Protein AF-A0AAV7P3B6-F1 (afdb_monomer_lite)

Organism: Pleurodeles waltl (NCBI:txid8319)

Foldseek 3Di:
DDDDDPPPPPPPPDDDDAAWPQCQDPVNQVQLEQFDADPVRDTLCVVVQFWDKDFDDQPDPDPPDQPDFLFCPHSPPNSRHRIFTDTPDQFDDRSSCHGHPQFDDRVRPDGDDADAAAQVPDDLVLQVVVLVLVLQQQPAKDNTHWAWWAPFSNDPVRIHTDIGGNLLSLLQVQLSQQQFGQTPNDGHNQDGRQAFFLNVQVVLVVSLVSSQVSSCVSVVPVNDDQYAHPCQAVWQHDPQCPQSHQAPADPQQQGDPSHSQRPFFFQLPPDDDSGIGRPCSVPPVPTHGFGWDALPPPQLRTAHHPVQVVLLVPQDACFAPPRGCQTFSHSRNVCCFCARSNGSHRDGGHHNQSRLVRGDTQSNPSSGNSSRPNSSNSSNVSND

Structure (mmCIF, N/CA/C/O backbone):
data_AF-A0AAV7P3B6-F1
#
_entry.id   AF-A0AAV7P3B6-F1
#
loop_
_atom_site.group_PDB
_atom_site.id
_atom_site.type_symbol
_atom_site.label_atom_id
_atom_site.label_alt_id
_atom_site.label_comp_id
_atom_site.label_asym_id
_atom_site.label_entity_id
_atom_site.label_seq_id
_atom_site.pdbx_PDB_ins_code
_atom_site.Cartn_x
_atom_site.Cartn_y
_atom_site.Cartn_z
_atom_site.occupancy
_atom_site.B_iso_or_equiv
_atom_site.auth_seq_id
_atom_site.auth_comp_id
_atom_site.auth_asym_id
_atom_site.auth_atom_id
_atom_site.pdbx_PDB_model_num
ATOM 1 N N . MET A 1 1 ? -19.833 -48.299 6.536 1.00 34.69 1 MET A N 1
ATOM 2 C CA . MET A 1 1 ? -18.999 -47.282 7.206 1.00 34.69 1 MET A CA 1
ATOM 3 C C . MET A 1 1 ? -18.806 -46.125 6.238 1.00 34.69 1 MET A C 1
ATOM 5 O O . MET A 1 1 ? -17.974 -46.231 5.352 1.00 34.69 1 MET A O 1
ATOM 9 N N . LEU A 1 2 ? -19.636 -45.083 6.333 1.00 27.28 2 LEU A N 1
ATOM 10 C CA . LEU A 1 2 ? -19.418 -43.816 5.632 1.00 27.28 2 LEU A CA 1
ATOM 11 C C . LEU A 1 2 ? -18.906 -42.819 6.669 1.00 27.28 2 LEU A C 1
ATOM 13 O O . LEU A 1 2 ? -19.648 -42.431 7.567 1.00 27.28 2 LEU A O 1
ATOM 17 N N . THR A 1 3 ? -17.636 -42.449 6.580 1.00 28.78 3 THR A N 1
ATOM 18 C CA . THR A 1 3 ? -17.055 -41.365 7.371 1.00 28.78 3 THR A CA 1
ATOM 19 C C . THR A 1 3 ? -17.204 -40.062 6.595 1.00 28.78 3 THR A C 1
ATOM 21 O O . THR A 1 3 ? -16.529 -39.827 5.596 1.00 28.78 3 THR A O 1
ATOM 24 N N . SER A 1 4 ? -18.126 -39.219 7.058 1.00 26.66 4 SER A N 1
ATOM 25 C CA . SER A 1 4 ? -18.246 -37.824 6.644 1.00 26.66 4 SER A CA 1
ATOM 26 C C . SER A 1 4 ? -16.985 -37.053 7.030 1.00 26.66 4 SER A C 1
ATOM 28 O O . SER A 1 4 ? -16.696 -36.890 8.214 1.00 26.66 4 SER A O 1
ATOM 30 N N . PHE A 1 5 ? -16.265 -36.523 6.044 1.00 28.55 5 PHE A N 1
ATOM 31 C CA . PHE A 1 5 ? -15.302 -35.454 6.280 1.00 28.55 5 PHE A CA 1
ATOM 32 C C . PHE A 1 5 ? -16.066 -34.133 6.382 1.00 28.55 5 PHE A C 1
ATOM 34 O O . PHE A 1 5 ? -16.469 -33.544 5.382 1.00 28.55 5 PHE A O 1
ATOM 41 N N . VAL A 1 6 ? -16.291 -33.679 7.613 1.00 28.75 6 VAL A N 1
ATOM 42 C CA . VAL A 1 6 ? -16.687 -32.295 7.879 1.00 28.75 6 VAL A CA 1
ATOM 43 C C . VAL A 1 6 ? -15.441 -31.441 7.660 1.00 28.75 6 VAL A C 1
ATOM 45 O O . VAL A 1 6 ? -14.555 -31.400 8.511 1.00 28.75 6 VAL A O 1
ATOM 48 N N . LEU A 1 7 ? -15.354 -30.783 6.502 1.00 27.75 7 LEU A N 1
ATOM 49 C CA . LEU A 1 7 ? -14.418 -29.681 6.304 1.00 27.75 7 LEU A CA 1
ATOM 50 C C . LEU A 1 7 ? -14.842 -28.552 7.249 1.00 27.75 7 LEU A C 1
ATOM 52 O O . LEU A 1 7 ? -15.791 -27.814 6.982 1.00 27.75 7 LEU A O 1
ATOM 56 N N . LEU A 1 8 ? -14.153 -28.436 8.382 1.00 25.89 8 LEU A N 1
ATOM 57 C CA . LEU A 1 8 ? -14.258 -27.268 9.240 1.00 25.89 8 LEU A CA 1
ATOM 58 C C . LEU A 1 8 ? -13.538 -26.122 8.519 1.00 25.89 8 LEU A C 1
ATOM 60 O O . LEU A 1 8 ? -12.328 -25.945 8.642 1.00 25.89 8 LEU A O 1
ATOM 64 N N . SER A 1 9 ? -14.273 -25.362 7.710 1.00 26.25 9 SER A N 1
ATOM 65 C CA . SER A 1 9 ? -13.797 -24.092 7.170 1.00 26.25 9 SER A CA 1
ATOM 66 C C . SER A 1 9 ? -13.626 -23.117 8.335 1.00 26.25 9 SER A C 1
ATOM 68 O O . SER A 1 9 ? -14.572 -22.432 8.736 1.00 26.25 9 SER A O 1
ATOM 70 N N . VAL A 1 10 ? -12.429 -23.083 8.920 1.00 26.66 10 VAL A N 1
ATOM 71 C CA . VAL A 1 10 ? -12.031 -22.031 9.853 1.00 26.66 10 VAL A CA 1
ATOM 72 C C . VAL A 1 10 ? -11.898 -20.758 9.025 1.00 26.66 10 VAL A C 1
ATOM 74 O O . VAL A 1 10 ? -10.857 -20.471 8.443 1.00 26.66 10 VAL A O 1
ATOM 77 N N . PHE A 1 11 ? -12.987 -19.996 8.933 1.00 27.47 11 PHE A N 1
ATOM 78 C CA . PHE A 1 11 ? -12.923 -18.605 8.513 1.00 27.47 11 PHE A CA 1
ATOM 79 C C . PHE A 1 11 ? -12.144 -17.848 9.590 1.00 27.47 11 PHE A C 1
ATOM 81 O O . PHE A 1 11 ? -12.733 -17.353 10.554 1.00 27.47 11 PHE A O 1
ATOM 88 N N . LEU A 1 12 ? -10.820 -17.782 9.450 1.00 32.31 12 LEU A N 1
ATOM 89 C CA . LEU A 1 12 ? -10.002 -16.828 10.184 1.00 32.31 12 LEU A CA 1
ATOM 90 C C . LEU A 1 12 ? -10.492 -15.437 9.777 1.00 32.31 12 LEU A C 1
ATOM 92 O O . LEU A 1 12 ? -10.188 -14.929 8.700 1.00 32.31 12 LEU A O 1
ATOM 96 N N . ARG A 1 13 ? -11.337 -14.842 10.622 1.00 37.34 13 ARG A N 1
ATOM 97 C CA . ARG A 1 13 ? -11.708 -13.432 10.527 1.00 37.34 13 ARG A CA 1
ATOM 98 C C . ARG A 1 13 ? -10.488 -12.636 10.973 1.00 37.34 13 ARG A C 1
ATOM 100 O O . ARG A 1 13 ? -10.414 -12.227 12.126 1.00 37.34 13 ARG A O 1
ATOM 107 N N . GLY A 1 14 ? -9.515 -12.494 10.077 1.00 35.09 14 GLY A N 1
ATOM 108 C CA . GLY A 1 14 ? -8.373 -11.623 10.301 1.00 35.09 14 GLY A CA 1
ATOM 109 C C . GLY A 1 14 ? -8.881 -10.210 10.559 1.00 35.09 14 GLY A C 1
ATOM 110 O O . GLY A 1 14 ? -9.651 -9.663 9.765 1.00 35.09 14 GLY A O 1
ATOM 111 N N . VAL A 1 15 ? -8.495 -9.639 11.695 1.00 42.25 15 VAL A N 1
ATOM 112 C CA . VAL A 1 15 ? -8.639 -8.204 11.917 1.00 42.25 15 VAL A CA 1
ATOM 113 C C . VAL A 1 15 ? -7.536 -7.553 11.110 1.00 42.25 15 VAL A C 1
ATOM 115 O O . VAL A 1 15 ? -6.363 -7.641 11.458 1.00 42.25 15 VAL A O 1
ATOM 118 N N . VAL A 1 16 ? -7.920 -6.929 10.004 1.00 52.88 16 VAL A N 1
ATOM 119 C CA . VAL A 1 16 ? -7.009 -6.107 9.218 1.00 52.88 16 VAL A CA 1
ATOM 120 C C . VAL A 1 16 ? -7.281 -4.670 9.623 1.00 52.88 16 VAL A C 1
ATOM 122 O O . VAL A 1 16 ? -8.355 -4.134 9.352 1.00 52.88 16 VAL A O 1
ATOM 125 N N . GLY A 1 17 ? -6.363 -4.080 10.375 1.00 58.38 17 GLY A N 1
ATOM 126 C CA . GLY A 1 17 ? -6.558 -2.755 10.944 1.00 58.38 17 GLY A CA 1
ATOM 127 C C . GLY A 1 17 ? -5.235 -2.031 11.069 1.00 58.38 17 GLY A C 1
ATOM 128 O O . GLY A 1 17 ? -4.284 -2.591 11.596 1.00 58.38 17 GLY A O 1
ATOM 129 N N . GLN A 1 18 ? -5.205 -0.801 10.571 1.00 83.38 18 GLN A N 1
ATOM 130 C CA . GLN A 1 18 ? -4.227 0.224 10.923 1.00 83.38 18 GLN A CA 1
ATOM 131 C C . GLN A 1 18 ? -4.753 1.001 12.141 1.00 83.38 18 GLN A C 1
ATOM 133 O O . GLN A 1 18 ? -5.941 0.906 12.433 1.00 83.38 18 GLN A O 1
ATOM 138 N N . PHE A 1 19 ? -3.921 1.777 12.835 1.00 93.25 19 PHE A N 1
ATOM 139 C CA . PHE A 1 19 ? -4.286 2.565 14.018 1.00 93.25 19 PHE A CA 1
ATOM 140 C C . PHE A 1 19 ? -5.258 3.716 13.699 1.00 93.25 19 PHE A C 1
ATOM 142 O O . PHE A 1 19 ? -4.823 4.761 13.199 1.00 93.25 19 PHE A O 1
ATOM 149 N N . PRO A 1 20 ? -6.568 3.595 13.996 1.00 96.00 20 PRO A N 1
ATOM 150 C CA . PRO A 1 20 ? -7.505 4.675 13.735 1.00 96.00 20 PRO A CA 1
ATOM 151 C C . PRO A 1 20 ? -7.270 5.813 14.725 1.00 96.00 20 PRO A C 1
ATOM 153 O O . PRO A 1 20 ? -7.058 5.560 15.912 1.00 96.00 20 PRO A O 1
ATOM 156 N N . THR A 1 21 ? -7.403 7.062 14.287 1.00 95.56 21 THR A N 1
ATOM 157 C CA . THR A 1 21 ? -7.217 8.254 15.138 1.00 95.56 21 THR A CA 1
ATOM 158 C C . THR A 1 21 ? -8.050 8.190 16.424 1.00 95.56 21 THR A C 1
ATOM 160 O O . THR A 1 21 ? -7.590 8.580 17.496 1.00 95.56 21 THR A O 1
ATOM 163 N N . ALA A 1 22 ? -9.262 7.629 16.346 1.00 94.56 22 ALA A N 1
ATOM 164 C CA . ALA A 1 22 ? -10.150 7.448 17.495 1.00 94.56 22 ALA A CA 1
ATOM 165 C C . ALA A 1 22 ? -9.618 6.451 18.549 1.00 94.56 22 ALA A C 1
ATOM 167 O O . ALA A 1 22 ? -10.011 6.520 19.713 1.00 94.56 22 ALA A O 1
ATOM 168 N N . CYS A 1 23 ? -8.720 5.541 18.166 1.00 95.94 23 CYS A N 1
ATOM 169 C CA . CYS A 1 23 ? -8.169 4.501 19.036 1.00 95.94 23 CYS A CA 1
ATOM 170 C C . CYS A 1 23 ? -6.747 4.795 19.527 1.00 95.94 23 CYS A C 1
ATOM 172 O O . CYS A 1 23 ? -6.245 4.085 20.397 1.00 95.94 23 CYS A O 1
ATOM 174 N N . THR A 1 24 ? -6.092 5.844 19.031 1.00 95.44 24 THR A N 1
ATOM 175 C CA . THR A 1 24 ? -4.746 6.248 19.476 1.00 95.44 24 THR A CA 1
ATOM 176 C C . THR A 1 24 ? -4.770 7.185 20.688 1.00 95.44 24 THR A C 1
ATOM 178 O O . THR A 1 24 ? -3.824 7.933 20.924 1.00 95.44 24 THR A O 1
ATOM 181 N N . THR A 1 25 ? -5.875 7.214 21.437 1.00 93.94 25 THR A N 1
ATOM 182 C CA . THR A 1 25 ? -6.005 8.019 22.658 1.00 93.94 25 THR A CA 1
ATOM 183 C C . THR A 1 25 ? -5.450 7.262 23.862 1.00 93.94 25 THR A C 1
ATOM 185 O O . THR A 1 25 ? -5.488 6.032 23.904 1.00 93.94 25 THR A O 1
ATOM 188 N N . ALA A 1 26 ? -4.991 7.988 24.886 1.00 92.75 26 ALA A N 1
ATOM 189 C CA . ALA A 1 26 ? -4.511 7.370 26.125 1.00 92.75 26 ALA A CA 1
ATOM 190 C C . ALA A 1 26 ? -5.571 6.456 26.768 1.00 92.75 26 ALA A C 1
ATOM 192 O O . ALA A 1 26 ? -5.238 5.396 27.288 1.00 92.75 26 ALA A O 1
ATOM 193 N N . GLN A 1 27 ? -6.851 6.837 26.684 1.00 94.00 27 GLN A N 1
ATOM 194 C CA . GLN A 1 27 ? -7.955 6.041 27.214 1.00 94.00 27 GLN A CA 1
ATOM 195 C C . GLN A 1 27 ? -8.170 4.747 26.417 1.00 94.00 27 GLN A C 1
ATOM 197 O O . GLN A 1 27 ? -8.273 3.687 27.024 1.00 94.00 27 GLN A O 1
ATOM 202 N N . ALA A 1 28 ? -8.193 4.802 25.081 1.00 94.12 28 ALA A N 1
ATOM 203 C CA . ALA A 1 28 ? -8.375 3.609 24.245 1.00 94.12 28 ALA A CA 1
ATOM 204 C C . ALA A 1 28 ? -7.231 2.593 24.412 1.00 94.12 28 ALA A C 1
ATOM 206 O O . ALA A 1 28 ? -7.482 1.388 24.450 1.00 94.12 28 ALA A O 1
ATOM 207 N N . LEU A 1 29 ? -5.994 3.078 24.563 1.00 93.19 29 LEU A N 1
ATOM 208 C CA . LEU A 1 29 ? -4.818 2.244 24.829 1.00 93.19 29 LEU A CA 1
ATOM 209 C C . LEU A 1 29 ? -4.847 1.653 26.245 1.00 93.19 29 LEU A C 1
ATOM 211 O O . LEU A 1 29 ? -4.579 0.468 26.416 1.00 93.19 29 LEU A O 1
ATOM 215 N N . LYS A 1 30 ? -5.230 2.445 27.258 1.00 94.00 30 LYS A N 1
ATOM 216 C CA . LYS A 1 30 ? -5.393 1.968 28.642 1.00 94.00 30 LYS A CA 1
ATOM 217 C C . LYS A 1 30 ? -6.483 0.902 28.753 1.00 94.00 30 LYS A C 1
ATOM 219 O O . LYS A 1 30 ? -6.284 -0.104 29.426 1.00 94.00 30 LYS A O 1
ATOM 224 N N . ASP A 1 31 ? -7.609 1.115 28.079 1.00 95.44 31 ASP A N 1
ATOM 225 C CA . ASP A 1 31 ? -8.721 0.162 28.020 1.00 95.44 31 ASP A CA 1
ATOM 226 C C . ASP A 1 31 ? -8.425 -1.030 27.104 1.00 95.44 31 ASP A C 1
ATOM 228 O O . ASP A 1 31 ? -9.217 -1.973 27.063 1.00 95.44 31 ASP A O 1
ATOM 232 N N . ARG A 1 32 ? -7.329 -0.968 26.331 1.00 95.00 32 ARG A N 1
ATOM 233 C CA . ARG A 1 32 ? -6.948 -1.953 25.311 1.00 95.00 32 ARG A CA 1
ATOM 234 C C . ARG A 1 32 ? -8.122 -2.272 24.384 1.00 95.00 32 ARG A C 1
ATOM 236 O O . ARG A 1 32 ? -8.398 -3.423 24.046 1.00 95.00 32 ARG A O 1
ATOM 243 N N . ARG A 1 33 ? -8.853 -1.233 23.976 1.00 96.19 33 ARG A N 1
ATOM 244 C CA . ARG A 1 33 ? -10.092 -1.357 23.202 1.00 96.19 33 ARG A CA 1
ATOM 245 C C . ARG A 1 33 ? -10.166 -0.308 22.102 1.00 96.19 33 ARG A C 1
ATOM 247 O O . ARG A 1 33 ? -10.270 0.885 22.376 1.00 96.19 33 ARG A O 1
ATOM 254 N N . CYS A 1 34 ? -10.229 -0.773 20.858 1.00 96.38 34 CYS A N 1
ATOM 255 C CA . CYS A 1 34 ? -10.484 0.043 19.676 1.00 96.38 34 CYS A CA 1
ATOM 256 C C . CYS A 1 34 ? -11.900 -0.226 19.147 1.00 96.38 34 CYS A C 1
ATOM 258 O O . CYS A 1 34 ? -12.104 -0.989 18.203 1.00 96.38 34 CYS A O 1
ATOM 260 N N . CYS A 1 35 ? -12.897 0.383 19.794 1.00 96.75 35 CYS A N 1
ATOM 261 C CA . CYS A 1 35 ? -14.310 0.258 19.420 1.00 96.75 35 CYS A CA 1
ATOM 262 C C . CYS A 1 35 ? -14.984 1.633 19.295 1.00 96.75 35 CYS A C 1
ATOM 264 O O . CYS A 1 35 ? -15.802 1.993 20.146 1.00 96.75 35 CYS A O 1
ATOM 266 N N . PRO A 1 36 ? -14.608 2.435 18.286 1.00 96.31 36 PRO A N 1
ATOM 267 C CA . PRO A 1 36 ? -15.141 3.779 18.114 1.00 96.31 36 PRO A CA 1
ATOM 268 C C . PRO A 1 36 ? -16.654 3.785 17.863 1.00 96.31 36 PRO A C 1
ATOM 270 O O . PRO A 1 36 ? -17.246 2.807 17.393 1.00 96.31 36 PRO A O 1
ATOM 273 N N . GLN A 1 37 ? -17.281 4.908 18.211 1.00 96.38 37 GLN A N 1
ATOM 274 C CA . GLN A 1 37 ? -18.696 5.146 17.947 1.00 96.38 37 GLN A CA 1
ATOM 275 C C . GLN A 1 37 ? -18.926 5.397 16.459 1.00 96.38 37 GLN A C 1
ATOM 277 O O . GLN A 1 37 ? -18.156 6.113 15.818 1.00 96.38 37 GLN A O 1
ATOM 282 N N . TRP A 1 38 ? -20.011 4.834 15.933 1.00 94.81 38 TRP A N 1
ATOM 283 C CA . TRP A 1 38 ? -20.508 5.174 14.606 1.00 94.81 38 TRP A CA 1
ATOM 284 C C . TRP A 1 38 ? -21.498 6.355 14.683 1.00 94.81 38 TRP A C 1
ATOM 286 O O . TRP A 1 38 ? -21.795 6.870 15.760 1.00 94.81 38 TRP A O 1
ATOM 296 N N . LYS A 1 39 ? -22.026 6.801 13.536 1.00 93.56 39 LYS A N 1
ATOM 297 C CA . LYS A 1 39 ? -22.942 7.953 13.402 1.00 93.56 39 LYS A CA 1
ATOM 298 C C . LYS A 1 39 ? -24.226 7.849 14.232 1.00 93.56 39 LYS A C 1
ATOM 300 O O . LYS A 1 39 ? -24.853 8.873 14.474 1.00 93.56 39 LYS A O 1
ATOM 305 N N . ASP A 1 40 ? -24.620 6.645 14.644 1.00 94.44 40 ASP A N 1
ATOM 306 C CA . ASP A 1 40 ? -25.758 6.427 15.545 1.00 94.44 40 ASP A CA 1
ATOM 307 C C . ASP A 1 40 ? -25.411 6.629 17.033 1.00 94.44 40 ASP A C 1
ATOM 309 O O . ASP A 1 40 ? -26.272 6.465 17.889 1.00 94.44 40 ASP A O 1
ATOM 313 N N . GLY A 1 41 ? -24.165 6.997 17.352 1.00 95.38 41 GLY A N 1
ATOM 314 C CA . GLY A 1 41 ? -23.671 7.195 18.716 1.00 95.38 41 GLY A CA 1
ATOM 315 C C . GLY A 1 41 ? -23.282 5.899 19.433 1.00 95.38 41 GLY A C 1
ATOM 316 O O . GLY A 1 41 ? -22.693 5.947 20.515 1.00 95.38 41 GLY A O 1
ATOM 317 N N . SER A 1 42 ? -23.550 4.737 18.836 1.00 97.00 42 SER A N 1
ATOM 318 C CA . SER A 1 42 ? -23.280 3.434 19.435 1.00 97.00 42 SER A CA 1
ATOM 319 C C . SER A 1 42 ? -21.906 2.893 19.022 1.00 97.00 42 SER A C 1
ATOM 321 O O . SER A 1 42 ? -21.414 3.132 17.913 1.00 97.00 42 SER A O 1
ATOM 323 N N . MET A 1 43 ? -21.250 2.146 19.916 1.00 97.06 43 MET A N 1
ATOM 324 C CA . MET A 1 43 ? -19.963 1.507 19.609 1.00 97.06 43 MET A CA 1
ATOM 325 C C . MET A 1 43 ? -20.130 0.500 18.470 1.00 97.06 43 MET A C 1
ATOM 327 O O . MET A 1 43 ? -20.963 -0.406 18.552 1.00 97.06 43 MET A O 1
ATOM 331 N N . CYS A 1 44 ? -19.302 0.626 17.431 1.00 97.19 44 CYS A N 1
ATOM 332 C CA . CYS A 1 44 ? -19.327 -0.246 16.254 1.00 97.19 44 CYS A CA 1
ATOM 333 C C . CYS A 1 44 ? -20.679 -0.279 15.508 1.00 97.19 44 CYS A C 1
ATOM 335 O O . CYS A 1 44 ? -20.974 -1.265 14.824 1.00 97.19 44 CYS A O 1
ATOM 337 N N . GLY A 1 45 ? -21.525 0.746 15.679 1.00 97.06 45 GLY A N 1
ATOM 338 C CA . GLY A 1 45 ? -22.844 0.836 15.045 1.00 97.06 45 GLY A CA 1
ATOM 339 C C . GLY A 1 45 ? -23.800 -0.292 15.440 1.00 97.06 45 GLY A C 1
ATOM 340 O O . GLY A 1 45 ? -24.506 -0.828 14.580 1.00 97.06 45 GLY A O 1
ATOM 341 N N . VAL A 1 46 ? -23.770 -0.721 16.706 1.00 97.62 46 VAL A N 1
ATOM 342 C CA . VAL A 1 46 ? -24.608 -1.816 17.217 1.00 97.62 46 VAL A CA 1
ATOM 343 C C . VAL A 1 46 ? -26.100 -1.491 17.165 1.00 97.62 46 VAL A C 1
ATOM 345 O O . VAL A 1 46 ? -26.876 -2.374 16.795 1.00 97.62 46 VAL A O 1
ATOM 348 N N . ASP A 1 47 ? -26.495 -0.243 17.422 1.00 97.19 47 ASP A N 1
ATOM 349 C CA . ASP A 1 47 ? -27.908 0.170 17.409 1.00 97.19 47 ASP A CA 1
ATOM 350 C C . ASP A 1 47 ? -28.504 0.087 16.000 1.00 97.19 47 ASP A C 1
ATOM 352 O O . ASP A 1 47 ? -29.681 -0.225 15.818 1.00 97.19 47 ASP A O 1
ATOM 356 N N . SER A 1 48 ? -27.660 0.249 14.983 1.00 96.12 48 SER A N 1
ATOM 357 C CA . SER A 1 48 ? -28.031 0.073 13.577 1.00 96.12 48 SER A CA 1
ATOM 358 C C . SER A 1 48 ? -27.656 -1.293 13.005 1.00 96.12 48 SER A C 1
ATOM 360 O O . SER A 1 48 ? -27.680 -1.495 11.787 1.00 96.12 48 SER A O 1
ATOM 362 N N . GLY A 1 49 ? -27.290 -2.246 13.866 1.00 96.12 49 GLY A N 1
ATOM 363 C CA . GLY A 1 49 ? -26.983 -3.625 13.493 1.00 96.12 49 GLY A CA 1
ATOM 364 C C . GLY A 1 49 ? -25.725 -3.795 12.635 1.00 96.12 49 GLY A C 1
ATOM 365 O O . GLY A 1 49 ? -25.531 -4.869 12.057 1.00 96.12 49 GLY A O 1
ATOM 366 N N . ARG A 1 50 ? -24.855 -2.783 12.544 1.00 96.94 50 ARG A N 1
ATOM 367 C CA . ARG A 1 50 ? -23.667 -2.787 11.671 1.00 96.94 50 ARG A CA 1
ATOM 368 C C . ARG A 1 50 ? -22.518 -3.613 12.221 1.00 96.94 50 ARG A C 1
ATOM 370 O O . ARG A 1 50 ? -21.751 -4.190 11.453 1.00 96.94 50 ARG A O 1
ATOM 377 N N . GLY A 1 51 ? -22.414 -3.719 13.535 1.00 97.00 51 GLY A N 1
ATOM 378 C CA . GLY A 1 51 ? -21.337 -4.444 14.185 1.00 97.00 51 GLY A CA 1
ATOM 379 C C . GLY A 1 51 ? -21.511 -4.490 15.688 1.00 97.00 51 GLY A C 1
ATOM 380 O O . GLY A 1 51 ? -22.565 -4.160 16.224 1.00 97.00 51 GLY A O 1
ATOM 381 N N . ARG A 1 52 ? -20.482 -4.978 16.373 1.00 97.44 52 ARG A N 1
ATOM 382 C CA . ARG A 1 52 ? -20.377 -4.896 17.831 1.00 97.44 52 ARG A CA 1
ATOM 383 C C . ARG A 1 52 ? -18.915 -4.952 18.249 1.00 97.44 52 ARG A C 1
ATOM 385 O O . ARG A 1 52 ? -18.109 -5.591 17.573 1.00 97.44 52 ARG A O 1
ATOM 392 N N . CYS A 1 53 ? -18.599 -4.341 19.382 1.00 96.88 53 CYS A N 1
ATOM 393 C CA . CYS A 1 53 ? -17.287 -4.480 20.000 1.00 96.88 53 CYS A CA 1
ATOM 394 C C . CYS A 1 53 ? -17.111 -5.918 20.504 1.00 96.88 53 CYS A C 1
ATOM 396 O O . CYS A 1 53 ? -17.999 -6.438 21.188 1.00 96.88 53 CYS A O 1
ATOM 398 N N . ARG A 1 54 ? -16.010 -6.584 20.146 1.00 95.12 54 ARG A N 1
ATOM 399 C CA . ARG A 1 54 ? -15.718 -7.953 20.588 1.00 95.12 54 ARG A CA 1
ATOM 400 C C . ARG A 1 54 ? -14.285 -8.088 21.059 1.00 95.12 54 ARG A C 1
ATOM 402 O O . ARG A 1 54 ? -13.383 -7.533 20.443 1.00 95.12 54 ARG A O 1
ATOM 409 N N . PHE A 1 55 ? -14.116 -8.898 22.098 1.00 93.44 55 PHE A N 1
ATOM 410 C CA . PHE A 1 55 ? -12.819 -9.421 22.493 1.00 93.44 55 PHE A CA 1
ATOM 411 C C . PHE A 1 55 ? -12.285 -10.354 21.398 1.00 93.44 55 PHE A C 1
ATOM 413 O O . PHE A 1 55 ? -13.025 -11.205 20.892 1.00 93.44 55 PHE A O 1
ATOM 420 N N . MET A 1 56 ? -11.023 -10.174 21.029 1.00 86.06 56 MET A N 1
ATOM 421 C CA . MET A 1 56 ? -10.306 -11.030 20.094 1.00 86.06 56 MET A CA 1
ATOM 422 C C . MET A 1 56 ? -9.676 -12.179 20.874 1.00 86.06 56 MET A C 1
ATOM 424 O O . MET A 1 56 ? -9.005 -11.966 21.875 1.00 86.06 56 MET A O 1
ATOM 428 N N . HIS A 1 57 ? -9.932 -13.417 20.462 1.00 79.81 57 HIS A N 1
ATOM 429 C CA . HIS A 1 57 ? -9.200 -14.543 21.030 1.00 79.81 57 HIS A CA 1
ATOM 430 C C . HIS A 1 57 ? -7.830 -14.618 20.368 1.00 79.81 57 HIS A C 1
ATOM 432 O O . HIS A 1 57 ? -7.756 -14.586 19.140 1.00 79.81 57 HIS A O 1
ATOM 438 N N . GLN A 1 58 ? -6.788 -14.772 21.186 1.00 70.81 58 GLN A N 1
ATOM 439 C CA . GLN A 1 58 ? -5.436 -15.012 20.701 1.00 70.81 58 GLN A CA 1
ATOM 440 C C . GLN A 1 58 ? -5.439 -16.235 19.787 1.00 70.81 58 GLN A C 1
ATOM 442 O O . GLN A 1 58 ? -5.962 -17.297 20.145 1.00 70.81 58 GLN A O 1
ATOM 447 N N . THR A 1 59 ? -4.895 -16.078 18.586 1.00 64.00 59 THR A N 1
ATOM 448 C CA . THR A 1 59 ? -4.900 -17.153 17.582 1.00 64.00 59 THR A CA 1
ATOM 449 C C . THR A 1 59 ? -3.723 -18.113 17.755 1.00 64.00 59 THR A C 1
ATOM 451 O O . THR A 1 59 ? -3.743 -19.233 17.238 1.00 64.00 59 THR A O 1
ATOM 454 N N . TYR A 1 60 ? -2.727 -17.719 18.550 1.00 58.25 60 TYR A N 1
ATOM 455 C CA . TYR A 1 60 ? -1.550 -18.520 18.861 1.00 58.25 60 TYR A CA 1
ATOM 456 C C . TYR A 1 60 ? -1.853 -19.565 19.951 1.00 58.25 60 TYR A C 1
ATOM 458 O O . TYR A 1 60 ? -1.777 -19.290 21.145 1.00 58.25 60 TYR A O 1
ATOM 466 N N . SER A 1 61 ? -2.196 -20.792 19.544 1.00 44.91 61 SER A N 1
ATOM 467 C CA . SER A 1 61 ? -2.336 -21.942 20.461 1.00 44.91 61 SER A CA 1
ATOM 468 C C . SER A 1 61 ? -1.111 -22.867 20.495 1.00 44.91 61 SER A C 1
ATOM 470 O O . SER A 1 61 ? -1.029 -23.733 21.366 1.00 44.91 61 SER A O 1
ATOM 472 N N . ASP A 1 62 ? -0.139 -22.687 19.590 1.00 44.12 62 ASP A N 1
ATOM 473 C CA . ASP A 1 62 ? 0.969 -23.631 19.428 1.00 44.12 62 ASP A CA 1
ATOM 474 C C . ASP A 1 62 ? 2.230 -23.154 20.168 1.00 44.12 62 ASP A C 1
ATOM 476 O O . ASP A 1 62 ? 2.839 -22.134 19.841 1.00 44.12 62 ASP A O 1
ATOM 480 N N . LYS A 1 63 ? 2.635 -23.931 21.179 1.00 42.88 63 LYS A N 1
ATOM 481 C CA . LYS A 1 63 ? 3.844 -23.774 22.007 1.00 42.88 63 LYS A CA 1
ATOM 482 C C . LYS A 1 63 ? 5.137 -24.044 21.216 1.00 42.88 63 LYS A C 1
ATOM 484 O O . LYS A 1 63 ? 6.038 -24.725 21.709 1.00 42.88 63 LYS A O 1
ATOM 489 N N . ARG A 1 64 ? 5.273 -23.539 19.989 1.00 45.88 64 ARG A N 1
ATOM 490 C CA . ARG A 1 64 ? 6.549 -23.587 19.262 1.00 45.88 64 ARG A CA 1
ATOM 491 C C . ARG A 1 64 ? 7.455 -22.462 19.753 1.00 45.88 64 ARG A C 1
ATOM 493 O O . ARG A 1 64 ? 7.493 -21.380 19.196 1.00 45.88 64 ARG A O 1
ATOM 500 N N . SER A 1 65 ? 8.157 -22.762 20.844 1.00 46.56 65 SER A N 1
ATOM 501 C CA . SER A 1 65 ? 9.549 -22.381 21.128 1.00 46.56 65 SER A CA 1
ATOM 502 C C . SER A 1 65 ? 10.011 -20.925 20.925 1.00 46.56 65 SER A C 1
ATOM 504 O O . SER A 1 65 ? 11.206 -20.697 20.739 1.00 46.56 65 SER A O 1
ATOM 506 N N . TYR A 1 66 ? 9.136 -19.930 21.039 1.00 49.25 66 TYR A N 1
ATOM 507 C CA . TYR A 1 66 ? 9.557 -18.548 21.268 1.00 49.25 66 TYR A CA 1
ATOM 508 C C . TYR A 1 66 ? 9.364 -18.244 22.741 1.00 49.25 66 TYR A C 1
ATOM 510 O O . TYR A 1 66 ? 8.255 -17.983 23.198 1.00 49.25 66 TYR A O 1
ATOM 518 N N . THR A 1 67 ? 10.429 -18.388 23.522 1.00 45.94 67 THR A N 1
ATOM 519 C CA . THR A 1 67 ? 10.333 -18.303 24.977 1.00 45.94 67 THR A CA 1
ATOM 520 C C . THR A 1 67 ? 10.040 -16.894 25.477 1.00 45.94 67 THR A C 1
ATOM 522 O O . THR A 1 67 ? 9.541 -16.826 26.593 1.00 45.94 67 THR A O 1
ATOM 525 N N . GLN A 1 68 ? 10.233 -15.824 24.680 1.00 53.59 68 GLN A N 1
ATOM 526 C CA . GLN A 1 68 ? 9.646 -14.480 24.882 1.00 53.59 68 GLN A CA 1
ATOM 527 C C . GLN A 1 68 ? 9.570 -13.672 23.561 1.00 53.59 68 GLN A C 1
ATOM 529 O O . GLN A 1 68 ? 10.530 -12.980 23.199 1.00 53.59 68 GLN A O 1
ATOM 534 N N . PRO A 1 69 ? 8.471 -13.749 22.792 1.00 62.06 69 PRO A N 1
ATOM 535 C CA . PRO A 1 69 ? 8.312 -12.923 21.603 1.00 62.06 69 PRO A CA 1
ATOM 536 C C . PRO A 1 69 ? 7.848 -11.514 22.022 1.00 62.06 69 PRO A C 1
ATOM 538 O O . PRO A 1 69 ? 6.762 -11.351 22.567 1.00 62.06 69 PRO A O 1
ATOM 541 N N . ASN A 1 70 ? 8.699 -10.506 21.801 1.00 76.62 70 ASN A N 1
ATOM 542 C CA . ASN A 1 70 ? 8.490 -9.127 22.272 1.00 76.62 70 ASN A CA 1
ATOM 543 C C . ASN A 1 70 ? 8.080 -8.155 21.148 1.00 76.62 70 ASN A C 1
ATOM 545 O O . ASN A 1 70 ? 7.949 -6.957 21.406 1.00 76.62 70 ASN A O 1
ATOM 549 N N . ASP A 1 71 ? 7.894 -8.643 19.918 1.00 88.94 71 ASP A N 1
ATOM 550 C CA . ASP A 1 71 ? 7.488 -7.820 18.778 1.00 88.94 71 ASP A CA 1
ATOM 551 C C . ASP A 1 71 ? 6.025 -7.380 18.892 1.00 88.94 71 ASP A C 1
ATOM 553 O O . ASP A 1 71 ? 5.132 -8.185 19.157 1.00 88.94 71 ASP A O 1
ATOM 557 N N . ASP A 1 72 ? 5.780 -6.099 18.637 1.00 90.19 72 ASP A N 1
ATOM 558 C CA . ASP A 1 72 ? 4.468 -5.459 18.700 1.00 90.19 72 ASP A CA 1
ATOM 559 C C . ASP A 1 72 ? 3.491 -5.923 17.606 1.00 90.19 72 ASP A C 1
ATOM 561 O O . ASP A 1 72 ? 2.294 -5.635 17.669 1.00 90.19 72 ASP A O 1
ATOM 565 N N . ARG A 1 73 ? 3.983 -6.675 16.618 1.00 89.38 73 ARG A N 1
ATOM 566 C CA . ARG A 1 73 ? 3.191 -7.235 15.515 1.00 89.38 73 ARG A CA 1
ATOM 567 C C . ARG A 1 73 ? 2.791 -8.691 15.734 1.00 89.38 73 ARG A C 1
ATOM 569 O O . ARG A 1 73 ? 2.022 -9.233 14.938 1.00 89.38 73 ARG A O 1
ATOM 576 N N . LEU A 1 74 ? 3.296 -9.344 16.781 1.00 85.88 74 LEU A N 1
ATOM 577 C CA . LEU A 1 74 ? 2.918 -10.721 17.091 1.00 85.88 74 LEU A CA 1
ATOM 578 C C . LEU A 1 74 ? 1.443 -10.796 17.518 1.00 85.88 74 LEU A C 1
ATOM 580 O O . LEU A 1 74 ? 1.002 -10.009 18.350 1.00 85.88 74 LEU A O 1
ATOM 584 N N . ASP A 1 75 ? 0.698 -11.763 16.965 1.00 83.94 75 ASP A N 1
ATOM 585 C CA . ASP A 1 75 ? -0.743 -11.956 17.225 1.00 83.94 75 ASP A CA 1
ATOM 586 C C . ASP A 1 75 ? -1.533 -10.643 17.062 1.00 83.94 75 ASP A C 1
ATOM 588 O O . ASP A 1 75 ? -2.364 -10.257 17.883 1.00 83.94 75 ASP A O 1
ATOM 592 N N . TRP A 1 76 ? -1.205 -9.907 15.995 1.00 86.56 76 TRP A N 1
ATOM 593 C CA . TRP A 1 76 ? -1.783 -8.602 15.699 1.00 86.56 76 TRP A CA 1
ATOM 594 C C . TRP A 1 76 ? -3.322 -8.608 15.800 1.00 86.56 76 TRP A C 1
ATOM 596 O O . TRP A 1 76 ? -3.961 -9.462 15.177 1.00 86.56 76 TRP A O 1
ATOM 606 N N . PRO A 1 77 ? -3.953 -7.644 16.505 1.00 89.88 77 PRO A N 1
ATOM 607 C CA . PRO A 1 77 ? -3.386 -6.422 17.091 1.00 89.88 77 PRO A CA 1
ATOM 608 C C . PRO A 1 77 ? -3.210 -6.480 18.625 1.00 89.88 77 PRO A C 1
ATOM 610 O O . PRO A 1 77 ? -3.280 -5.435 19.282 1.00 89.88 77 PRO A O 1
ATOM 613 N N . HIS A 1 78 ? -3.023 -7.670 19.211 1.00 87.69 78 HIS A N 1
ATOM 614 C CA . HIS A 1 78 ? -3.084 -7.884 20.665 1.00 87.69 78 HIS A CA 1
ATOM 615 C C . HIS A 1 78 ? -2.077 -7.089 21.481 1.00 87.69 78 HIS A C 1
ATOM 617 O O . HIS A 1 78 ? -2.283 -6.907 22.673 1.00 87.69 78 HIS A O 1
ATOM 623 N N . GLU A 1 79 ? -1.017 -6.564 20.886 1.00 87.69 79 GLU A N 1
ATOM 624 C CA . GLU A 1 79 ? -0.145 -5.642 21.599 1.00 87.69 79 GLU A CA 1
ATOM 625 C C . GLU A 1 79 ? -0.901 -4.399 22.100 1.00 87.69 79 GLU A C 1
ATOM 627 O O . GLU A 1 79 ? -0.743 -3.965 23.244 1.00 87.69 79 GLU A O 1
ATOM 632 N N . PHE A 1 80 ? -1.793 -3.872 21.268 1.00 91.44 80 PHE A N 1
ATOM 633 C CA . PHE A 1 80 ? -2.451 -2.589 21.485 1.00 91.44 80 PHE A CA 1
ATOM 634 C C . PHE A 1 80 ? -3.880 -2.749 21.991 1.00 91.44 80 PHE A C 1
ATOM 636 O O . PHE A 1 80 ? -4.316 -2.005 22.873 1.00 91.44 80 PHE A O 1
ATOM 643 N N . TYR A 1 81 ? -4.619 -3.710 21.433 1.00 93.12 81 TYR A N 1
ATOM 644 C CA . TYR A 1 81 ? -6.045 -3.850 21.688 1.00 93.12 81 TYR A CA 1
ATOM 645 C C . TYR A 1 81 ? -6.442 -5.315 21.841 1.00 93.12 81 TYR A C 1
ATOM 647 O O . TYR A 1 81 ? -6.183 -6.140 20.971 1.00 93.12 81 TYR A O 1
ATOM 655 N N . ASP A 1 82 ? -7.166 -5.609 22.915 1.00 93.25 82 ASP A N 1
ATOM 656 C CA . ASP A 1 82 ? -7.811 -6.899 23.143 1.00 93.25 82 ASP A CA 1
ATOM 657 C C . ASP A 1 82 ? -9.224 -6.936 22.559 1.00 93.25 82 ASP A C 1
ATOM 659 O O . ASP A 1 82 ? -9.773 -8.005 22.306 1.00 93.25 82 ASP A O 1
ATOM 663 N N . SER A 1 83 ? -9.848 -5.770 22.366 1.00 94.81 83 SER A N 1
ATOM 664 C CA . SER A 1 83 ? -11.193 -5.658 21.801 1.00 94.81 83 SER A CA 1
ATOM 665 C C . SER A 1 83 ? -11.245 -4.701 20.620 1.00 94.81 83 SER A C 1
ATOM 667 O O . SER A 1 83 ? -10.781 -3.563 20.715 1.00 94.81 83 SER A O 1
ATOM 669 N N . VAL A 1 84 ? -11.873 -5.142 19.530 1.00 95.19 84 VAL A N 1
ATOM 670 C CA . VAL A 1 84 ? -12.068 -4.350 18.307 1.00 95.19 84 VAL A CA 1
ATOM 671 C C . VAL A 1 84 ? -13.495 -4.484 17.774 1.00 95.19 84 VAL A C 1
ATOM 673 O O . VAL A 1 84 ? -14.249 -5.383 18.165 1.00 95.19 84 VAL A O 1
ATOM 676 N N . CYS A 1 85 ? -13.892 -3.592 16.868 1.00 95.62 85 CYS A N 1
ATOM 677 C CA . CYS A 1 85 ? -15.161 -3.734 16.164 1.00 95.62 85 CYS A CA 1
ATOM 678 C C . CYS A 1 85 ? -15.162 -4.953 15.230 1.00 95.62 85 CYS A C 1
ATOM 680 O O . CYS A 1 85 ? -14.301 -5.102 14.366 1.00 95.62 85 CYS A O 1
ATOM 682 N N . VAL A 1 86 ? -16.181 -5.807 15.365 1.00 94.94 86 VAL A N 1
ATOM 683 C CA . VAL A 1 86 ? -16.461 -6.910 14.437 1.00 94.94 86 VAL A CA 1
ATOM 684 C C . VAL A 1 86 ? -17.780 -6.629 13.730 1.00 94.94 86 VAL A C 1
ATOM 686 O O . VAL A 1 86 ? -18.847 -6.614 14.352 1.00 94.94 86 VAL A O 1
ATOM 689 N N . CYS A 1 87 ? -17.696 -6.415 12.420 1.00 96.19 87 CYS A N 1
ATOM 690 C CA . CYS A 1 87 ? -18.820 -5.965 11.608 1.00 96.19 87 CYS A CA 1
ATOM 691 C C . CYS A 1 87 ? -19.712 -7.119 11.131 1.00 96.19 87 CYS A C 1
ATOM 693 O O . CYS A 1 87 ? -19.256 -8.241 10.891 1.00 96.19 87 CYS A O 1
ATOM 695 N N . ASN A 1 88 ? -21.007 -6.836 10.997 1.00 96.50 88 ASN A N 1
ATOM 696 C CA . ASN A 1 88 ? -22.027 -7.773 10.542 1.00 96.50 88 ASN A CA 1
ATOM 697 C C . ASN A 1 88 ? -22.213 -7.681 9.019 1.00 96.50 88 ASN A C 1
ATOM 699 O O . ASN A 1 88 ? -22.169 -6.601 8.427 1.00 96.50 88 ASN A O 1
ATOM 703 N N . GLY A 1 89 ? -22.491 -8.823 8.382 1.00 96.06 89 GLY A N 1
ATOM 704 C CA . GLY A 1 89 ? -22.819 -8.889 6.956 1.00 96.06 89 GLY A CA 1
ATOM 705 C C . GLY A 1 89 ? -21.740 -8.263 6.069 1.00 96.06 89 GLY A C 1
ATOM 706 O O . GLY A 1 89 ? -20.580 -8.683 6.100 1.00 96.06 89 GLY A O 1
ATOM 707 N N . ASN A 1 90 ? -22.136 -7.258 5.286 1.00 97.25 90 ASN A N 1
ATOM 708 C CA . ASN A 1 90 ? -21.262 -6.519 4.371 1.00 97.25 90 ASN A CA 1
ATOM 709 C C . ASN A 1 90 ? -20.778 -5.175 4.928 1.00 97.25 90 ASN A C 1
ATOM 711 O O . ASN A 1 90 ? -20.206 -4.388 4.177 1.00 97.25 90 ASN A O 1
ATOM 715 N N . CYS A 1 91 ? -20.988 -4.899 6.217 1.00 96.94 91 CYS A N 1
ATOM 716 C CA . CYS A 1 91 ? -20.381 -3.738 6.864 1.00 96.94 91 CYS A CA 1
ATOM 717 C C . CYS A 1 91 ? -18.866 -3.958 7.044 1.00 96.94 91 CYS A C 1
ATOM 719 O O . CYS A 1 91 ? -18.405 -5.099 7.167 1.00 96.94 91 CYS A O 1
ATOM 721 N N . ALA A 1 92 ? -18.102 -2.870 7.041 1.00 94.81 92 ALA A N 1
ATOM 722 C CA . ALA A 1 92 ? -16.646 -2.833 7.173 1.00 94.81 92 ALA A CA 1
ATOM 723 C C . ALA A 1 92 ? -16.191 -1.507 7.812 1.00 94.81 92 ALA A C 1
ATOM 725 O O . ALA A 1 92 ? -17.024 -0.673 8.164 1.00 94.81 92 ALA A O 1
ATOM 726 N N . GLY A 1 93 ? -14.878 -1.306 7.926 1.00 93.62 93 GLY A N 1
ATOM 727 C CA . GLY A 1 93 ? -14.283 -0.133 8.568 1.00 93.62 93 GLY A CA 1
ATOM 728 C C . GLY A 1 93 ? -14.063 -0.342 10.067 1.00 93.62 93 GLY A C 1
ATOM 729 O O . GLY A 1 93 ? -14.660 -1.229 10.681 1.00 93.62 93 GLY A O 1
ATOM 730 N N . PHE A 1 94 ? -13.195 0.477 10.661 1.00 94.12 94 PHE A N 1
ATOM 731 C CA . PHE A 1 94 ? -12.801 0.351 12.070 1.00 94.12 94 PHE A CA 1
ATOM 732 C C . PHE A 1 94 ? -13.943 0.628 13.067 1.00 94.12 94 PHE A C 1
ATOM 734 O O . PHE A 1 94 ? -13.858 0.222 14.221 1.00 94.12 94 PHE A O 1
ATOM 741 N N . ASP A 1 95 ? -15.006 1.308 12.634 1.00 95.50 95 ASP A N 1
ATOM 742 C CA . ASP A 1 95 ? -16.234 1.613 13.384 1.00 95.50 95 ASP A CA 1
ATOM 743 C C . ASP A 1 95 ? -17.459 0.862 12.822 1.00 95.50 95 ASP A C 1
ATOM 745 O O . ASP A 1 95 ? -18.596 1.113 13.221 1.00 95.50 95 ASP A O 1
ATOM 749 N N . CYS A 1 96 ? -17.239 -0.050 11.869 1.00 96.75 96 CYS A N 1
ATOM 750 C CA . CYS A 1 96 ? -18.265 -0.697 11.050 1.00 96.75 96 CYS A CA 1
ATOM 751 C C . CYS A 1 96 ? -19.119 0.248 10.191 1.00 96.75 96 CYS A C 1
ATOM 753 O O . CYS A 1 96 ? -20.137 -0.184 9.644 1.00 96.75 96 CYS A O 1
ATOM 755 N N . GLY A 1 97 ? -18.725 1.511 10.032 1.00 94.81 97 GLY A N 1
ATOM 756 C CA . GLY A 1 97 ? -19.473 2.544 9.320 1.00 94.81 97 GLY A CA 1
ATOM 757 C C . GLY A 1 97 ? -19.396 2.477 7.797 1.00 94.81 97 GLY A C 1
ATOM 758 O O . GLY A 1 97 ? -20.175 3.146 7.118 1.00 94.81 97 GLY A O 1
ATOM 759 N N . GLU A 1 98 ? -18.511 1.647 7.254 1.00 94.38 98 GLU A N 1
ATOM 760 C CA . GLU A 1 98 ? -18.304 1.465 5.820 1.00 94.38 98 GLU A CA 1
ATOM 761 C C . GLU A 1 98 ? -18.945 0.171 5.313 1.00 94.38 98 GLU A C 1
ATOM 763 O O . GLU A 1 98 ? -19.504 -0.626 6.071 1.00 94.38 98 GLU A O 1
ATOM 768 N N . CYS A 1 99 ? -18.853 -0.043 4.003 1.00 95.75 99 CYS A N 1
ATOM 769 C CA . CYS A 1 99 ? -19.201 -1.298 3.355 1.00 95.75 99 CYS A CA 1
ATOM 770 C C . CYS A 1 99 ? -17.937 -1.988 2.851 1.00 95.75 99 CYS A C 1
ATOM 772 O O . CYS A 1 99 ? -17.002 -1.321 2.403 1.00 95.75 99 CYS A O 1
ATOM 774 N N . LYS A 1 100 ? -17.923 -3.323 2.880 1.00 95.00 100 LYS A N 1
ATOM 775 C CA . LYS A 1 100 ? -16.871 -4.131 2.249 1.00 95.00 100 LYS A CA 1
ATOM 776 C C . LYS A 1 100 ? -16.685 -3.714 0.789 1.00 95.00 100 LYS A C 1
ATOM 778 O O . LYS A 1 100 ? -17.653 -3.327 0.129 1.00 95.00 100 LYS A O 1
ATOM 783 N N . SER A 1 101 ? -15.460 -3.823 0.276 1.00 92.88 101 SER A N 1
ATOM 784 C CA . SER A 1 101 ? -15.180 -3.635 -1.152 1.00 92.88 101 SER A CA 1
ATOM 785 C C . SER A 1 101 ? -16.138 -4.489 -1.988 1.00 92.88 101 SER A C 1
ATOM 787 O O . SER A 1 101 ? -16.402 -5.643 -1.650 1.00 92.88 101 SER A O 1
ATOM 789 N N . GLY A 1 102 ? -16.723 -3.896 -3.028 1.00 94.56 102 GLY A N 1
ATOM 790 C CA . GLY A 1 102 ? -17.792 -4.519 -3.812 1.00 94.56 102 GLY A CA 1
ATOM 791 C C . GLY A 1 102 ? -19.221 -4.161 -3.376 1.00 94.56 102 GLY A C 1
ATOM 792 O O . GLY A 1 102 ? -20.171 -4.521 -4.072 1.00 94.56 102 GLY A O 1
ATOM 793 N N . PHE A 1 103 ? -19.401 -3.446 -2.258 1.00 96.75 103 PHE A N 1
ATOM 794 C CA . PHE A 1 103 ? -20.716 -3.063 -1.732 1.00 96.75 103 PHE A CA 1
ATOM 795 C C . PHE A 1 103 ? -20.817 -1.570 -1.399 1.00 96.75 103 PHE A C 1
ATOM 797 O O . PHE A 1 103 ? -19.835 -0.922 -1.032 1.00 96.75 103 PHE A O 1
ATOM 804 N N . ARG A 1 104 ? -22.034 -1.026 -1.490 1.00 95.62 104 ARG A N 1
ATOM 805 C CA . ARG A 1 104 ? -22.377 0.357 -1.134 1.00 95.62 104 ARG A CA 1
ATOM 806 C C . ARG A 1 104 ? -23.802 0.478 -0.574 1.00 95.62 104 ARG A C 1
ATOM 808 O O . ARG A 1 104 ? -24.510 -0.515 -0.388 1.00 95.62 104 ARG A O 1
ATOM 815 N N . GLY A 1 105 ? -24.209 1.721 -0.330 1.00 94.38 105 GLY A N 1
ATOM 816 C CA . GLY A 1 105 ? -25.526 2.074 0.191 1.00 94.38 105 GLY A CA 1
ATOM 817 C C . GLY A 1 105 ? -25.575 2.009 1.716 1.00 94.38 105 GLY A C 1
ATOM 818 O O . GLY A 1 105 ? -24.723 1.396 2.360 1.00 94.38 105 GLY A O 1
ATOM 819 N N . ALA A 1 106 ? -26.595 2.627 2.313 1.00 92.62 106 ALA A N 1
ATOM 820 C CA . ALA A 1 106 ? -26.703 2.752 3.769 1.00 92.62 106 ALA A CA 1
ATOM 821 C C . ALA A 1 106 ? -26.680 1.395 4.502 1.00 92.62 106 ALA A C 1
ATOM 823 O O . ALA A 1 106 ? -26.180 1.310 5.619 1.00 92.62 106 ALA A O 1
ATOM 824 N N . LYS A 1 107 ? -27.171 0.324 3.861 1.00 93.94 107 LYS A N 1
ATOM 825 C CA . LYS A 1 107 ? -27.217 -1.043 4.413 1.00 93.94 107 LYS A CA 1
ATOM 826 C C . LYS A 1 107 ? -26.157 -1.997 3.839 1.00 93.94 107 LYS A C 1
ATOM 828 O O . LYS A 1 107 ? -26.172 -3.175 4.177 1.00 93.94 107 LYS A O 1
ATOM 833 N N . CYS A 1 108 ? -25.253 -1.523 2.976 1.00 96.88 108 CYS A N 1
ATOM 834 C CA . CYS A 1 108 ? -24.229 -2.351 2.320 1.00 96.88 108 CYS A CA 1
ATOM 835 C C . CYS A 1 108 ? -24.781 -3.534 1.500 1.00 96.88 108 CYS A C 1
ATOM 837 O O . CYS A 1 108 ? -24.181 -4.609 1.438 1.00 96.88 108 CYS A O 1
ATOM 839 N N . THR A 1 109 ? -25.945 -3.349 0.879 1.00 97.06 109 THR A N 1
ATOM 840 C CA . THR A 1 109 ? -26.627 -4.379 0.079 1.00 97.06 109 THR A CA 1
ATOM 841 C C . THR A 1 109 ? -26.496 -4.153 -1.422 1.00 97.06 109 THR A C 1
ATOM 843 O O . THR A 1 109 ? -26.678 -5.088 -2.197 1.00 97.06 109 THR A O 1
ATOM 846 N N . GLU A 1 110 ? -26.187 -2.929 -1.847 1.00 97.56 110 GLU A N 1
ATOM 847 C CA . GLU A 1 110 ? -26.013 -2.605 -3.260 1.00 97.56 110 GLU A CA 1
ATOM 848 C C . GLU A 1 110 ? -24.629 -3.052 -3.718 1.00 97.56 110 GLU A C 1
ATOM 850 O O . GLU A 1 110 ? -23.628 -2.667 -3.114 1.00 97.56 110 GLU A O 1
ATOM 855 N N . LYS A 1 111 ? -24.559 -3.842 -4.791 1.00 97.12 111 LYS A N 1
ATOM 856 C CA . LYS A 1 111 ? -23.278 -4.206 -5.400 1.00 97.12 111 LYS A CA 1
ATOM 857 C C . LYS A 1 111 ? -22.685 -3.007 -6.135 1.00 97.12 111 LYS A C 1
ATOM 859 O O . LYS A 1 111 ? -23.406 -2.253 -6.788 1.00 97.12 111 LYS A O 1
ATOM 864 N N . LYS A 1 112 ? -21.368 -2.864 -6.052 1.00 95.19 112 LYS A N 1
ATOM 865 C CA . LYS A 1 112 ? -20.593 -1.874 -6.793 1.00 95.19 112 LYS A CA 1
ATOM 866 C C . LYS A 1 112 ? -19.369 -2.544 -7.394 1.00 95.19 112 LYS A C 1
ATOM 868 O O . LYS A 1 112 ? -18.615 -3.186 -6.673 1.00 95.19 112 LYS A O 1
ATOM 873 N N . THR A 1 113 ? -19.151 -2.330 -8.682 1.00 96.19 113 THR A N 1
ATOM 874 C CA . THR A 1 113 ? -17.932 -2.751 -9.369 1.00 96.19 113 THR A CA 1
ATOM 875 C C . THR A 1 113 ? -17.219 -1.510 -9.872 1.00 96.19 113 THR A C 1
ATOM 877 O O . THR A 1 113 ? -17.847 -0.646 -10.478 1.00 96.19 113 THR A O 1
ATOM 880 N N . ILE A 1 114 ? -15.924 -1.431 -9.592 1.00 95.38 114 ILE A N 1
ATOM 881 C CA . ILE A 1 114 ? -15.003 -0.442 -10.151 1.00 95.38 114 ILE A CA 1
ATOM 882 C C . ILE A 1 114 ? -13.968 -1.200 -10.980 1.00 95.38 114 ILE A C 1
ATOM 884 O O . ILE A 1 114 ? -13.657 -2.350 -10.662 1.00 95.38 114 ILE A O 1
ATOM 888 N N . ILE A 1 115 ? -13.485 -0.590 -12.058 1.00 96.94 115 ILE A N 1
ATOM 889 C CA . ILE A 1 115 ? -12.574 -1.240 -13.002 1.00 96.94 115 ILE A CA 1
ATOM 890 C C . ILE A 1 115 ? -11.225 -0.537 -12.934 1.00 96.94 115 ILE A C 1
ATOM 892 O O . ILE A 1 115 ? -11.121 0.638 -13.280 1.00 96.94 115 ILE A O 1
ATOM 896 N N . ARG A 1 116 ? -10.194 -1.272 -12.512 1.00 98.31 116 ARG A N 1
ATOM 897 C CA . ARG A 1 116 ? -8.800 -0.851 -12.670 1.00 98.31 116 ARG A CA 1
ATOM 898 C C . ARG A 1 116 ? -8.409 -1.048 -14.129 1.00 98.31 116 ARG A C 1
ATOM 900 O O . ARG A 1 116 ? -8.584 -2.141 -14.664 1.00 98.31 116 ARG A O 1
ATOM 907 N N . ARG A 1 117 ? -7.940 0.013 -14.778 1.00 98.50 117 ARG A N 1
ATOM 908 C CA . ARG A 1 117 ? -7.565 0.021 -16.200 1.00 98.50 117 ARG A CA 1
ATOM 909 C C . ARG A 1 117 ? -6.060 0.201 -16.343 1.00 98.50 117 ARG A C 1
ATOM 911 O O . ARG A 1 117 ? -5.419 0.756 -15.449 1.00 98.50 117 ARG A O 1
ATOM 918 N N . GLU A 1 118 ? -5.517 -0.255 -17.462 1.00 98.31 118 GLU A N 1
ATOM 919 C CA . GLU A 1 118 ? -4.114 -0.020 -17.797 1.00 98.31 118 GLU A CA 1
ATOM 920 C C . GLU A 1 118 ? -3.890 1.491 -18.013 1.00 98.31 118 GLU A C 1
ATOM 922 O O . GLU A 1 118 ? -4.731 2.181 -18.600 1.00 98.31 118 GLU A O 1
ATOM 927 N N . ILE A 1 119 ? -2.800 2.041 -17.476 1.00 98.50 119 ILE A N 1
ATOM 928 C CA . ILE A 1 119 ? -2.564 3.492 -17.430 1.00 98.50 119 ILE A CA 1
ATOM 929 C C . ILE A 1 119 ? -2.444 4.157 -18.815 1.00 98.50 119 ILE A C 1
ATOM 931 O O . ILE A 1 119 ? -2.836 5.318 -18.966 1.00 98.50 119 ILE A O 1
ATOM 935 N N . HIS A 1 120 ? -1.955 3.453 -19.833 1.00 97.75 120 HIS A N 1
ATOM 936 C CA . HIS A 1 120 ? -1.869 3.924 -21.216 1.00 97.75 120 HIS A CA 1
ATOM 937 C C . HIS A 1 120 ? -3.243 4.013 -21.891 1.00 97.75 120 HIS A C 1
ATOM 939 O O . HIS A 1 120 ? -3.425 4.826 -22.798 1.00 97.75 120 HIS A O 1
ATOM 945 N N . GLU A 1 121 ? -4.229 3.234 -21.438 1.00 97.81 121 GLU A N 1
ATOM 946 C CA . GLU A 1 121 ? -5.611 3.308 -21.932 1.00 97.81 121 GLU A CA 1
ATOM 947 C C . GLU A 1 121 ? -6.394 4.492 -21.348 1.00 97.81 121 GLU A C 1
ATOM 949 O O . GLU A 1 121 ? -7.489 4.824 -21.824 1.00 97.81 121 GLU A O 1
ATOM 954 N N . LEU A 1 122 ? -5.874 5.120 -20.291 1.00 98.25 122 LEU A N 1
ATOM 955 C CA . LEU A 1 122 ? -6.488 6.294 -19.692 1.00 98.25 122 LEU A CA 1
ATOM 956 C C . LEU A 1 122 ? -6.287 7.525 -20.582 1.00 98.25 122 LEU A C 1
ATOM 958 O O . LEU A 1 122 ? -5.183 7.852 -21.037 1.00 98.25 122 LEU A O 1
ATOM 962 N N . SER A 1 123 ? -7.361 8.291 -20.757 1.00 98.06 123 SER A N 1
ATOM 963 C CA . SER A 1 123 ? -7.285 9.616 -21.361 1.00 98.06 123 SER A CA 1
ATOM 964 C C . SER A 1 123 ? -6.343 10.522 -20.564 1.00 98.06 123 SER A C 1
ATOM 966 O O . SER A 1 123 ? -6.084 10.328 -19.373 1.00 98.06 123 SER A O 1
ATOM 968 N N . ARG A 1 124 ? -5.849 11.583 -21.210 1.00 96.94 124 ARG A N 1
ATOM 969 C CA . ARG A 1 124 ? -5.010 12.583 -20.533 1.00 96.94 124 ARG A CA 1
ATOM 970 C C . ARG A 1 124 ? -5.694 13.152 -19.284 1.00 96.94 124 ARG A C 1
ATOM 972 O O . ARG A 1 124 ? -5.028 13.370 -18.281 1.00 96.94 124 ARG A O 1
ATOM 979 N N . GLN A 1 125 ? -7.008 13.374 -19.335 1.00 97.88 125 GLN A N 1
ATOM 980 C CA . GLN A 1 125 ? -7.753 13.911 -18.199 1.00 97.88 125 GLN A CA 1
ATOM 981 C C . GLN A 1 125 ? -7.845 12.906 -17.045 1.00 97.88 125 GLN A C 1
ATOM 983 O O . GLN A 1 125 ? -7.635 13.295 -15.902 1.00 97.88 125 GLN A O 1
ATOM 988 N N . GLU A 1 126 ? -8.102 11.626 -17.329 1.00 98.25 126 GLU A N 1
ATOM 989 C CA . GLU A 1 126 ? -8.117 10.568 -16.307 1.00 98.25 126 GLU A CA 1
ATOM 990 C C . GLU A 1 126 ? -6.745 10.424 -15.629 1.00 98.25 126 GLU A C 1
ATOM 992 O O . GLU A 1 126 ? -6.673 10.368 -14.401 1.00 98.25 126 GLU A O 1
ATOM 997 N N . ARG A 1 127 ? -5.648 10.467 -16.403 1.00 98.25 127 ARG A N 1
ATOM 998 C CA . ARG A 1 127 ? -4.277 10.467 -15.858 1.00 98.25 127 ARG A CA 1
ATOM 999 C C . ARG A 1 127 ? -4.023 11.667 -14.943 1.00 98.25 127 ARG A C 1
ATOM 1001 O O . ARG A 1 127 ? -3.547 11.499 -13.824 1.00 98.25 127 ARG A O 1
ATOM 1008 N N . LEU A 1 128 ? -4.404 12.873 -15.372 1.00 97.88 128 LEU A N 1
ATOM 1009 C CA . LEU A 1 128 ? -4.273 14.083 -14.550 1.00 97.88 128 LEU A CA 1
ATOM 1010 C C . LEU A 1 128 ? -5.097 14.010 -13.260 1.00 97.88 128 LEU A C 1
ATOM 1012 O O . LEU A 1 128 ? -4.616 14.451 -12.213 1.00 97.88 128 LEU A O 1
ATOM 1016 N N . THR A 1 129 ? -6.307 13.446 -13.310 1.00 98.38 129 THR A N 1
ATOM 1017 C CA . THR A 1 129 ? -7.124 13.200 -12.114 1.00 98.38 129 THR A CA 1
ATOM 1018 C C . THR A 1 129 ? -6.393 12.265 -11.152 1.00 98.38 129 THR A C 1
ATOM 1020 O O . THR A 1 129 ? -6.228 12.612 -9.983 1.00 98.38 129 THR A O 1
ATOM 1023 N N . PHE A 1 130 ? -5.865 11.141 -11.645 1.00 98.5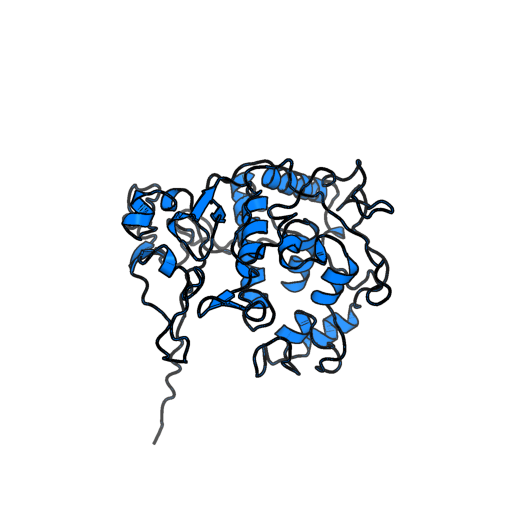6 130 PHE A N 1
ATOM 1024 C CA . PHE A 1 130 ? -5.077 10.205 -10.841 1.00 98.56 130 PHE A CA 1
ATOM 1025 C C . PHE A 1 130 ? -3.863 10.880 -10.178 1.00 98.56 130 PHE A C 1
ATOM 1027 O O . PHE A 1 130 ? -3.710 10.801 -8.957 1.00 98.56 130 PHE A O 1
ATOM 1034 N N . PHE A 1 131 ? -3.047 11.625 -10.930 1.00 98.12 131 PHE A N 1
ATOM 1035 C CA . PHE A 1 131 ? -1.874 12.318 -10.373 1.00 98.12 131 PHE A CA 1
ATOM 1036 C C . PHE A 1 131 ? -2.261 13.388 -9.345 1.00 98.12 131 PHE A C 1
ATOM 1038 O O . PHE A 1 131 ? -1.604 13.535 -8.309 1.00 98.12 131 PHE A O 1
ATOM 1045 N N . SER A 1 132 ? -3.360 14.105 -9.591 1.00 98.19 132 SER A N 1
ATOM 1046 C CA . SER A 1 132 ? -3.888 15.113 -8.666 1.00 98.19 132 SER A CA 1
ATOM 1047 C C . SER A 1 132 ? -4.378 14.479 -7.366 1.00 98.19 132 SER A C 1
ATOM 1049 O O . SER A 1 132 ? -4.128 15.021 -6.290 1.00 98.19 132 SER A O 1
ATOM 1051 N N . TYR A 1 133 ? -5.027 13.316 -7.437 1.00 98.75 133 TYR A N 1
ATOM 1052 C CA . TYR A 1 133 ? -5.501 12.583 -6.262 1.00 98.75 133 TYR A CA 1
ATOM 1053 C C . TYR A 1 133 ? -4.346 12.032 -5.430 1.00 98.75 133 TYR A C 1
ATOM 1055 O O . TYR A 1 133 ? -4.360 12.188 -4.209 1.00 98.75 133 TYR A O 1
ATOM 1063 N N . LEU A 1 134 ? -3.304 11.488 -6.066 1.00 98.56 134 LEU A N 1
ATOM 1064 C CA . LEU A 1 134 ? -2.083 11.086 -5.362 1.00 98.56 134 LEU A CA 1
ATOM 1065 C C . LEU A 1 134 ? -1.392 12.278 -4.693 1.00 98.56 134 LEU A C 1
ATOM 1067 O O . LEU A 1 134 ? -1.000 12.200 -3.529 1.00 98.56 134 LEU A O 1
ATOM 1071 N N . SER A 1 135 ? -1.293 13.405 -5.399 1.00 97.69 135 SER A N 1
ATOM 1072 C CA . SER A 1 135 ? -0.720 14.641 -4.856 1.00 97.69 135 SER A CA 1
ATOM 1073 C C . SER A 1 135 ? -1.517 15.145 -3.653 1.00 97.69 135 SER A C 1
ATOM 1075 O O . SER A 1 135 ? -0.939 15.508 -2.628 1.00 97.69 135 SER A O 1
ATOM 1077 N N . LEU A 1 136 ? -2.849 15.104 -3.727 1.00 98.25 136 LEU A N 1
ATOM 1078 C CA . LEU A 1 136 ? -3.715 15.454 -2.606 1.00 98.25 136 LEU A CA 1
ATOM 1079 C C . LEU A 1 136 ? -3.519 14.493 -1.425 1.00 98.25 136 LEU A C 1
ATOM 1081 O O . LEU A 1 136 ? -3.363 14.958 -0.296 1.00 98.25 136 LEU A O 1
ATOM 1085 N N . ALA A 1 137 ? -3.463 13.183 -1.673 1.00 98.62 137 ALA A N 1
ATOM 1086 C CA . ALA A 1 137 ? -3.240 12.169 -0.644 1.00 98.62 137 ALA A CA 1
ATOM 1087 C C . ALA A 1 137 ? -1.878 12.324 0.054 1.00 98.62 137 ALA A C 1
ATOM 1089 O O . ALA A 1 137 ? -1.787 12.124 1.264 1.00 98.62 137 ALA A O 1
ATOM 1090 N N . LYS A 1 138 ? -0.832 12.734 -0.672 1.00 97.81 138 LYS A N 1
ATOM 1091 C CA . LYS A 1 138 ? 0.497 13.022 -0.108 1.00 97.81 138 LYS A CA 1
ATOM 1092 C C . LYS A 1 138 ? 0.544 14.324 0.696 1.00 97.81 138 LYS A C 1
ATOM 1094 O O . LYS A 1 138 ? 1.337 14.462 1.625 1.00 97.81 138 LYS A O 1
ATOM 1099 N N . LEU A 1 139 ? -0.295 15.301 0.356 1.00 96.44 139 LEU A N 1
ATOM 1100 C CA . LEU A 1 139 ? -0.315 16.607 1.023 1.00 96.44 139 LEU A CA 1
ATOM 1101 C C . LEU A 1 139 ? -1.249 16.659 2.236 1.00 96.44 139 LEU A C 1
ATOM 1103 O O . LEU A 1 139 ? -0.989 17.426 3.167 1.00 96.44 139 LEU A O 1
ATOM 1107 N N . LYS A 1 140 ? -2.350 15.903 2.234 1.00 98.06 140 LYS A N 1
ATOM 1108 C CA . LYS A 1 140 ? -3.374 15.974 3.283 1.00 98.06 140 LYS A CA 1
ATOM 1109 C C . LYS A 1 140 ? -3.129 14.962 4.387 1.00 98.06 140 LYS A C 1
ATOM 1111 O O . LYS A 1 140 ? -3.078 13.765 4.132 1.00 98.06 140 LYS A O 1
ATOM 1116 N N . THR A 1 141 ? -3.029 15.466 5.618 1.00 97.75 141 THR A N 1
ATOM 1117 C CA . THR A 1 141 ? -3.022 14.660 6.842 1.00 97.75 141 THR A CA 1
ATOM 1118 C C . THR A 1 141 ? -4.252 13.760 6.892 1.00 97.75 141 THR A C 1
ATOM 1120 O O . THR A 1 141 ? -5.371 14.220 6.655 1.00 97.75 141 THR A O 1
ATOM 1123 N N . SER A 1 142 ? -4.045 12.483 7.204 1.00 97.50 142 SER A N 1
ATOM 1124 C CA . SER A 1 142 ? -5.127 11.527 7.391 1.00 97.50 142 SER A CA 1
ATOM 1125 C C . SER A 1 142 ? -5.941 11.891 8.629 1.00 97.50 142 SER A C 1
ATOM 1127 O O . SER A 1 142 ? -5.443 11.871 9.747 1.00 97.50 142 SER A O 1
ATOM 1129 N N . ALA A 1 143 ? -7.229 12.179 8.450 1.00 96.00 143 ALA A N 1
ATOM 1130 C CA . ALA A 1 143 ? -8.139 12.369 9.581 1.00 96.00 143 ALA A CA 1
ATOM 1131 C C . ALA A 1 143 ? -8.491 11.042 10.282 1.00 96.00 143 ALA A C 1
ATOM 1133 O O . ALA A 1 143 ? -9.052 11.03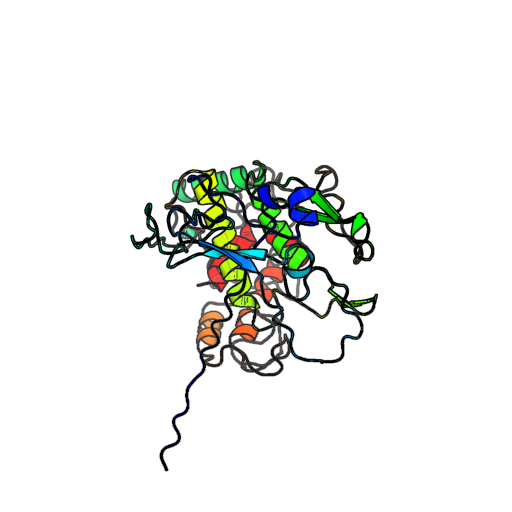9 11.378 1.00 96.00 143 ALA A O 1
ATOM 1134 N N . ARG A 1 144 ? -8.210 9.909 9.628 1.00 95.50 144 ARG A N 1
ATOM 1135 C CA . ARG A 1 144 ? -8.746 8.596 9.996 1.00 95.50 144 ARG A CA 1
ATOM 1136 C C . ARG A 1 144 ? -7.729 7.693 10.666 1.00 95.50 144 ARG A C 1
ATOM 1138 O O . ARG A 1 144 ? -8.130 6.883 11.496 1.00 95.50 144 ARG A O 1
ATOM 1145 N N . TYR A 1 145 ? -6.453 7.845 10.333 1.00 97.75 145 TYR A N 1
ATOM 1146 C CA . TYR A 1 145 ? -5.388 6.966 10.796 1.00 97.75 145 TYR A CA 1
ATOM 1147 C C . TYR A 1 145 ? -4.151 7.757 11.193 1.00 97.75 145 TYR A C 1
ATOM 1149 O O . TYR A 1 145 ? -3.814 8.753 10.555 1.00 97.75 145 TYR A O 1
ATOM 1157 N N . LYS A 1 146 ? -3.445 7.244 12.197 1.00 96.94 146 LYS A N 1
ATOM 1158 C CA . LYS A 1 146 ? -2.107 7.696 12.582 1.00 96.94 146 LYS A CA 1
ATOM 1159 C C . LYS A 1 146 ? -1.086 6.603 12.304 1.00 96.94 146 LYS A C 1
ATOM 1161 O O . LYS A 1 146 ? -1.448 5.447 12.086 1.00 96.94 146 LYS A O 1
ATOM 1166 N N . ILE A 1 147 ? 0.187 6.966 12.362 1.00 96.19 147 ILE A N 1
ATOM 1167 C CA . ILE A 1 147 ? 1.296 6.011 12.293 1.00 96.19 147 ILE A CA 1
ATOM 1168 C C . ILE A 1 147 ? 1.970 5.878 13.653 1.00 96.19 147 ILE A C 1
ATOM 1170 O O . ILE A 1 147 ? 1.949 6.812 14.458 1.00 96.19 147 ILE A O 1
ATOM 1174 N N . LEU A 1 148 ? 2.582 4.724 13.900 1.00 95.19 148 LEU A N 1
ATOM 1175 C CA . LEU A 1 148 ? 3.381 4.484 15.094 1.00 95.19 148 LEU A CA 1
ATOM 1176 C C . LEU A 1 148 ? 4.851 4.838 14.826 1.00 95.19 148 LEU A C 1
ATOM 1178 O O . LEU A 1 148 ? 5.475 4.341 13.889 1.00 95.19 148 LEU A O 1
ATOM 1182 N N . ILE A 1 149 ? 5.433 5.661 15.689 1.00 93.75 149 ILE A N 1
ATOM 1183 C CA . ILE A 1 149 ? 6.881 5.870 15.769 1.00 93.75 149 ILE A CA 1
ATOM 1184 C C . ILE A 1 149 ? 7.388 5.405 17.131 1.00 93.75 149 ILE A C 1
ATOM 1186 O O . ILE A 1 149 ? 6.645 5.384 18.115 1.00 93.75 149 ILE A O 1
ATOM 1190 N N . THR A 1 150 ? 8.665 5.046 17.206 1.00 92.19 150 THR A N 1
ATOM 1191 C CA . THR A 1 150 ? 9.292 4.661 18.478 1.00 92.19 150 THR A CA 1
ATOM 1192 C C . THR A 1 150 ? 10.760 5.048 18.519 1.00 92.19 150 THR A C 1
ATOM 1194 O O . THR A 1 150 ? 11.494 4.896 17.539 1.00 92.19 150 THR A O 1
ATOM 1197 N N . GLY A 1 151 ? 11.179 5.536 19.689 1.00 89.88 151 GLY A N 1
ATOM 1198 C CA . GLY A 1 151 ? 12.581 5.779 20.017 1.00 89.88 151 GLY A CA 1
ATOM 1199 C C . GLY A 1 151 ? 13.332 4.530 20.491 1.00 89.88 151 GLY A C 1
ATOM 1200 O O . GLY A 1 151 ? 14.564 4.532 20.454 1.00 89.88 151 GLY A O 1
ATOM 1201 N N . ASN A 1 152 ? 12.618 3.486 20.925 1.00 90.94 152 ASN A N 1
ATOM 1202 C CA . ASN A 1 152 ? 13.174 2.201 21.332 1.00 90.94 152 ASN A CA 1
ATOM 1203 C C . ASN A 1 152 ? 12.099 1.090 21.333 1.00 90.94 152 ASN A C 1
ATOM 1205 O O . ASN A 1 152 ? 11.260 1.031 22.225 1.00 90.94 152 ASN A O 1
ATOM 1209 N N . ARG A 1 153 ? 12.178 0.136 20.405 1.00 90.94 153 ARG A N 1
ATOM 1210 C CA . ARG A 1 153 ? 11.249 -1.004 20.291 1.00 90.94 153 ARG A CA 1
ATOM 1211 C C . ARG A 1 153 ? 11.292 -1.982 21.468 1.00 90.94 153 ARG A C 1
ATOM 1213 O O . ARG A 1 153 ? 10.349 -2.741 21.643 1.00 90.94 153 ARG A O 1
ATOM 1220 N N . TYR A 1 154 ? 12.345 -1.949 22.287 1.00 88.94 154 TYR A N 1
ATOM 1221 C CA . TYR A 1 154 ? 12.399 -2.706 23.542 1.00 88.94 154 TYR A CA 1
ATOM 1222 C C . TYR A 1 154 ? 11.587 -2.045 24.670 1.00 88.94 154 TYR A C 1
ATOM 1224 O O . TYR A 1 154 ? 11.266 -2.707 25.653 1.00 88.94 154 TYR A O 1
ATOM 1232 N N . ASP A 1 155 ? 11.266 -0.751 24.550 1.00 89.88 155 ASP A N 1
ATOM 1233 C CA . ASP A 1 155 ? 10.544 0.022 25.562 1.00 89.88 155 ASP A CA 1
ATOM 1234 C C . ASP A 1 155 ? 9.277 0.650 24.975 1.00 89.88 155 ASP A C 1
ATOM 1236 O O . ASP A 1 155 ? 9.297 1.673 24.284 1.00 89.88 155 ASP A O 1
ATOM 1240 N N . ARG A 1 156 ? 8.141 0.050 25.324 1.00 86.12 156 ARG A N 1
ATOM 1241 C CA . ARG A 1 156 ? 6.811 0.446 24.851 1.00 86.12 156 ARG A CA 1
ATOM 1242 C C . ARG A 1 156 ? 6.406 1.846 25.296 1.00 86.12 156 ARG A C 1
ATOM 1244 O O . ARG A 1 156 ? 5.587 2.472 24.633 1.00 86.12 156 ARG A O 1
ATOM 1251 N N . ASN A 1 157 ? 7.021 2.397 26.342 1.00 88.75 157 ASN A N 1
ATOM 1252 C CA . ASN A 1 157 ? 6.759 3.780 26.752 1.00 88.75 157 ASN A CA 1
ATOM 1253 C C . ASN A 1 157 ? 7.247 4.804 25.717 1.00 88.75 157 ASN A C 1
ATOM 1255 O O . ASN A 1 157 ? 6.853 5.967 25.758 1.00 88.75 157 ASN A O 1
ATOM 1259 N N . THR A 1 158 ? 8.097 4.384 24.777 1.00 91.81 158 THR A N 1
ATOM 1260 C CA . THR A 1 158 ? 8.600 5.244 23.699 1.00 91.81 158 THR A CA 1
ATOM 1261 C C . THR A 1 158 ? 7.697 5.253 22.466 1.00 91.81 158 THR A C 1
ATOM 1263 O O . THR A 1 158 ? 8.002 5.949 21.495 1.00 91.81 158 THR A O 1
ATOM 1266 N N . PHE A 1 159 ? 6.613 4.474 22.476 1.00 92.69 159 PHE A N 1
ATOM 1267 C CA . PHE A 1 159 ? 5.677 4.369 21.365 1.00 92.69 159 PHE A CA 1
ATOM 1268 C C . PHE A 1 159 ? 4.831 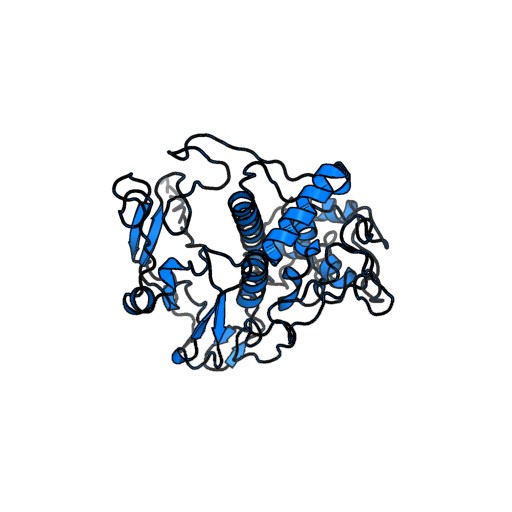5.638 21.302 1.00 92.69 159 PHE A C 1
ATOM 1270 O O . PHE A 1 159 ? 4.245 6.070 22.296 1.00 92.69 159 PHE A O 1
ATOM 1277 N N . ARG A 1 160 ? 4.764 6.249 20.122 1.00 94.00 160 ARG A N 1
ATOM 1278 C CA . ARG A 1 160 ? 3.996 7.471 19.880 1.00 94.00 160 ARG A CA 1
ATOM 1279 C C . ARG A 1 160 ? 3.200 7.337 18.597 1.00 94.00 160 ARG A C 1
ATOM 1281 O O . ARG A 1 160 ? 3.740 6.948 17.569 1.00 94.00 160 ARG A O 1
ATOM 1288 N N . PHE A 1 161 ? 1.935 7.733 18.656 1.00 95.56 161 PHE A N 1
ATOM 1289 C CA . PHE A 1 161 ? 1.089 7.841 17.475 1.00 95.56 161 PHE A CA 1
ATOM 1290 C C . PHE A 1 161 ? 1.129 9.269 16.944 1.00 95.56 161 PHE A C 1
ATOM 1292 O O . PHE A 1 161 ? 0.727 10.199 17.649 1.00 95.56 161 PHE A O 1
ATOM 1299 N N . VAL A 1 162 ? 1.605 9.442 15.715 1.00 95.69 162 VAL A N 1
ATOM 1300 C CA . VAL A 1 162 ? 1.811 10.759 15.098 1.00 95.69 162 VAL A CA 1
ATOM 1301 C C . VAL A 1 162 ? 1.004 10.903 13.815 1.00 95.69 162 VAL A C 1
ATOM 1303 O O . VAL A 1 162 ? 0.625 9.920 13.174 1.00 95.69 162 VAL A O 1
ATOM 1306 N N . GLU A 1 163 ? 0.707 12.152 13.472 1.00 95.75 163 GLU A N 1
ATOM 1307 C CA . GLU A 1 163 ? -0.007 12.498 12.248 1.00 95.75 163 GLU A CA 1
ATOM 1308 C C . GLU A 1 163 ? 0.858 12.206 11.015 1.00 95.75 163 GLU A C 1
ATOM 1310 O O . GLU A 1 163 ? 2.059 12.472 11.008 1.00 95.75 163 GLU A O 1
ATOM 1315 N N . ALA A 1 164 ? 0.232 11.715 9.949 1.00 96.06 164 ALA A N 1
ATOM 1316 C CA . ALA A 1 164 ? 0.869 11.485 8.657 1.00 96.06 164 ALA A CA 1
ATOM 1317 C C . ALA A 1 164 ? -0.118 11.798 7.525 1.00 96.06 164 ALA A C 1
ATOM 1319 O O . ALA A 1 164 ? -1.334 11.816 7.742 1.00 96.06 164 ALA A O 1
ATOM 1320 N N . SER A 1 165 ? 0.382 12.077 6.317 1.00 97.50 165 SER A N 1
ATOM 1321 C CA . SER A 1 165 ? -0.502 12.228 5.154 1.00 97.50 165 SER A CA 1
ATOM 1322 C C . SER A 1 165 ? -1.211 10.915 4.816 1.00 97.50 165 SER A C 1
ATOM 1324 O O . SER A 1 165 ? -0.761 9.847 5.224 1.00 97.50 165 SER A O 1
ATOM 1326 N N . VAL A 1 166 ? -2.314 10.968 4.065 1.00 98.50 166 VAL A N 1
ATOM 1327 C CA . VAL A 1 166 ? -3.029 9.758 3.616 1.00 98.50 166 VAL A CA 1
ATOM 1328 C C . VAL A 1 166 ? -2.081 8.796 2.890 1.00 98.50 166 VAL A C 1
ATOM 1330 O O . VAL A 1 166 ? -2.085 7.600 3.173 1.00 98.50 166 VAL A O 1
ATOM 1333 N N . TYR A 1 167 ? -1.218 9.318 2.015 1.00 98.56 167 TYR A N 1
ATOM 1334 C CA . TYR A 1 167 ? -0.227 8.502 1.313 1.00 98.56 167 TYR A CA 1
ATOM 1335 C C . TYR A 1 167 ? 0.904 8.024 2.240 1.00 98.56 167 TYR A C 1
ATOM 1337 O O . TYR A 1 167 ? 1.387 6.904 2.105 1.00 98.56 167 TYR A O 1
ATOM 1345 N N . ASP A 1 168 ? 1.328 8.838 3.208 1.00 97.69 168 ASP A N 1
ATOM 1346 C CA . ASP A 1 168 ? 2.380 8.440 4.151 1.00 97.69 168 ASP A CA 1
ATOM 1347 C C . ASP A 1 168 ? 1.915 7.358 5.131 1.00 97.69 168 ASP A C 1
ATOM 1349 O O . ASP A 1 168 ? 2.714 6.506 5.507 1.00 97.69 168 ASP A O 1
ATOM 1353 N N . VAL A 1 169 ? 0.632 7.341 5.517 1.00 98.00 169 VAL A N 1
ATOM 1354 C CA . VAL A 1 169 ? 0.048 6.220 6.274 1.00 98.00 169 VAL A CA 1
ATOM 1355 C C . VAL A 1 169 ? 0.171 4.929 5.471 1.00 98.00 169 VAL A C 1
ATOM 1357 O O . VAL A 1 169 ? 0.587 3.917 6.030 1.00 98.00 169 VAL A O 1
ATOM 1360 N N . PHE A 1 170 ? -0.154 4.976 4.174 1.00 98.00 170 PHE A N 1
ATOM 1361 C CA . PHE A 1 170 ? 0.036 3.855 3.255 1.00 98.00 170 PHE A CA 1
ATOM 1362 C C . PHE A 1 170 ? 1.510 3.423 3.247 1.00 98.00 170 PHE A C 1
ATOM 1364 O O . PHE A 1 170 ? 1.815 2.334 3.726 1.00 98.00 170 PHE A O 1
ATOM 1371 N N . ALA A 1 171 ? 2.442 4.297 2.861 1.00 97.38 171 ALA A N 1
ATOM 1372 C CA . ALA A 1 171 ? 3.866 3.954 2.790 1.00 97.38 171 ALA A CA 1
ATOM 1373 C C . ALA A 1 171 ? 4.433 3.411 4.122 1.00 97.38 171 ALA A C 1
ATOM 1375 O O . ALA A 1 171 ? 5.213 2.456 4.129 1.00 97.38 171 ALA A O 1
ATOM 1376 N N . TRP A 1 172 ? 3.997 3.960 5.260 1.00 96.62 172 TRP A N 1
ATOM 1377 C CA . TRP A 1 172 ? 4.403 3.495 6.585 1.00 96.62 172 TRP A CA 1
ATOM 1378 C C . TRP A 1 172 ? 3.924 2.070 6.898 1.00 96.62 172 TRP A C 1
ATOM 1380 O O . TRP A 1 172 ? 4.641 1.327 7.562 1.00 96.62 172 TRP A O 1
ATOM 1390 N N . MET A 1 173 ? 2.746 1.647 6.424 1.00 96.06 173 MET A N 1
ATOM 1391 C CA . MET A 1 173 ? 2.252 0.277 6.649 1.00 96.06 173 MET A CA 1
ATOM 1392 C C . MET A 1 173 ? 3.179 -0.764 6.027 1.00 96.06 173 MET A C 1
ATOM 1394 O O . MET A 1 173 ? 3.453 -1.792 6.648 1.00 96.06 173 MET A O 1
ATOM 1398 N N . HIS A 1 174 ? 3.690 -0.479 4.827 1.00 95.94 174 HIS A N 1
ATOM 1399 C CA . HIS A 1 174 ? 4.667 -1.333 4.156 1.00 95.94 174 HIS A CA 1
ATOM 1400 C C . HIS A 1 174 ? 5.985 -1.383 4.933 1.00 95.94 174 HIS A C 1
ATOM 1402 O O . HIS A 1 174 ? 6.418 -2.473 5.315 1.00 95.94 174 HIS A O 1
ATOM 1408 N N . PHE A 1 175 ? 6.531 -0.219 5.311 1.00 94.38 175 PHE A N 1
ATOM 1409 C CA . PHE A 1 175 ? 7.707 -0.113 6.186 1.00 94.38 175 PHE A CA 1
ATOM 1410 C C . PHE A 1 175 ? 7.549 -0.939 7.474 1.00 94.38 175 PHE A C 1
ATOM 1412 O O . PHE A 1 175 ? 8.411 -1.747 7.824 1.00 94.38 175 PHE A O 1
ATOM 1419 N N . TYR A 1 176 ? 6.425 -0.766 8.170 1.00 93.88 176 TYR A N 1
ATOM 1420 C CA . TYR A 1 176 ? 6.142 -1.425 9.440 1.00 93.88 176 TYR A CA 1
ATOM 1421 C C . TYR A 1 176 ? 5.974 -2.937 9.288 1.00 93.88 176 TYR A C 1
ATOM 1423 O O . TYR A 1 176 ? 6.376 -3.684 10.174 1.00 93.88 176 TYR A O 1
ATOM 1431 N N . SER A 1 177 ? 5.443 -3.415 8.160 1.00 92.38 177 SER A N 1
ATOM 1432 C CA . SER A 1 177 ? 5.345 -4.851 7.870 1.00 92.38 177 SER A CA 1
ATOM 1433 C C . SER A 1 177 ? 6.700 -5.507 7.573 1.00 92.38 177 SER A C 1
ATOM 1435 O O . SER A 1 177 ? 6.878 -6.690 7.863 1.00 92.38 177 SER A O 1
ATOM 1437 N N . PHE A 1 178 ? 7.657 -4.737 7.041 1.00 90.38 178 PHE A N 1
ATOM 1438 C CA . PHE A 1 178 ? 8.992 -5.212 6.674 1.00 90.38 178 PHE A CA 1
ATOM 1439 C C . PHE A 1 178 ? 10.021 -5.084 7.804 1.00 90.38 178 PHE A C 1
ATOM 1441 O O . PHE A 1 178 ? 11.021 -5.796 7.808 1.00 90.38 178 PHE A O 1
ATOM 1448 N N . ALA A 1 179 ? 9.816 -4.172 8.761 1.00 89.50 179 ALA A N 1
ATOM 1449 C CA . ALA A 1 179 ? 10.799 -3.912 9.811 1.00 89.50 179 ALA A CA 1
ATOM 1450 C C . ALA A 1 179 ? 11.248 -5.214 10.522 1.00 89.50 179 ALA A C 1
ATOM 1452 O O . ALA A 1 179 ? 10.396 -6.059 10.814 1.00 89.50 179 ALA A O 1
ATOM 1453 N N . PRO A 1 180 ? 12.545 -5.384 10.860 1.00 89.25 180 PRO A N 1
ATOM 1454 C CA . PRO A 1 180 ? 13.048 -6.621 11.463 1.00 89.25 180 PRO A CA 1
ATOM 1455 C C . PRO A 1 180 ? 12.238 -7.055 12.686 1.00 89.25 180 PRO A C 1
ATOM 1457 O O . PRO A 1 180 ? 11.847 -6.212 13.497 1.00 89.25 180 PRO A O 1
ATOM 1460 N N . PHE A 1 181 ? 11.967 -8.344 12.833 1.00 88.50 181 PHE A N 1
ATOM 1461 C CA . PHE A 1 181 ? 11.117 -8.874 13.896 1.00 88.50 181 PHE A CA 1
ATOM 1462 C C . PHE A 1 181 ? 11.872 -8.973 15.227 1.00 88.50 181 PHE A C 1
ATOM 1464 O O . PHE A 1 181 ? 12.979 -9.493 15.271 1.00 88.50 181 PHE A O 1
ATOM 1471 N N . LEU A 1 182 ? 11.310 -8.454 16.319 1.00 87.81 182 LEU A N 1
ATOM 1472 C CA . LEU A 1 182 ? 11.929 -8.472 17.643 1.00 87.81 182 LEU A CA 1
ATOM 1473 C C . LEU A 1 182 ? 11.573 -9.755 18.402 1.00 87.81 182 LEU A C 1
ATOM 1475 O O . LEU A 1 182 ? 10.477 -9.913 18.941 1.00 87.81 182 LEU A O 1
ATOM 1479 N N . GLN A 1 183 ? 12.532 -10.664 18.518 1.00 84.00 183 GLN A N 1
ATOM 1480 C CA . GLN A 1 183 ? 12.322 -11.958 19.149 1.00 84.00 183 GLN A CA 1
ATOM 1481 C C . GLN A 1 183 ? 13.489 -12.329 20.055 1.00 84.00 183 GLN A C 1
ATOM 1483 O O . GLN A 1 183 ? 14.645 -12.247 19.651 1.00 84.00 183 GLN A O 1
ATOM 1488 N N . ASN A 1 184 ? 13.192 -12.736 21.295 1.00 82.25 184 ASN A N 1
ATOM 1489 C CA . ASN A 1 184 ? 14.211 -13.089 22.291 1.00 82.25 184 ASN A CA 1
ATOM 1490 C C . ASN A 1 184 ? 15.298 -11.997 22.438 1.00 82.25 184 ASN A C 1
ATOM 1492 O O . ASN A 1 184 ? 16.486 -12.292 22.538 1.00 82.25 184 ASN A O 1
ATOM 1496 N N . ASN A 1 185 ? 14.878 -10.726 22.419 1.00 83.12 185 ASN A N 1
ATOM 1497 C CA . ASN A 1 185 ? 15.734 -9.534 22.442 1.00 83.12 185 ASN A CA 1
ATOM 1498 C C . ASN A 1 185 ? 16.741 -9.397 21.282 1.00 83.12 185 ASN A C 1
ATOM 1500 O O . ASN A 1 185 ? 17.734 -8.683 21.410 1.00 83.12 185 ASN A O 1
ATOM 1504 N N . MET A 1 186 ? 16.483 -10.042 20.146 1.00 86.88 186 MET A N 1
ATOM 1505 C CA . MET A 1 186 ? 17.254 -9.878 18.916 1.00 86.88 186 MET A CA 1
ATOM 1506 C C . MET A 1 186 ? 16.331 -9.497 17.760 1.00 86.88 186 MET A C 1
ATOM 1508 O O . MET A 1 186 ? 15.171 -9.901 17.723 1.00 86.88 186 MET A O 1
ATOM 1512 N N . PHE A 1 187 ? 16.850 -8.710 16.817 1.00 88.31 187 PHE A N 1
ATOM 1513 C CA . PHE A 1 187 ? 16.134 -8.389 15.586 1.00 88.31 187 PHE A CA 1
ATOM 1514 C C . PHE A 1 187 ? 16.444 -9.429 14.516 1.00 88.31 187 PHE A C 1
ATOM 1516 O O . PHE A 1 187 ? 17.594 -9.573 14.106 1.00 88.31 187 PHE A O 1
ATOM 1523 N N . ASP A 1 188 ? 15.406 -10.110 14.055 1.00 87.00 188 ASP A N 1
ATOM 1524 C CA . ASP A 1 188 ? 15.453 -11.074 12.970 1.00 87.00 188 ASP A CA 1
ATOM 1525 C C . ASP A 1 188 ? 14.886 -10.439 11.695 1.00 87.00 188 ASP A C 1
ATOM 1527 O O . ASP A 1 188 ? 13.688 -10.179 11.580 1.00 87.00 188 ASP A O 1
ATOM 1531 N N . ALA A 1 189 ? 15.765 -10.155 10.736 1.00 84.94 189 ALA A N 1
ATOM 1532 C CA . ALA A 1 189 ? 15.382 -9.607 9.437 1.00 84.94 189 ALA A CA 1
ATOM 1533 C C . ALA A 1 189 ? 14.874 -10.678 8.451 1.00 84.94 189 ALA A C 1
ATOM 1535 O O . ALA A 1 189 ? 14.482 -10.329 7.343 1.00 84.94 189 ALA A O 1
ATOM 1536 N N . THR A 1 190 ? 14.895 -11.962 8.825 1.00 82.44 190 THR A N 1
ATOM 1537 C CA . THR A 1 190 ? 14.412 -13.069 7.979 1.00 82.44 190 THR A CA 1
ATOM 1538 C C . THR A 1 190 ? 12.909 -13.306 8.113 1.00 82.44 190 THR A C 1
ATOM 1540 O O . THR A 1 190 ? 12.299 -13.921 7.240 1.00 82.44 190 THR A O 1
ATOM 1543 N N . ILE A 1 191 ? 12.286 -12.799 9.181 1.00 82.88 191 ILE A N 1
ATOM 1544 C CA . ILE A 1 191 ? 10.837 -12.865 9.372 1.00 82.88 191 ILE A CA 1
ATOM 1545 C C . ILE A 1 191 ? 10.186 -11.693 8.637 1.00 82.88 191 ILE A C 1
ATOM 1547 O O . ILE A 1 191 ? 10.418 -10.532 8.975 1.00 82.88 191 ILE A O 1
ATOM 1551 N N . ASN A 1 192 ? 9.320 -12.007 7.674 1.00 82.06 192 ASN A N 1
ATOM 1552 C CA . ASN A 1 192 ? 8.587 -11.026 6.883 1.00 82.06 192 ASN A CA 1
ATOM 1553 C C . ASN A 1 192 ? 7.073 -11.273 6.970 1.00 82.06 192 ASN A C 1
ATOM 1555 O O . ASN A 1 192 ? 6.610 -12.410 6.879 1.00 82.06 192 ASN A O 1
ATOM 1559 N N . LEU A 1 193 ? 6.296 -10.207 7.179 1.00 88.88 193 LEU A N 1
ATOM 1560 C CA . LEU A 1 193 ? 4.839 -10.292 7.350 1.00 88.88 193 LEU A CA 1
ATOM 1561 C C . LEU A 1 193 ? 4.056 -10.061 6.046 1.00 88.88 193 LEU A C 1
ATOM 1563 O O . LEU A 1 193 ? 2.865 -10.381 5.979 1.00 88.88 193 LEU A O 1
ATOM 1567 N N . ALA A 1 194 ? 4.712 -9.505 5.025 1.00 93.56 194 ALA A N 1
ATOM 1568 C CA . ALA A 1 194 ? 4.099 -9.060 3.773 1.00 93.56 194 ALA A CA 1
ATOM 1569 C C . ALA A 1 194 ? 4.792 -9.593 2.506 1.00 93.56 194 ALA A C 1
ATOM 1571 O O . ALA A 1 194 ? 4.280 -9.377 1.417 1.00 93.56 194 ALA A O 1
ATOM 1572 N N . HIS A 1 195 ? 5.931 -10.272 2.629 1.00 95.94 195 HIS A N 1
ATOM 1573 C CA . HIS A 1 195 ? 6.733 -10.828 1.534 1.00 95.94 195 HIS A CA 1
ATOM 1574 C C . HIS A 1 195 ? 7.330 -12.171 1.968 1.00 95.94 195 HIS A C 1
ATOM 1576 O O . HIS A 1 195 ? 7.210 -12.572 3.126 1.00 95.94 195 HIS A O 1
ATOM 1582 N N . GLU A 1 196 ? 7.990 -12.844 1.037 1.00 95.38 196 GLU A N 1
ATOM 1583 C CA . GLU A 1 196 ? 8.710 -14.103 1.193 1.00 95.38 196 GLU A CA 1
ATOM 1584 C C . GLU A 1 196 ? 7.861 -15.203 1.822 1.00 95.38 196 GLU A C 1
ATOM 1586 O O . GLU A 1 196 ? 8.381 -16.054 2.534 1.00 95.38 196 GLU A O 1
ATOM 1591 N N . GLY A 1 197 ? 6.551 -15.198 1.575 1.00 94.56 197 GLY A N 1
ATOM 1592 C CA . GLY A 1 197 ? 5.632 -16.172 2.144 1.00 94.56 197 GLY A CA 1
ATOM 1593 C C . GLY A 1 197 ? 4.202 -16.050 1.611 1.00 94.56 197 GLY A C 1
ATOM 1594 O O . GLY A 1 197 ? 3.883 -15.111 0.876 1.00 94.56 197 GLY A O 1
ATOM 1595 N N . PRO A 1 198 ? 3.301 -16.969 2.008 1.00 95.38 198 PRO A N 1
ATOM 1596 C CA . PRO A 1 198 ? 1.939 -17.066 1.476 1.00 95.38 198 PRO A CA 1
ATOM 1597 C C . PRO A 1 198 ? 1.088 -15.806 1.647 1.00 95.38 198 PRO A C 1
ATOM 1599 O O . PRO A 1 198 ? 0.041 -15.687 1.026 1.00 95.38 198 PRO A O 1
ATOM 1602 N N . ASN A 1 199 ? 1.481 -14.875 2.517 1.00 93.88 199 ASN A N 1
ATOM 1603 C CA . ASN A 1 199 ? 0.719 -13.653 2.738 1.00 93.88 199 ASN A CA 1
ATOM 1604 C C . ASN A 1 199 ? 1.036 -12.547 1.715 1.00 93.88 199 ASN A C 1
ATOM 1606 O O . ASN A 1 199 ? 0.333 -11.543 1.701 1.00 93.88 199 ASN A O 1
ATOM 1610 N N . PHE A 1 200 ? 2.042 -12.723 0.848 1.00 97.62 200 PHE A N 1
ATOM 1611 C CA . PHE A 1 200 ? 2.492 -11.695 -0.099 1.00 97.62 200 PHE A CA 1
ATOM 1612 C C . PHE A 1 200 ? 1.355 -11.096 -0.937 1.00 97.62 200 PHE A C 1
ATOM 1614 O O . PHE A 1 200 ? 1.075 -9.899 -0.847 1.00 97.62 200 PHE A O 1
ATOM 1621 N N . LEU A 1 201 ? 0.647 -11.935 -1.696 1.00 97.69 201 LEU A N 1
ATOM 1622 C CA . LEU A 1 201 ? -0.442 -11.494 -2.572 1.00 97.69 201 LEU A CA 1
ATOM 1623 C C . LEU A 1 201 ? -1.654 -10.937 -1.799 1.00 97.69 201 LEU A C 1
ATOM 1625 O O . LEU A 1 201 ? -2.090 -9.827 -2.111 1.00 97.69 201 LEU A O 1
ATOM 1629 N N . PRO A 1 202 ? -2.225 -11.630 -0.788 1.00 96.69 202 PRO A N 1
ATOM 1630 C CA . PRO A 1 202 ? -3.382 -11.095 -0.070 1.00 96.69 202 PRO A CA 1
ATOM 1631 C C . PRO A 1 202 ? -3.065 -9.817 0.721 1.00 96.69 202 PRO A C 1
ATOM 1633 O O . PRO A 1 202 ? -3.932 -8.941 0.799 1.00 96.69 202 PRO A O 1
ATOM 1636 N N . TRP A 1 203 ? -1.852 -9.674 1.269 1.00 97.00 203 TRP A N 1
ATOM 1637 C CA . TRP A 1 203 ? -1.438 -8.456 1.970 1.00 97.00 203 TRP A CA 1
ATOM 1638 C C . TRP A 1 203 ? -1.397 -7.264 1.009 1.00 97.00 203 TRP A C 1
ATOM 1640 O O . TRP A 1 203 ? -2.044 -6.250 1.278 1.00 97.00 203 TRP A O 1
ATOM 1650 N N . HIS A 1 204 ? -0.739 -7.407 -0.148 1.00 98.44 204 HIS A N 1
ATOM 1651 C CA . HIS A 1 204 ? -0.641 -6.335 -1.144 1.00 98.44 204 HIS A CA 1
ATOM 1652 C C . HIS A 1 204 ? -1.995 -6.005 -1.792 1.00 98.44 204 HIS A C 1
ATOM 1654 O O . HIS A 1 204 ? -2.316 -4.829 -1.974 1.00 98.44 204 HIS A O 1
ATOM 1660 N N . ARG A 1 205 ? -2.862 -7.002 -2.026 1.00 98.12 205 ARG A N 1
ATOM 1661 C CA . ARG A 1 205 ? -4.251 -6.775 -2.468 1.00 98.12 205 ARG A CA 1
ATOM 1662 C C . ARG A 1 205 ? -5.019 -5.887 -1.494 1.00 98.12 205 ARG A C 1
ATOM 1664 O O . ARG A 1 205 ? -5.651 -4.910 -1.900 1.00 98.12 205 ARG A O 1
ATOM 1671 N N . TRP A 1 206 ? -4.988 -6.221 -0.203 1.00 95.88 206 TRP A N 1
ATOM 1672 C CA . TRP A 1 206 ? -5.655 -5.406 0.812 1.00 95.88 206 TRP A CA 1
ATOM 1673 C C . TRP A 1 206 ? -5.018 -4.016 0.931 1.00 95.88 206 TRP A C 1
ATOM 1675 O O . TRP A 1 206 ? -5.737 -3.027 1.055 1.00 95.88 206 TRP A O 1
ATOM 1685 N N . TYR A 1 207 ? -3.694 -3.931 0.827 1.00 97.31 207 TYR A N 1
ATOM 1686 C CA . TYR A 1 207 ? -2.939 -2.683 0.880 1.00 97.31 207 TYR A CA 1
ATOM 1687 C C . TYR A 1 207 ? -3.324 -1.703 -0.244 1.00 97.31 207 TYR A C 1
ATOM 1689 O O . TYR A 1 207 ? -3.545 -0.519 0.018 1.00 97.31 207 TYR A O 1
ATOM 1697 N N . LEU A 1 208 ? -3.516 -2.193 -1.474 1.00 98.44 208 LEU A N 1
ATOM 1698 C CA . LEU A 1 208 ? -4.043 -1.386 -2.584 1.00 98.44 208 LEU A CA 1
ATOM 1699 C C . LEU A 1 208 ? -5.488 -0.942 -2.335 1.00 98.44 208 LEU A C 1
ATOM 1701 O O . LEU A 1 208 ? -5.820 0.226 -2.532 1.00 98.44 208 LEU A O 1
ATOM 1705 N N . LEU A 1 209 ? -6.350 -1.858 -1.875 1.00 97.25 209 LEU A N 1
ATOM 1706 C CA . LEU A 1 209 ? -7.747 -1.543 -1.547 1.00 97.25 209 LEU A CA 1
ATOM 1707 C C . LEU A 1 209 ? -7.860 -0.496 -0.431 1.00 97.25 209 LEU A C 1
ATOM 1709 O O . LEU A 1 209 ? -8.785 0.316 -0.455 1.00 97.25 209 LEU A O 1
ATOM 1713 N N . PHE A 1 210 ? -6.934 -0.506 0.531 1.00 96.94 210 PHE A N 1
ATOM 1714 C CA . PHE A 1 210 ? -6.857 0.492 1.593 1.00 96.94 210 PHE A CA 1
ATOM 1715 C C . PHE A 1 210 ? -6.639 1.891 1.008 1.00 96.94 210 PHE A C 1
ATOM 1717 O O . PHE A 1 210 ? -7.476 2.767 1.218 1.00 96.94 210 PHE A O 1
ATOM 1724 N N . LEU A 1 211 ? -5.578 2.104 0.221 1.00 98.06 211 LEU A N 1
ATOM 1725 C CA . LEU A 1 211 ? -5.307 3.435 -0.334 1.00 98.06 211 LEU A CA 1
ATOM 1726 C C . LEU A 1 211 ? -6.380 3.877 -1.334 1.00 98.06 211 LEU A C 1
ATOM 1728 O O . LEU A 1 211 ? -6.787 5.037 -1.308 1.00 98.06 211 LEU A O 1
ATOM 1732 N N . GLU A 1 212 ? -6.867 2.969 -2.183 1.00 98.44 212 GLU A N 1
ATOM 1733 C CA . GLU A 1 212 ? -7.958 3.253 -3.123 1.00 98.44 212 GLU A CA 1
ATOM 1734 C C . GLU A 1 212 ? -9.197 3.776 -2.380 1.00 98.44 212 GLU A C 1
ATOM 1736 O O . GLU A 1 212 ? -9.756 4.808 -2.756 1.00 98.44 212 GLU A O 1
ATOM 1741 N N . ARG A 1 213 ? -9.570 3.139 -1.261 1.00 97.19 213 ARG A N 1
ATOM 1742 C CA . ARG A 1 213 ? -10.671 3.591 -0.402 1.00 97.19 213 ARG A CA 1
ATOM 1743 C C . ARG A 1 213 ? -10.385 4.940 0.257 1.00 97.19 213 ARG A C 1
ATOM 1745 O O . ARG A 1 213 ? -11.274 5.794 0.276 1.00 97.19 213 ARG A O 1
ATOM 1752 N N . GLU A 1 214 ? -9.189 5.149 0.806 1.00 98.00 214 GLU A N 1
ATOM 1753 C CA . GLU A 1 214 ? -8.855 6.427 1.445 1.00 98.00 214 GLU A CA 1
ATOM 1754 C C . GLU A 1 214 ? -8.853 7.584 0.438 1.00 98.00 214 GLU A C 1
ATOM 1756 O O . GLU A 1 214 ? -9.331 8.670 0.764 1.00 98.00 214 GLU A O 1
ATOM 1761 N N . ILE A 1 215 ? -8.407 7.358 -0.803 1.00 98.62 215 ILE A N 1
ATOM 1762 C CA . ILE A 1 215 ? -8.483 8.354 -1.881 1.00 98.62 215 ILE A CA 1
ATOM 1763 C C . ILE A 1 215 ? -9.939 8.633 -2.267 1.00 98.62 215 ILE A C 1
ATOM 1765 O O . ILE A 1 215 ? -10.315 9.803 -2.367 1.00 98.62 215 ILE A O 1
ATOM 1769 N N . GLN A 1 216 ? -10.776 7.603 -2.430 1.00 98.06 216 GLN A N 1
ATOM 1770 C CA . GLN A 1 216 ? -12.211 7.771 -2.712 1.00 98.06 216 GLN A CA 1
ATOM 1771 C C . GLN A 1 216 ? -12.905 8.631 -1.645 1.00 98.06 216 GLN A C 1
ATOM 1773 O O . GLN A 1 216 ? -13.706 9.511 -1.957 1.00 98.06 216 GLN A O 1
ATOM 1778 N N . ILE A 1 217 ? -12.583 8.400 -0.370 1.00 96.88 217 ILE A N 1
ATOM 1779 C CA . ILE A 1 217 ? -13.133 9.174 0.749 1.00 96.88 217 ILE A CA 1
ATOM 1780 C C . ILE A 1 217 ? -12.594 10.606 0.745 1.00 96.88 217 ILE A C 1
ATOM 1782 O O . ILE A 1 217 ? -13.376 11.542 0.901 1.00 96.88 217 ILE A O 1
ATOM 1786 N N . LEU A 1 218 ? -11.283 10.782 0.554 1.00 98.44 218 LEU A N 1
ATOM 1787 C CA . LEU A 1 218 ? -10.616 12.087 0.548 1.00 98.44 218 LEU A CA 1
ATOM 1788 C C . LEU A 1 218 ? -11.130 13.007 -0.566 1.00 98.44 218 LEU A C 1
ATOM 1790 O O . LEU A 1 218 ? -11.212 14.219 -0.383 1.00 98.44 218 LEU A O 1
ATOM 1794 N N . THR A 1 219 ? -11.437 12.434 -1.725 1.00 98.25 219 THR A N 1
ATOM 1795 C CA . THR A 1 219 ? -11.813 13.173 -2.940 1.00 98.25 219 THR A CA 1
ATOM 1796 C C . THR A 1 219 ? -13.320 13.244 -3.154 1.00 98.25 219 THR A C 1
ATOM 1798 O O . THR A 1 219 ? -13.778 14.025 -3.983 1.00 98.25 219 THR A O 1
ATOM 1801 N N . HIS A 1 220 ? -14.087 12.440 -2.412 1.00 97.31 220 HIS A N 1
ATOM 1802 C CA . HIS A 1 220 ? -15.505 12.166 -2.654 1.00 97.31 220 HIS A CA 1
ATOM 1803 C C . HIS A 1 220 ? -15.813 11.557 -4.032 1.00 97.31 220 HIS A C 1
ATOM 1805 O O . HIS A 1 220 ? -16.986 11.430 -4.390 1.00 97.31 220 HIS A O 1
ATOM 1811 N N . ASP A 1 221 ? -14.795 11.126 -4.777 1.00 97.88 221 ASP A N 1
ATOM 1812 C CA . ASP A 1 221 ? -14.955 10.331 -5.985 1.00 97.88 221 ASP A CA 1
ATOM 1813 C C . ASP A 1 221 ? -14.926 8.849 -5.614 1.00 97.88 221 ASP A C 1
ATOM 1815 O O . ASP A 1 221 ? -13.882 8.204 -5.570 1.00 97.88 221 ASP A O 1
ATOM 1819 N N . TYR A 1 222 ? -16.100 8.292 -5.324 1.00 95.81 222 TYR A N 1
ATOM 1820 C CA . TYR A 1 222 ? -16.206 6.879 -4.978 1.00 95.81 222 TYR A CA 1
ATOM 1821 C C . TYR A 1 222 ? -16.056 5.946 -6.184 1.00 95.81 222 TYR A C 1
ATOM 1823 O O . TYR A 1 222 ? -15.998 4.734 -5.967 1.00 95.81 222 TYR A O 1
ATOM 1831 N N . ASP A 1 223 ? -16.077 6.453 -7.418 1.00 95.88 223 ASP A N 1
ATOM 1832 C CA . ASP A 1 223 ? -15.893 5.662 -8.642 1.00 95.88 223 ASP A CA 1
ATOM 1833 C C . ASP A 1 223 ? -14.417 5.589 -9.071 1.00 95.88 223 ASP A C 1
ATOM 1835 O O . ASP A 1 223 ? -14.078 4.780 -9.936 1.00 95.88 223 ASP A O 1
ATOM 1839 N N . PHE A 1 224 ? -13.538 6.346 -8.405 1.00 97.88 224 PHE A N 1
ATOM 1840 C CA . PHE A 1 224 ? -12.090 6.243 -8.543 1.00 97.88 224 PHE A CA 1
ATOM 1841 C C . PHE A 1 224 ? -11.589 4.802 -8.366 1.00 97.88 224 PHE A C 1
ATOM 1843 O O . PHE A 1 224 ? -11.917 4.124 -7.386 1.00 97.88 224 PHE A O 1
ATOM 1850 N N . ALA A 1 225 ? -10.733 4.370 -9.288 1.00 97.88 225 ALA A N 1
ATOM 1851 C CA . ALA A 1 225 ? -10.013 3.106 -9.238 1.00 97.88 225 ALA A CA 1
ATOM 1852 C C . ALA A 1 225 ? -8.530 3.356 -9.530 1.00 97.88 225 ALA A C 1
ATOM 1854 O O . ALA A 1 225 ? -8.192 4.164 -10.400 1.00 97.88 225 ALA A O 1
ATOM 1855 N N . LEU A 1 226 ? -7.646 2.652 -8.824 1.00 98.44 226 LEU A N 1
ATOM 1856 C CA . LEU A 1 226 ? -6.217 2.684 -9.123 1.00 98.44 226 LEU A CA 1
ATOM 1857 C C . LEU A 1 226 ? -5.971 2.081 -10.518 1.00 98.44 226 LEU A C 1
ATOM 1859 O O . LEU A 1 226 ? -6.454 0.981 -10.786 1.00 98.44 226 LEU A O 1
ATOM 1863 N N . PRO A 1 227 ? -5.227 2.748 -11.416 1.00 98.62 227 PRO A N 1
ATOM 1864 C CA . PRO A 1 227 ? -4.753 2.093 -12.626 1.00 98.62 227 PRO A CA 1
ATOM 1865 C C . PRO A 1 227 ? -3.653 1.072 -12.314 1.00 98.62 227 PRO A C 1
ATOM 1867 O O . PRO A 1 227 ? -3.085 1.062 -11.220 1.00 98.62 227 PRO A O 1
ATOM 1870 N N . TYR A 1 228 ? -3.333 0.237 -13.297 1.00 98.81 228 TYR A N 1
ATOM 1871 C CA . TYR A 1 228 ? -2.152 -0.628 -13.274 1.00 98.81 228 TYR A CA 1
ATOM 1872 C C . TYR A 1 228 ? -1.221 -0.311 -14.448 1.00 98.81 228 TYR A C 1
ATOM 1874 O O . TYR A 1 228 ? -1.633 0.328 -15.417 1.00 98.81 228 TYR A O 1
ATOM 1882 N N . TYR A 1 229 ? 0.032 -0.749 -14.348 1.00 98.62 229 TYR A N 1
ATOM 1883 C CA . TYR A 1 229 ? 1.028 -0.632 -15.413 1.00 98.62 229 TYR A CA 1
ATOM 1884 C C . TYR A 1 229 ? 1.456 -2.020 -15.873 1.00 98.62 229 TYR A C 1
ATOM 1886 O O . TYR A 1 229 ? 2.129 -2.740 -15.131 1.00 98.62 229 TYR A O 1
ATOM 1894 N N . ASP A 1 230 ? 1.066 -2.377 -17.094 1.00 98.19 230 ASP A N 1
ATOM 1895 C CA . ASP A 1 230 ? 1.542 -3.597 -17.741 1.00 98.19 230 ASP A CA 1
ATOM 1896 C C . ASP A 1 230 ? 2.939 -3.359 -18.321 1.00 98.19 230 ASP A C 1
ATOM 1898 O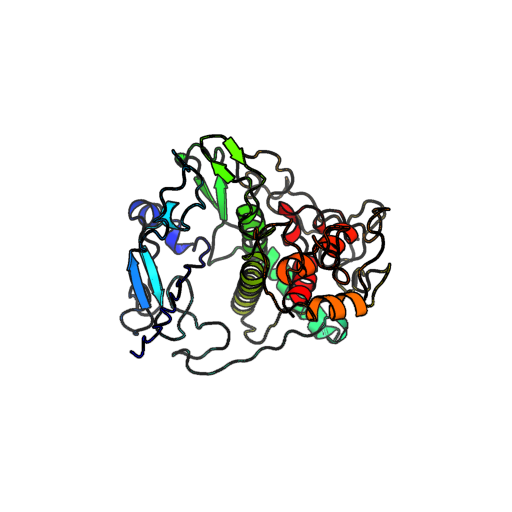 O . ASP A 1 230 ? 3.121 -2.915 -19.453 1.00 98.19 230 ASP A O 1
ATOM 1902 N N . TRP A 1 231 ? 3.948 -3.642 -17.505 1.00 98.12 231 TRP A N 1
ATOM 1903 C CA . TRP A 1 231 ? 5.354 -3.477 -17.862 1.00 98.12 231 TRP A CA 1
ATOM 1904 C C . TRP A 1 231 ? 5.903 -4.632 -18.715 1.00 98.12 231 TRP A C 1
ATOM 1906 O O . TRP A 1 231 ? 7.079 -4.625 -19.082 1.00 98.12 231 TRP A O 1
ATOM 1916 N N . SER A 1 232 ? 5.080 -5.630 -19.055 1.00 97.19 232 SER A N 1
ATOM 1917 C CA . SER A 1 232 ? 5.535 -6.851 -19.731 1.00 97.19 232 SER A CA 1
ATOM 1918 C C . SER A 1 232 ? 5.893 -6.652 -21.213 1.00 97.19 232 SER A C 1
ATOM 1920 O O . SER A 1 232 ? 6.500 -7.518 -21.846 1.00 97.19 232 SER A O 1
ATOM 1922 N N . MET A 1 233 ? 5.556 -5.490 -21.774 1.00 94.06 233 MET A N 1
ATOM 1923 C CA . MET A 1 233 ? 5.835 -5.122 -23.169 1.00 94.06 233 MET A CA 1
ATOM 1924 C C . MET A 1 233 ? 7.001 -4.140 -23.316 1.00 94.06 233 MET A C 1
ATOM 1926 O O . MET A 1 233 ? 7.425 -3.830 -24.430 1.00 94.06 233 MET A O 1
ATOM 1930 N N . ASP A 1 234 ? 7.542 -3.669 -22.198 1.00 96.19 234 ASP A N 1
ATOM 1931 C CA . ASP A 1 234 ? 8.459 -2.536 -22.151 1.00 96.19 234 ASP A CA 1
ATOM 1932 C C . ASP A 1 234 ? 9.927 -2.926 -22.379 1.00 96.19 234 ASP A C 1
ATOM 1934 O O . ASP A 1 234 ? 10.752 -2.123 -22.826 1.00 96.19 234 ASP A O 1
ATOM 1938 N N . GLY A 1 235 ? 10.280 -4.186 -22.113 1.00 95.56 235 GLY A N 1
ATOM 1939 C CA . GLY A 1 235 ? 11.635 -4.694 -22.295 1.00 95.56 235 GLY A CA 1
ATOM 1940 C C . GLY A 1 235 ? 12.662 -3.880 -21.503 1.00 95.56 235 GLY A C 1
ATOM 1941 O O . GLY A 1 235 ? 12.800 -4.052 -20.298 1.00 95.56 235 GLY A O 1
ATOM 1942 N N . ARG A 1 236 ? 13.440 -3.030 -22.183 1.00 96.31 236 ARG A N 1
ATOM 1943 C CA . ARG A 1 236 ? 14.486 -2.198 -21.549 1.00 96.31 236 ARG A CA 1
ATOM 1944 C C . ARG A 1 236 ? 14.030 -0.780 -21.216 1.00 96.31 236 ARG A C 1
ATOM 1946 O O . ARG A 1 236 ? 14.773 -0.062 -20.547 1.00 96.31 236 ARG A O 1
ATOM 1953 N N . THR A 1 237 ? 12.870 -0.354 -21.701 1.00 95.00 237 THR A N 1
ATOM 1954 C CA . THR A 1 237 ? 12.348 0.994 -21.460 1.00 95.00 237 THR A CA 1
ATOM 1955 C C . THR A 1 237 ? 11.399 1.020 -20.268 1.00 95.00 237 THR A C 1
ATOM 1957 O O . THR A 1 237 ? 10.919 -0.018 -19.834 1.00 95.00 237 THR A O 1
ATOM 1960 N N . CYS A 1 238 ? 11.159 2.218 -19.734 1.00 96.88 238 CYS A N 1
ATOM 1961 C CA . CYS A 1 238 ? 10.038 2.493 -18.843 1.00 96.88 238 CYS A CA 1
ATOM 1962 C C . CYS A 1 238 ? 9.136 3.526 -19.528 1.00 96.88 238 CYS A C 1
ATOM 1964 O O . CYS A 1 238 ? 9.439 4.722 -19.529 1.00 96.88 238 CYS A O 1
ATOM 1966 N N . SER A 1 239 ? 8.051 3.058 -20.128 1.00 97.31 239 SER A N 1
ATOM 1967 C CA . SER A 1 239 ? 7.116 3.803 -20.973 1.00 97.31 239 SER A CA 1
ATOM 1968 C C . SER A 1 239 ? 6.364 4.880 -20.199 1.00 97.31 239 SER A C 1
ATOM 1970 O O . SER A 1 239 ? 6.070 5.937 -20.753 1.00 97.31 239 SER A O 1
ATOM 1972 N N . ILE A 1 240 ? 6.160 4.672 -18.896 1.00 97.81 240 ILE A N 1
ATOM 1973 C CA . ILE A 1 240 ? 5.521 5.641 -17.995 1.00 97.81 240 ILE A CA 1
ATOM 1974 C C . ILE A 1 240 ? 6.498 6.567 -17.257 1.00 97.81 240 ILE A C 1
ATOM 1976 O O . ILE A 1 240 ? 6.063 7.449 -16.511 1.00 97.81 240 ILE A O 1
ATOM 1980 N N . CYS A 1 241 ? 7.813 6.392 -17.428 1.00 97.50 241 CYS A N 1
ATOM 1981 C CA . CYS A 1 241 ? 8.844 7.226 -16.795 1.00 97.50 241 CYS A CA 1
ATOM 1982 C C . CYS A 1 241 ? 9.091 8.521 -17.590 1.00 97.50 241 CYS A C 1
ATOM 1984 O O . CYS A 1 241 ? 10.219 8.847 -17.973 1.00 97.50 241 CYS A O 1
ATOM 1986 N N . THR A 1 242 ? 8.017 9.261 -17.848 1.00 97.25 242 THR A N 1
ATOM 1987 C CA . THR A 1 242 ? 8.001 10.541 -18.561 1.00 97.25 242 THR A CA 1
ATOM 1988 C C . THR A 1 242 ? 7.358 11.616 -17.690 1.00 97.25 242 THR A C 1
ATOM 1990 O O . THR A 1 242 ? 6.549 11.314 -16.813 1.00 97.25 242 THR A O 1
ATOM 1993 N N . ASP A 1 243 ? 7.702 12.887 -17.904 1.00 96.31 243 ASP A N 1
ATOM 1994 C CA . ASP A 1 243 ? 7.181 13.985 -17.073 1.00 96.31 243 ASP A CA 1
ATOM 1995 C C . ASP A 1 243 ? 5.671 14.221 -17.241 1.00 96.31 243 ASP A C 1
ATOM 1997 O O . ASP A 1 243 ? 5.037 14.763 -16.341 1.00 96.31 243 ASP A O 1
ATOM 2001 N N . ASP A 1 244 ? 5.067 13.770 -18.346 1.00 94.69 244 ASP A N 1
ATOM 2002 C CA . ASP A 1 244 ? 3.610 13.773 -18.531 1.00 94.69 244 ASP A CA 1
ATOM 2003 C C . ASP A 1 244 ? 2.899 12.586 -17.852 1.00 94.69 244 ASP A C 1
ATOM 2005 O O . ASP A 1 244 ? 1.666 12.532 -17.846 1.00 94.69 244 ASP A O 1
ATOM 2009 N N . MET A 1 245 ? 3.661 11.649 -17.280 1.00 96.94 245 MET A N 1
ATOM 2010 C CA . MET A 1 245 ? 3.169 10.510 -16.509 1.00 96.94 245 MET A CA 1
ATOM 2011 C C . MET A 1 245 ? 3.828 10.451 -15.123 1.00 96.94 245 MET A C 1
ATOM 2013 O O . MET A 1 245 ? 3.589 11.320 -14.284 1.00 96.94 245 MET A O 1
ATOM 2017 N N . MET A 1 246 ? 4.636 9.424 -14.843 1.00 97.38 246 MET A N 1
ATOM 2018 C CA . MET A 1 246 ? 5.149 9.170 -13.496 1.00 97.38 246 MET A CA 1
ATOM 2019 C C . MET A 1 246 ? 6.412 9.960 -13.166 1.00 97.38 246 MET A C 1
ATOM 2021 O O . MET A 1 246 ? 6.849 9.941 -12.016 1.00 97.38 246 MET A O 1
ATOM 2025 N N . GLY A 1 247 ? 6.982 10.682 -14.125 1.00 97.06 247 GLY A N 1
ATOM 2026 C CA . GLY A 1 247 ? 8.183 11.495 -13.978 1.00 97.06 247 GLY A CA 1
ATOM 2027 C C . GLY A 1 247 ? 9.408 10.844 -14.603 1.00 97.06 247 GLY A C 1
ATOM 2028 O O . GLY A 1 247 ? 9.695 9.670 -14.346 1.00 97.06 247 GLY A O 1
ATOM 2029 N N . LYS A 1 248 ? 10.151 11.631 -15.382 1.00 96.62 248 LYS A N 1
ATOM 2030 C CA . LYS A 1 248 ? 11.479 11.267 -15.879 1.00 96.62 248 LYS A CA 1
ATOM 2031 C C . LYS A 1 248 ? 12.515 11.451 -14.767 1.00 96.62 248 LYS A C 1
ATOM 2033 O O . LYS A 1 248 ? 12.368 12.355 -13.948 1.00 96.62 248 LYS A O 1
ATOM 2038 N N . SER A 1 249 ? 13.577 10.647 -14.774 1.00 95.56 249 SER A N 1
ATOM 2039 C CA . SER A 1 249 ? 14.749 10.851 -13.912 1.00 95.56 249 SER A CA 1
ATOM 2040 C C . SER A 1 249 ? 15.908 11.539 -14.637 1.00 95.56 249 SER A C 1
ATOM 2042 O O . SER A 1 249 ? 16.080 11.384 -15.850 1.00 95.56 249 SER A O 1
ATOM 2044 N N . ASP A 1 250 ? 16.728 12.268 -13.888 1.00 94.00 250 ASP A N 1
ATOM 2045 C CA . ASP A 1 250 ? 18.048 12.731 -14.312 1.00 94.00 250 ASP A CA 1
ATOM 2046 C C . ASP A 1 250 ? 19.139 11.658 -14.106 1.00 94.00 250 ASP A C 1
ATOM 2048 O O . ASP A 1 250 ? 18.876 10.526 -13.696 1.00 94.00 250 ASP A O 1
ATOM 2052 N N . ASN A 1 251 ? 20.394 12.015 -14.393 1.00 89.81 251 ASN A N 1
ATOM 2053 C CA . ASN A 1 251 ? 21.538 11.102 -14.289 1.00 89.81 251 ASN A CA 1
ATOM 2054 C C . ASN A 1 251 ? 21.901 10.733 -12.838 1.00 89.81 251 ASN A C 1
ATOM 2056 O O . ASN A 1 251 ? 22.678 9.804 -12.622 1.00 89.81 251 ASN A O 1
ATOM 2060 N N . GLN A 1 252 ? 21.380 11.462 -11.850 1.00 91.25 252 GLN A N 1
ATOM 2061 C CA . GLN A 1 252 ? 21.527 11.184 -10.420 1.00 91.25 252 GLN A CA 1
ATOM 2062 C C . GLN A 1 252 ? 20.347 10.349 -9.888 1.00 91.25 252 GLN A C 1
ATOM 2064 O O . GLN A 1 252 ? 20.302 9.999 -8.706 1.00 91.25 252 GLN A O 1
ATOM 2069 N N . GLY A 1 253 ? 19.401 10.009 -10.764 1.00 94.69 253 GLY A N 1
ATOM 2070 C CA . GLY A 1 253 ? 18.195 9.272 -10.440 1.00 94.69 253 GLY A CA 1
ATOM 2071 C C . GLY A 1 253 ? 17.128 10.116 -9.748 1.00 94.69 253 GLY A C 1
ATOM 2072 O O . GLY A 1 253 ? 16.168 9.544 -9.247 1.00 94.69 253 GLY A O 1
ATOM 2073 N N . LEU A 1 254 ? 17.263 11.442 -9.690 1.00 97.12 254 LEU A N 1
ATOM 2074 C CA . LEU A 1 254 ? 16.219 12.317 -9.157 1.00 97.12 254 LEU A CA 1
ATOM 2075 C C . LEU A 1 254 ? 15.175 12.586 -10.233 1.00 97.12 254 LEU A C 1
ATOM 2077 O O . LEU A 1 254 ? 15.502 12.725 -11.410 1.00 97.12 254 LEU A O 1
ATOM 2081 N N . LEU A 1 255 ? 13.910 12.690 -9.835 1.00 97.25 255 LEU A N 1
ATOM 2082 C CA . LEU A 1 255 ? 12.858 13.074 -10.772 1.00 97.25 255 LEU A CA 1
ATOM 2083 C C . LEU A 1 255 ? 13.056 14.518 -11.236 1.00 97.25 255 LEU A C 1
ATOM 2085 O O . LEU A 1 255 ? 13.363 15.398 -10.429 1.00 97.25 255 LEU A O 1
ATOM 2089 N N . THR A 1 256 ? 12.849 14.778 -12.528 1.00 96.62 256 THR A N 1
ATOM 2090 C CA . THR A 1 256 ? 12.979 16.139 -13.056 1.00 96.62 256 THR A CA 1
ATOM 2091 C C . THR A 1 256 ? 11.938 17.063 -12.426 1.00 96.62 256 THR A C 1
ATOM 2093 O O . THR A 1 256 ? 10.833 16.643 -12.082 1.00 96.62 256 THR A O 1
ATOM 2096 N N . SER A 1 257 ? 12.245 18.359 -12.351 1.00 95.62 257 SER A N 1
ATOM 2097 C CA . SER A 1 257 ? 11.342 19.375 -11.794 1.00 95.62 257 SER A CA 1
ATOM 2098 C C . SER A 1 257 ? 9.992 19.501 -12.514 1.00 95.62 257 SER A C 1
ATOM 2100 O O . SER A 1 257 ? 9.084 20.125 -11.969 1.00 95.62 257 SER A O 1
ATOM 2102 N N . SER A 1 258 ? 9.850 18.927 -13.715 1.00 95.38 258 SER A N 1
ATOM 2103 C CA . SER A 1 258 ? 8.587 18.905 -14.467 1.00 95.38 258 SER A CA 1
ATOM 2104 C C . SER A 1 258 ? 7.652 17.769 -14.040 1.00 95.38 258 SER A C 1
ATOM 2106 O O . SER A 1 258 ? 6.469 17.803 -14.370 1.00 95.38 258 SER A O 1
ATOM 2108 N N . SER A 1 259 ? 8.152 16.783 -13.290 1.00 95.69 259 SER A N 1
ATOM 2109 C CA . SER A 1 259 ? 7.355 15.683 -12.748 1.00 95.69 259 SER A CA 1
ATOM 2110 C C . SER A 1 259 ? 6.367 16.159 -11.680 1.00 95.69 259 SER A C 1
ATOM 2112 O O . SER A 1 259 ? 6.727 16.904 -10.765 1.00 95.69 259 SER A O 1
ATOM 2114 N N . TYR A 1 260 ? 5.147 15.610 -11.699 1.00 94.75 260 TYR A N 1
ATOM 2115 C CA . TYR A 1 260 ? 4.154 15.775 -10.624 1.00 94.75 260 TYR A CA 1
ATOM 2116 C C . TYR A 1 260 ? 4.665 15.320 -9.246 1.00 94.75 260 TYR A C 1
ATOM 2118 O O . TYR A 1 260 ? 4.157 15.753 -8.210 1.00 94.75 260 TYR A O 1
ATOM 2126 N N . PHE A 1 261 ? 5.683 14.457 -9.231 1.00 96.75 261 PHE A N 1
ATOM 2127 C CA . PHE A 1 261 ? 6.196 13.794 -8.037 1.00 96.75 261 PHE A CA 1
ATOM 2128 C C . PHE A 1 261 ? 7.599 14.271 -7.633 1.00 96.75 261 PHE A C 1
ATOM 2130 O O . PHE A 1 261 ? 8.151 13.752 -6.668 1.00 96.75 261 PHE A O 1
ATOM 2137 N N . ALA A 1 262 ? 8.184 15.269 -8.310 1.00 95.06 262 ALA A N 1
ATOM 2138 C CA . ALA A 1 262 ? 9.574 15.685 -8.064 1.00 95.06 262 ALA A CA 1
ATOM 2139 C C . ALA A 1 262 ? 9.856 16.140 -6.625 1.00 95.06 262 ALA A C 1
ATOM 2141 O O . ALA A 1 262 ? 10.931 15.898 -6.086 1.00 95.06 262 ALA A O 1
ATOM 2142 N N . ASN A 1 263 ? 8.870 16.768 -5.983 1.00 94.75 263 ASN A N 1
ATOM 2143 C CA . ASN A 1 263 ? 8.998 17.264 -4.611 1.00 94.75 263 ASN A CA 1
ATOM 2144 C C . ASN A 1 263 ? 8.601 16.226 -3.551 1.00 94.75 263 ASN A C 1
ATOM 2146 O O . ASN A 1 263 ? 8.528 16.555 -2.364 1.00 94.75 263 ASN A O 1
ATOM 2150 N N . TRP A 1 264 ? 8.280 14.994 -3.954 1.00 96.31 264 TRP A N 1
ATOM 2151 C CA . TRP A 1 264 ? 7.926 13.950 -3.005 1.00 96.31 264 TRP A CA 1
ATOM 2152 C C . TRP A 1 264 ? 9.156 13.501 -2.234 1.00 96.31 264 TRP A C 1
ATOM 2154 O O . TRP A 1 264 ? 10.233 13.286 -2.788 1.00 96.31 264 TRP A O 1
ATOM 2164 N N . LYS A 1 265 ? 8.951 13.332 -0.931 1.00 95.19 265 LYS A N 1
ATOM 2165 C CA . LYS A 1 265 ? 9.939 12.783 -0.017 1.00 95.19 265 LYS A CA 1
ATOM 2166 C C . LYS A 1 265 ? 9.421 11.499 0.605 1.00 95.19 265 LYS A C 1
ATOM 2168 O O . LYS A 1 265 ? 8.215 11.367 0.841 1.00 95.19 265 LYS A O 1
ATOM 2173 N N . SER A 1 266 ? 10.327 10.574 0.861 1.00 95.19 266 SER A N 1
ATOM 2174 C CA . SER A 1 266 ? 10.020 9.253 1.390 1.00 95.19 266 SER A CA 1
ATOM 2175 C C . SER A 1 266 ? 9.860 9.313 2.908 1.00 95.19 266 SER A C 1
ATOM 2177 O O . SER A 1 266 ? 10.791 9.684 3.617 1.00 95.19 266 SER A O 1
ATOM 2179 N N . ILE A 1 267 ? 8.691 8.950 3.438 1.00 94.81 267 ILE A N 1
ATOM 2180 C CA . ILE A 1 267 ? 8.549 8.778 4.884 1.00 94.81 267 ILE A CA 1
ATOM 2181 C C . ILE A 1 267 ? 9.416 7.594 5.335 1.00 94.81 267 ILE A C 1
ATOM 2183 O O . ILE A 1 267 ? 9.570 6.608 4.613 1.00 94.81 267 ILE A O 1
ATOM 2187 N N . CYS A 1 268 ? 9.998 7.711 6.530 1.00 92.25 268 CYS A N 1
ATOM 2188 C CA . CYS A 1 268 ? 10.913 6.728 7.121 1.00 92.25 268 CYS A CA 1
ATOM 2189 C C . CYS A 1 268 ? 12.247 6.530 6.376 1.00 92.25 268 CYS A C 1
ATOM 2191 O O . CYS A 1 268 ? 12.981 5.604 6.709 1.00 92.25 268 CYS A O 1
ATOM 2193 N N . SER A 1 269 ? 12.590 7.379 5.403 1.00 90.88 269 SER A N 1
ATOM 2194 C CA . SER A 1 269 ? 13.923 7.393 4.781 1.00 90.88 269 SER A CA 1
ATOM 2195 C C . SER A 1 269 ? 15.001 7.937 5.722 1.00 90.88 269 SER A C 1
ATOM 2197 O O . SER A 1 269 ? 14.673 8.585 6.716 1.00 90.88 269 SER A O 1
ATOM 2199 N N . GLY A 1 270 ? 16.281 7.717 5.404 1.00 75.75 270 GLY A N 1
ATOM 2200 C CA . GLY A 1 270 ? 17.394 8.087 6.293 1.00 75.75 270 GLY A CA 1
ATOM 2201 C C . GLY A 1 270 ? 17.470 7.241 7.576 1.00 75.75 270 GLY A C 1
ATOM 2202 O O . GLY A 1 270 ? 18.279 7.500 8.467 1.00 75.75 270 GLY A O 1
ATOM 2203 N N . PHE A 1 271 ? 16.631 6.209 7.675 1.00 67.38 271 PHE A N 1
ATOM 2204 C CA . PHE A 1 271 ? 16.546 5.296 8.802 1.00 67.38 271 PHE A CA 1
ATOM 2205 C C . PHE A 1 271 ? 17.492 4.102 8.632 1.00 67.38 271 PHE A C 1
ATOM 2207 O O . PHE A 1 271 ? 17.475 3.431 7.603 1.00 67.38 271 PHE A O 1
ATOM 2214 N N . ASN A 1 272 ? 18.258 3.774 9.678 1.00 65.44 272 ASN A N 1
ATOM 2215 C CA . ASN A 1 272 ? 19.081 2.558 9.715 1.00 65.44 272 ASN A CA 1
ATOM 2216 C C . ASN A 1 272 ? 19.155 1.926 11.121 1.00 65.44 272 ASN A C 1
ATOM 2218 O O . ASN A 1 272 ? 20.198 1.428 11.543 1.00 65.44 272 ASN A O 1
ATOM 2222 N N . TYR A 1 273 ? 18.067 1.999 11.898 1.00 80.44 273 TYR A N 1
ATOM 2223 C CA . TYR A 1 273 ? 18.069 1.576 13.304 1.00 80.44 273 TYR A CA 1
ATOM 2224 C C . TYR A 1 273 ? 17.014 0.504 13.584 1.00 80.44 273 TYR A C 1
ATOM 2226 O O . TYR A 1 273 ? 15.881 0.856 13.894 1.00 80.44 273 TYR A O 1
ATOM 2234 N N . PRO A 1 274 ? 17.363 -0.795 13.590 1.00 82.12 274 PRO A N 1
ATOM 2235 C CA . PRO A 1 274 ? 16.402 -1.880 13.820 1.00 82.12 274 PRO A CA 1
ATOM 2236 C C . PRO A 1 274 ? 15.521 -1.710 15.070 1.00 82.12 274 PRO A C 1
ATOM 2238 O O . PRO A 1 274 ? 14.380 -2.165 15.085 1.00 82.12 274 PRO A O 1
ATOM 2241 N N . ASN A 1 275 ? 16.025 -1.011 16.095 1.00 88.38 275 ASN A N 1
ATOM 2242 C CA . ASN A 1 275 ? 15.340 -0.749 17.359 1.00 88.38 275 ASN A CA 1
ATOM 2243 C C . ASN A 1 275 ? 14.443 0.494 17.382 1.00 88.38 275 ASN A C 1
ATOM 2245 O O . ASN A 1 275 ? 13.996 0.872 18.460 1.00 88.38 275 ASN A O 1
ATOM 2249 N N . LYS A 1 276 ? 14.178 1.145 16.254 1.00 90.88 276 LYS A N 1
ATOM 2250 C CA . LYS A 1 276 ? 13.328 2.340 16.177 1.00 90.88 276 LYS A CA 1
ATOM 2251 C C . LYS A 1 276 ? 12.295 2.177 15.070 1.00 90.88 276 LYS A C 1
ATOM 2253 O O . LYS A 1 276 ? 12.469 1.350 14.186 1.00 90.88 276 LYS A O 1
ATOM 2258 N N . TYR A 1 277 ? 11.248 2.991 15.079 1.00 92.06 277 TYR A N 1
ATOM 2259 C CA . TYR A 1 277 ? 10.382 3.152 13.909 1.00 92.06 277 TYR A CA 1
ATOM 2260 C C . TYR A 1 277 ? 10.355 4.616 13.523 1.00 92.06 277 TYR A C 1
ATOM 2262 O O . TYR A 1 277 ? 9.971 5.451 14.341 1.00 92.06 277 TYR A O 1
ATOM 2270 N N . CYS A 1 278 ? 10.733 4.885 12.270 1.00 90.38 278 CYS A N 1
ATOM 2271 C CA . CYS A 1 278 ? 10.376 6.091 11.530 1.00 90.38 278 CYS A CA 1
ATOM 2272 C C . CYS A 1 278 ? 10.510 7.404 12.330 1.00 90.38 278 CYS A C 1
ATOM 2274 O O . CYS A 1 278 ? 9.602 8.231 12.346 1.00 90.38 278 CYS A O 1
ATOM 2276 N N . THR A 1 279 ? 11.631 7.598 13.033 1.00 85.25 279 THR A N 1
ATOM 2277 C CA . THR A 1 279 ? 11.806 8.727 13.966 1.00 85.25 279 THR A CA 1
ATOM 2278 C C . THR A 1 279 ? 11.757 10.096 13.301 1.00 85.25 279 THR A C 1
ATOM 2280 O O . THR A 1 279 ? 11.465 11.083 13.967 1.00 85.25 279 THR A O 1
ATOM 2283 N N . ASP A 1 280 ? 12.007 10.154 11.997 1.00 82.75 280 ASP A N 1
ATOM 2284 C CA . ASP A 1 280 ? 11.986 11.388 11.216 1.00 82.75 280 ASP A CA 1
ATOM 2285 C C . ASP A 1 280 ? 10.612 11.662 10.575 1.00 82.75 280 ASP A C 1
ATOM 2287 O O . ASP A 1 280 ? 10.470 12.608 9.806 1.00 82.75 280 ASP A O 1
ATOM 2291 N N . ALA A 1 281 ? 9.570 10.883 10.906 1.00 87.31 281 ALA A N 1
ATOM 2292 C CA . ALA A 1 281 ? 8.208 11.106 10.409 1.00 87.31 281 ALA A CA 1
ATOM 2293 C C . ALA A 1 281 ? 7.670 12.516 10.711 1.00 87.31 281 ALA A C 1
ATOM 2295 O O . ALA A 1 281 ? 6.909 13.074 9.922 1.00 87.31 281 ALA A O 1
ATOM 2296 N N . GLU A 1 282 ? 8.073 13.090 11.847 1.00 85.38 282 GLU A N 1
ATOM 2297 C CA . GLU A 1 282 ? 7.670 14.432 12.279 1.00 85.38 282 GLU A CA 1
ATOM 2298 C C . GLU A 1 282 ? 8.553 15.543 11.662 1.00 85.38 282 GLU A C 1
ATOM 2300 O O . GLU A 1 282 ? 8.162 16.710 11.682 1.00 85.38 282 GLU A O 1
ATOM 2305 N N . ASP A 1 283 ? 9.704 15.203 11.063 1.00 85.25 283 ASP A N 1
ATOM 2306 C CA . ASP A 1 283 ? 10.650 16.146 10.451 1.00 85.25 283 ASP A CA 1
ATOM 2307 C C . ASP A 1 283 ? 10.812 15.887 8.941 1.00 85.25 283 ASP A C 1
ATOM 2309 O O . ASP A 1 283 ? 11.739 15.226 8.466 1.00 85.25 283 ASP A O 1
ATOM 2313 N N . LYS A 1 284 ? 9.917 16.495 8.152 1.00 79.44 284 LYS A N 1
ATOM 2314 C CA . LYS A 1 284 ? 9.927 16.413 6.679 1.00 79.44 284 LYS A CA 1
ATOM 2315 C C . LYS A 1 284 ? 11.220 16.929 6.034 1.00 79.44 284 LYS A C 1
ATOM 2317 O O . LYS A 1 284 ? 11.462 16.663 4.851 1.00 79.44 284 LYS A O 1
ATOM 2322 N N . CYS A 1 285 ? 12.049 17.694 6.745 1.00 82.12 285 CYS A N 1
ATOM 2323 C CA . CYS A 1 285 ? 13.320 18.169 6.203 1.00 82.12 285 CYS A CA 1
ATOM 2324 C C . CYS A 1 285 ? 14.355 17.044 6.112 1.00 82.12 285 CYS A C 1
ATOM 2326 O O . CYS A 1 285 ? 15.173 17.079 5.196 1.00 82.12 285 CYS A O 1
ATOM 2328 N N . ARG A 1 286 ? 14.270 16.036 6.987 1.00 85.62 286 ARG A N 1
ATOM 2329 C CA . ARG A 1 286 ? 15.176 14.876 7.016 1.00 85.62 286 ARG A CA 1
ATOM 2330 C C . ARG A 1 286 ? 14.797 13.761 6.050 1.00 85.62 286 ARG A C 1
ATOM 2332 O O . ARG A 1 286 ? 15.619 12.897 5.777 1.00 85.62 286 ARG A O 1
ATOM 2339 N N . MET A 1 287 ? 13.570 13.781 5.532 1.00 92.06 287 MET A N 1
ATOM 2340 C CA . MET A 1 287 ? 13.135 12.819 4.524 1.00 92.06 287 MET A CA 1
ATOM 2341 C C . MET A 1 287 ? 13.874 13.044 3.194 1.00 92.06 287 MET A C 1
ATOM 2343 O O . MET A 1 287 ? 14.059 14.184 2.749 1.00 92.06 287 MET A O 1
ATOM 2347 N N . GLU A 1 288 ? 14.253 11.947 2.552 1.00 93.75 288 GLU A N 1
ATOM 2348 C CA . GLU A 1 288 ? 14.995 11.886 1.296 1.00 93.75 288 GLU A CA 1
ATOM 2349 C C . GLU A 1 288 ? 14.029 11.984 0.105 1.00 93.75 288 GLU A C 1
ATOM 2351 O O . GLU A 1 288 ? 12.893 11.503 0.195 1.00 93.75 288 GLU A O 1
ATOM 2356 N N . PRO A 1 289 ? 14.435 12.613 -1.012 1.00 95.56 289 PRO A N 1
ATOM 2357 C CA . PRO A 1 289 ? 13.625 12.657 -2.226 1.00 95.56 289 PRO A CA 1
ATOM 2358 C C . PRO A 1 289 ? 13.440 11.261 -2.842 1.00 95.56 289 PRO A C 1
ATOM 2360 O O . PRO A 1 289 ? 14.134 10.304 -2.493 1.00 95.56 289 PRO A O 1
ATOM 2363 N N . LEU A 1 290 ? 12.495 11.136 -3.775 1.00 96.31 290 LEU A N 1
ATOM 2364 C CA . LEU A 1 290 ? 12.370 9.920 -4.581 1.00 96.31 290 LEU A CA 1
ATOM 2365 C C . LEU A 1 290 ? 13.573 9.763 -5.516 1.00 96.31 290 LEU A C 1
ATOM 2367 O O . LEU A 1 290 ? 13.957 10.709 -6.207 1.00 96.31 290 LEU A O 1
ATOM 2371 N N . HIS A 1 291 ? 14.107 8.544 -5.580 1.00 96.06 291 HIS A N 1
ATOM 2372 C CA . HIS A 1 291 ? 15.152 8.160 -6.522 1.00 96.06 291 HIS A CA 1
ATOM 2373 C C . HIS A 1 291 ? 14.669 7.025 -7.429 1.00 96.06 291 HIS A C 1
ATOM 2375 O O . HIS A 1 291 ? 14.146 6.025 -6.940 1.00 96.06 291 HIS A O 1
ATOM 2381 N N . ARG A 1 292 ? 14.908 7.136 -8.738 1.00 95.31 292 ARG A N 1
ATOM 2382 C CA . ARG A 1 292 ? 14.679 6.083 -9.737 1.00 95.31 292 ARG A CA 1
ATOM 2383 C C . ARG A 1 292 ? 15.772 6.103 -10.785 1.00 95.31 292 ARG A C 1
ATOM 2385 O O . ARG A 1 292 ? 16.094 7.166 -11.311 1.00 95.31 292 ARG A O 1
ATOM 2392 N N . ASN A 1 293 ? 16.262 4.932 -11.161 1.00 93.81 293 ASN A N 1
ATOM 2393 C CA . ASN A 1 293 ? 17.190 4.796 -12.276 1.00 93.81 293 ASN A CA 1
ATOM 2394 C C . ASN A 1 293 ? 16.878 3.523 -13.087 1.00 93.81 293 ASN A C 1
ATOM 2396 O O . ASN A 1 293 ? 17.610 2.534 -12.977 1.00 93.81 293 ASN A O 1
ATOM 2400 N N . PRO A 1 294 ? 15.766 3.527 -13.855 1.00 95.88 294 PRO A N 1
ATOM 2401 C CA . PRO A 1 294 ? 15.275 2.351 -14.563 1.00 95.88 294 PRO A CA 1
ATOM 2402 C C . PRO A 1 294 ? 16.333 1.725 -15.479 1.00 95.88 294 PRO A C 1
ATOM 2404 O O . PRO A 1 294 ? 16.887 2.392 -16.352 1.00 95.88 294 PRO A O 1
ATOM 2407 N N . GLY A 1 295 ? 16.620 0.440 -15.279 1.00 94.75 295 GLY A N 1
ATOM 2408 C CA . GLY A 1 295 ? 17.548 -0.339 -16.099 1.00 94.75 295 GLY A CA 1
ATOM 2409 C C . GLY A 1 295 ? 19.033 -0.008 -15.908 1.00 94.75 295 GLY A C 1
ATOM 2410 O O . GLY A 1 295 ? 19.862 -0.459 -16.702 1.00 94.75 295 GLY A O 1
ATOM 2411 N N . ALA A 1 296 ? 19.399 0.760 -14.878 1.00 93.50 296 ALA A N 1
ATOM 2412 C CA . ALA A 1 296 ? 20.798 1.103 -14.620 1.00 93.50 296 ALA A CA 1
ATOM 2413 C C . ALA A 1 296 ? 21.617 -0.060 -14.038 1.00 93.50 296 ALA A C 1
ATOM 2415 O O . ALA A 1 296 ? 22.811 -0.168 -14.331 1.00 93.50 296 ALA A O 1
ATOM 2416 N N . ASP A 1 297 ? 20.990 -0.944 -13.253 1.00 91.62 297 ASP A N 1
ATOM 2417 C CA . ASP A 1 297 ? 21.640 -2.140 -12.710 1.00 91.62 297 ASP A CA 1
ATOM 2418 C C . ASP A 1 297 ? 22.025 -3.102 -13.851 1.00 91.62 297 ASP A C 1
ATOM 2420 O O . ASP A 1 297 ? 21.136 -3.608 -14.539 1.00 91.62 297 ASP A O 1
ATOM 2424 N N . PRO A 1 298 ? 23.326 -3.404 -14.057 1.00 91.12 298 PRO A N 1
ATOM 2425 C CA . PRO A 1 298 ? 23.793 -4.332 -15.083 1.00 91.12 298 PRO A CA 1
ATOM 2426 C C . PRO A 1 298 ? 23.141 -5.712 -15.079 1.00 91.12 298 PRO A C 1
ATOM 2428 O O . PRO A 1 298 ? 23.035 -6.317 -16.148 1.00 91.12 298 PRO A O 1
ATOM 2431 N N . ASN A 1 299 ? 22.699 -6.188 -13.918 1.00 91.19 299 ASN A N 1
ATOM 2432 C CA . ASN A 1 299 ? 22.086 -7.503 -13.768 1.00 91.19 299 ASN A CA 1
ATOM 2433 C C . ASN A 1 299 ? 20.572 -7.483 -14.014 1.00 91.19 299 ASN A C 1
ATOM 2435 O O . ASN A 1 299 ? 19.992 -8.525 -14.297 1.00 91.19 299 ASN A O 1
ATOM 2439 N N . ASN A 1 300 ? 19.942 -6.305 -13.950 1.00 92.19 300 ASN A N 1
ATOM 2440 C CA . ASN A 1 300 ? 18.489 -6.125 -13.979 1.00 92.19 300 ASN A CA 1
ATOM 2441 C C . ASN A 1 300 ? 18.085 -5.030 -14.985 1.00 92.19 300 ASN A C 1
ATOM 2443 O O . ASN A 1 300 ? 17.267 -4.162 -14.695 1.00 92.19 300 ASN A O 1
ATOM 2447 N N . ARG A 1 301 ? 18.687 -5.043 -16.184 1.00 95.06 301 ARG A N 1
ATOM 2448 C CA . ARG A 1 301 ? 18.483 -4.011 -17.228 1.00 95.06 301 ARG A CA 1
ATOM 2449 C C . ARG A 1 301 ? 17.194 -4.147 -18.032 1.00 95.06 301 ARG A C 1
ATOM 2451 O O . ARG A 1 301 ? 16.919 -3.309 -18.890 1.00 95.06 301 ARG A O 1
ATOM 2458 N N . GLN A 1 302 ? 16.473 -5.243 -17.848 1.00 95.62 302 GLN A N 1
ATOM 2459 C CA . GLN A 1 302 ? 15.350 -5.617 -18.688 1.00 95.62 302 GLN A CA 1
ATOM 2460 C C . GLN A 1 302 ? 14.257 -6.237 -17.831 1.00 95.62 302 GLN A C 1
ATOM 2462 O O . GLN A 1 302 ? 14.539 -7.069 -16.973 1.00 95.62 302 GLN A O 1
ATOM 2467 N N . LEU A 1 303 ? 13.030 -5.816 -18.099 1.00 97.19 303 LEU A N 1
ATOM 2468 C CA . LEU A 1 303 ? 11.810 -6.342 -17.521 1.00 97.19 303 LEU A CA 1
ATOM 2469 C C . LEU A 1 303 ? 11.440 -7.682 -18.161 1.00 97.19 303 LEU A C 1
ATOM 2471 O O . LEU A 1 303 ? 11.774 -7.949 -19.321 1.00 97.19 303 LEU A O 1
ATOM 2475 N N . ASP A 1 304 ? 10.743 -8.516 -17.395 1.00 96.56 304 ASP A N 1
ATOM 2476 C CA . ASP A 1 304 ? 10.183 -9.756 -17.921 1.00 96.56 304 ASP A CA 1
ATOM 2477 C C . ASP A 1 304 ? 9.074 -9.448 -18.949 1.00 96.56 304 ASP A C 1
ATOM 2479 O O . ASP A 1 304 ? 8.374 -8.445 -18.872 1.00 96.56 304 ASP A O 1
ATOM 2483 N N . SER A 1 305 ? 8.961 -10.315 -19.945 1.00 97.00 305 SER A N 1
ATOM 2484 C CA . SER A 1 305 ? 8.052 -10.254 -21.084 1.00 97.00 305 SER A CA 1
ATOM 2485 C C . SER A 1 305 ? 6.653 -10.788 -20.772 1.00 97.00 305 SER A C 1
ATOM 2487 O O . SER A 1 305 ? 6.461 -11.547 -19.821 1.00 97.00 305 SER A O 1
ATOM 2489 N N . ALA A 1 306 ? 5.694 -10.502 -21.656 1.00 97.31 306 ALA A N 1
ATOM 2490 C CA . ALA A 1 306 ? 4.352 -11.087 -21.603 1.00 97.31 306 ALA A CA 1
ATOM 2491 C C . ALA A 1 306 ? 4.362 -12.628 -21.553 1.00 97.31 306 ALA A C 1
ATOM 2493 O O . ALA A 1 306 ? 3.556 -13.219 -20.845 1.00 97.31 306 ALA A O 1
ATOM 2494 N N . GLN A 1 307 ? 5.313 -13.294 -22.224 1.00 96.94 307 GLN A N 1
ATOM 2495 C CA . GLN A 1 307 ? 5.421 -14.757 -22.156 1.00 96.94 307 GLN A CA 1
ATOM 2496 C C . GLN A 1 307 ? 5.743 -15.244 -20.738 1.00 96.94 307 GLN A C 1
ATOM 2498 O O . GLN A 1 307 ? 5.181 -16.231 -20.290 1.00 96.94 307 GLN A O 1
ATOM 2503 N N . GLN A 1 308 ? 6.603 -14.537 -20.003 1.00 96.31 308 GLN A N 1
ATOM 2504 C CA . GLN A 1 308 ? 6.941 -14.912 -18.625 1.00 96.31 308 GLN A CA 1
ATOM 2505 C C 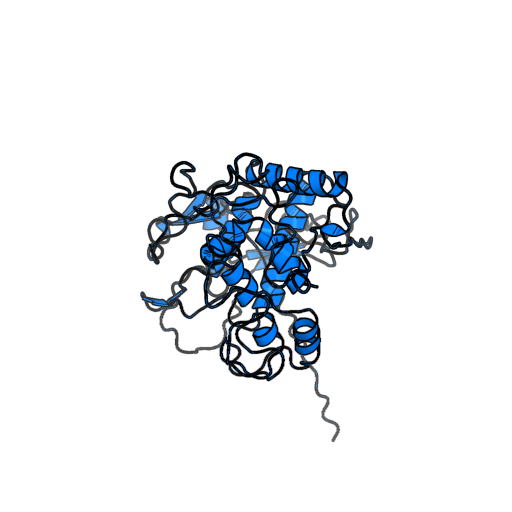. GLN A 1 308 ? 5.775 -14.661 -17.657 1.00 96.31 308 GLN A C 1
ATOM 2507 O O . GLN A 1 308 ? 5.667 -15.352 -16.644 1.00 96.31 308 GLN A O 1
ATOM 2512 N N . VAL A 1 309 ? 4.889 -13.710 -17.976 1.00 97.06 309 VAL A N 1
ATOM 2513 C CA . VAL A 1 309 ? 3.598 -13.558 -17.289 1.00 97.06 309 VAL A CA 1
ATOM 2514 C C . VAL A 1 309 ? 2.691 -14.751 -17.608 1.00 97.06 309 VAL A C 1
ATOM 2516 O O . VAL A 1 309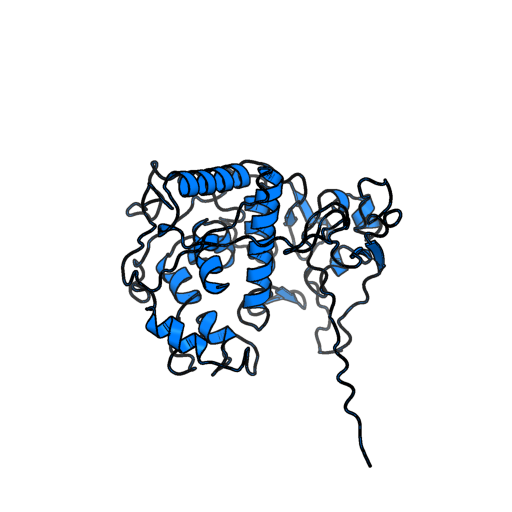 ? 2.155 -15.363 -16.695 1.00 97.06 309 VAL A O 1
ATOM 2519 N N . GLU A 1 310 ? 2.566 -15.171 -18.866 1.00 97.31 310 GLU A N 1
ATOM 2520 C CA . GLU A 1 310 ? 1.765 -16.358 -19.213 1.00 97.31 310 GLU A CA 1
ATOM 2521 C C . GLU A 1 310 ? 2.296 -17.650 -18.572 1.00 97.31 310 GLU A C 1
ATOM 2523 O O . GLU A 1 310 ? 1.509 -18.481 -18.112 1.00 97.31 310 GLU A O 1
ATOM 2528 N N . ASP A 1 311 ? 3.621 -17.798 -18.481 1.00 96.50 311 ASP A N 1
ATOM 2529 C CA . ASP A 1 311 ? 4.273 -18.939 -17.836 1.00 96.50 311 ASP A CA 1
ATOM 2530 C C . ASP A 1 311 ? 3.909 -19.013 -16.345 1.00 96.50 311 ASP A C 1
ATOM 2532 O O . ASP A 1 311 ? 3.603 -20.094 -15.834 1.00 96.50 311 ASP A O 1
ATOM 2536 N N . VAL A 1 312 ? 3.870 -17.871 -15.639 1.00 95.62 312 VAL A N 1
ATOM 2537 C CA . VAL A 1 312 ? 3.524 -17.868 -14.210 1.00 95.62 312 VAL A CA 1
ATOM 2538 C C . VAL A 1 312 ? 2.074 -18.278 -13.964 1.00 95.62 312 VAL A C 1
ATOM 2540 O O . VAL A 1 312 ? 1.780 -18.954 -12.978 1.00 95.62 312 VAL A O 1
ATOM 2543 N N . LEU A 1 313 ? 1.170 -17.934 -14.882 1.00 96.25 313 LEU A N 1
ATOM 2544 C CA . LEU A 1 313 ? -0.251 -18.276 -14.790 1.00 96.25 313 LEU A CA 1
ATOM 2545 C C . LEU A 1 313 ? -0.523 -19.778 -14.984 1.00 96.25 313 LEU A C 1
ATOM 2547 O O . LEU A 1 313 ? -1.621 -20.242 -14.670 1.00 96.25 313 LEU A O 1
ATOM 2551 N N . GLN A 1 314 ? 0.457 -20.559 -15.453 1.00 95.50 314 GLN A N 1
ATOM 2552 C CA . GLN A 1 314 ? 0.317 -22.014 -15.581 1.00 95.50 314 GLN A CA 1
ATOM 2553 C C . GLN A 1 314 ? 0.470 -22.762 -14.244 1.00 95.50 314 GLN A C 1
ATOM 2555 O O . GLN A 1 314 ? 0.049 -23.921 -14.139 1.00 95.50 314 GLN A O 1
ATOM 2560 N N . TRP A 1 315 ? 1.054 -22.139 -13.212 1.00 94.81 315 TRP A N 1
ATOM 2561 C CA . TRP A 1 315 ? 1.240 -22.773 -11.903 1.00 94.81 315 TRP A CA 1
ATOM 2562 C C . TRP A 1 315 ? -0.087 -22.880 -11.143 1.00 94.81 315 TRP A C 1
ATOM 2564 O O . TRP A 1 315 ? -0.773 -21.891 -10.899 1.00 94.81 315 TRP A O 1
ATOM 2574 N N . LYS A 1 316 ? -0.446 -24.104 -10.741 1.00 95.00 316 LYS A N 1
ATOM 2575 C CA . LYS A 1 316 ? -1.735 -24.405 -10.087 1.00 95.00 316 LYS A CA 1
ATOM 2576 C C . LYS A 1 316 ? -1.686 -24.308 -8.568 1.00 95.00 316 LYS A C 1
ATOM 2578 O O . LYS A 1 316 ? -2.687 -23.965 -7.941 1.00 95.00 316 LYS A O 1
ATOM 2583 N N . ASP A 1 317 ? -0.540 -24.642 -7.986 1.00 97.00 317 ASP A N 1
ATOM 2584 C CA . ASP A 1 317 ? -0.351 -24.592 -6.545 1.00 97.00 317 ASP A CA 1
ATOM 2585 C C . ASP A 1 317 ? -0.074 -23.150 -6.134 1.00 97.00 317 ASP A C 1
ATOM 2587 O O . ASP A 1 317 ? 0.939 -22.567 -6.524 1.00 97.00 317 ASP A O 1
ATOM 2591 N N . TYR A 1 318 ? -0.985 -22.577 -5.338 1.00 97.62 318 TYR A N 1
ATOM 2592 C CA . TYR A 1 318 ? -0.844 -21.211 -4.831 1.00 97.62 318 TYR A CA 1
ATOM 2593 C C . TYR A 1 318 ? 0.516 -21.006 -4.157 1.00 97.62 318 TYR A C 1
ATOM 2595 O O . TYR A 1 318 ? 1.210 -20.037 -4.445 1.00 97.62 318 TYR A O 1
ATOM 2603 N N . ASP A 1 319 ? 0.899 -21.931 -3.277 1.00 97.88 319 ASP A N 1
ATOM 2604 C CA . ASP A 1 319 ? 2.222 -21.974 -2.672 1.00 97.88 319 ASP A CA 1
ATOM 2605 C C . ASP A 1 319 ? 2.612 -23.416 -2.329 1.00 97.88 319 ASP A C 1
ATOM 2607 O O . ASP A 1 319 ? 1.750 -24.289 -2.208 1.00 97.88 319 ASP A O 1
ATOM 2611 N N . THR A 1 320 ? 3.903 -23.657 -2.121 1.00 96.81 320 THR A N 1
ATOM 2612 C CA . THR A 1 320 ? 4.466 -24.977 -1.810 1.00 96.81 320 THR A CA 1
ATOM 2613 C C . THR A 1 320 ? 5.370 -24.900 -0.575 1.00 96.81 320 THR A C 1
ATOM 2615 O O . THR A 1 320 ? 5.859 -23.822 -0.218 1.00 96.81 320 THR A O 1
ATOM 2618 N N . PRO A 1 321 ? 5.614 -26.023 0.126 1.00 96.38 321 PRO A N 1
ATOM 2619 C CA . PRO A 1 321 ? 6.603 -26.054 1.197 1.00 96.38 321 PRO A CA 1
ATOM 2620 C C . PRO A 1 321 ? 7.993 -25.583 0.715 1.00 96.38 321 PRO A C 1
ATOM 2622 O O . PRO A 1 321 ? 8.385 -25.898 -0.409 1.00 96.38 321 PRO A O 1
ATOM 2625 N N . PRO A 1 322 ? 8.773 -24.873 1.553 1.00 95.19 322 PRO A N 1
ATOM 2626 C CA . PRO A 1 322 ? 8.519 -24.572 2.964 1.00 95.19 322 PRO A CA 1
ATOM 2627 C C . PRO A 1 322 ? 7.748 -23.257 3.199 1.00 95.19 322 PRO A C 1
ATOM 2629 O O . PRO A 1 322 ? 7.838 -22.704 4.292 1.00 95.19 322 PRO A O 1
ATOM 2632 N N . HIS A 1 323 ? 6.992 -22.758 2.211 1.00 94.00 323 HIS A N 1
ATOM 2633 C CA . HIS A 1 323 ? 6.206 -21.519 2.309 1.00 94.00 323 HIS A CA 1
ATOM 2634 C C . HIS A 1 323 ? 7.059 -20.278 2.589 1.00 94.00 323 HIS A C 1
ATOM 2636 O O . HIS A 1 323 ? 6.671 -19.403 3.360 1.00 94.00 323 HIS A O 1
ATOM 2642 N N . ASN A 1 324 ? 8.236 -20.218 1.964 1.00 93.44 324 ASN A N 1
ATOM 2643 C CA . ASN A 1 324 ? 9.099 -19.045 2.007 1.00 93.44 324 ASN A CA 1
ATOM 2644 C C . ASN A 1 324 ? 9.681 -18.707 0.625 1.00 93.44 324 ASN A C 1
ATOM 2646 O O . ASN A 1 324 ? 9.229 -19.259 -0.383 1.00 93.44 324 ASN A O 1
ATOM 2650 N N . SER A 1 325 ? 10.673 -17.819 0.556 1.00 93.62 325 SER A N 1
ATOM 2651 C CA . SER A 1 325 ? 11.352 -17.421 -0.686 1.00 93.62 325 SER A CA 1
ATOM 2652 C C . SER A 1 325 ? 12.105 -18.548 -1.408 1.00 93.62 325 SER A C 1
ATOM 2654 O O . SER A 1 325 ? 12.471 -18.396 -2.572 1.00 93.62 325 SER A O 1
ATOM 2656 N N . THR A 1 326 ? 12.290 -19.713 -0.780 1.00 94.88 326 THR A N 1
ATOM 2657 C CA . THR A 1 326 ? 12.922 -20.901 -1.388 1.00 94.88 326 THR A CA 1
ATOM 2658 C C . THR A 1 326 ? 11.922 -21.933 -1.930 1.00 94.88 326 THR A C 1
ATOM 2660 O O . THR A 1 326 ? 12.338 -22.950 -2.486 1.00 94.88 326 THR A O 1
ATOM 2663 N N . ALA A 1 327 ? 10.614 -21.688 -1.782 1.00 95.19 327 ALA A N 1
ATOM 2664 C CA . ALA A 1 327 ? 9.554 -22.568 -2.273 1.00 95.19 327 ALA A CA 1
ATOM 2665 C C . ALA A 1 327 ? 9.596 -22.695 -3.808 1.00 95.19 327 ALA A C 1
ATOM 2667 O O . ALA A 1 327 ? 9.484 -21.702 -4.524 1.00 95.19 327 ALA A O 1
ATOM 2668 N N . LYS A 1 328 ? 9.753 -23.918 -4.319 1.00 96.06 328 LYS A N 1
ATOM 2669 C CA . LYS A 1 328 ? 9.808 -24.225 -5.761 1.00 96.06 328 LYS A CA 1
ATOM 2670 C C . LYS A 1 328 ? 8.433 -24.605 -6.292 1.00 96.06 328 LYS A C 1
ATOM 2672 O O . LYS A 1 328 ? 7.603 -25.083 -5.524 1.00 96.06 328 LYS A O 1
ATOM 2677 N N . HIS A 1 329 ? 8.196 -24.440 -7.592 1.00 95.44 329 HIS A N 1
ATOM 2678 C CA . HIS A 1 329 ? 6.905 -24.771 -8.224 1.00 95.44 329 HIS A CA 1
ATOM 2679 C C . HIS A 1 329 ? 5.692 -24.113 -7.528 1.00 95.44 329 HIS A C 1
ATOM 2681 O O . HIS A 1 329 ? 4.619 -24.699 -7.431 1.00 95.44 329 HIS A O 1
ATOM 2687 N N . SER A 1 330 ? 5.886 -22.902 -6.997 1.00 96.50 330 SER A N 1
ATOM 2688 C CA . SER A 1 330 ? 4.894 -22.130 -6.241 1.00 96.50 330 SER A CA 1
ATOM 2689 C C . SER A 1 330 ? 4.449 -20.929 -7.065 1.00 96.50 330 SER A C 1
ATOM 2691 O O . SER A 1 330 ? 5.288 -20.094 -7.408 1.00 96.50 330 SER A O 1
ATOM 2693 N N . PHE A 1 331 ? 3.148 -20.807 -7.349 1.00 97.75 331 PHE A N 1
ATOM 2694 C CA . PHE A 1 331 ? 2.593 -19.645 -8.053 1.00 97.75 331 PHE A CA 1
ATOM 2695 C C . PHE A 1 331 ? 2.969 -18.338 -7.345 1.00 97.75 331 PHE A C 1
ATOM 2697 O O . PHE A 1 331 ? 3.530 -17.436 -7.967 1.00 97.75 331 PHE A O 1
ATOM 2704 N N . ARG A 1 332 ? 2.739 -18.262 -6.026 1.00 97.75 332 ARG A N 1
ATOM 2705 C CA . ARG A 1 332 ? 3.066 -17.097 -5.196 1.00 97.75 332 ARG A CA 1
ATOM 2706 C C . ARG A 1 332 ? 4.542 -16.746 -5.309 1.00 97.75 332 ARG A C 1
ATOM 2708 O O . ARG A 1 332 ? 4.851 -15.584 -5.537 1.00 97.75 332 ARG A O 1
ATOM 2715 N N . ASN A 1 333 ? 5.445 -17.716 -5.158 1.00 97.06 333 ASN A N 1
ATOM 2716 C CA . ASN A 1 333 ? 6.885 -17.441 -5.124 1.00 97.06 333 ASN A CA 1
ATOM 2717 C C . ASN A 1 333 ? 7.465 -17.119 -6.516 1.00 97.06 333 ASN A C 1
ATOM 2719 O O . ASN A 1 333 ? 8.422 -16.345 -6.622 1.00 97.06 333 ASN A O 1
ATOM 2723 N N . CYS A 1 334 ? 6.874 -17.670 -7.583 1.00 96.81 334 CYS A N 1
ATOM 2724 C CA . CYS A 1 334 ? 7.185 -17.276 -8.958 1.00 96.81 334 CYS A CA 1
ATOM 2725 C C . CYS A 1 334 ? 6.715 -15.845 -9.233 1.00 96.81 334 CYS A C 1
ATOM 2727 O O . CYS A 1 334 ? 7.514 -15.035 -9.689 1.00 96.81 334 CYS A O 1
ATOM 2729 N N . LEU A 1 335 ? 5.460 -15.514 -8.903 1.00 97.94 335 LEU A N 1
ATOM 2730 C CA . LEU A 1 335 ? 4.891 -14.185 -9.142 1.00 97.94 335 LEU A CA 1
ATOM 2731 C C . LEU A 1 335 ? 5.581 -13.100 -8.306 1.00 97.94 335 LEU A C 1
ATOM 2733 O O . LEU A 1 335 ? 5.874 -12.022 -8.818 1.00 97.94 335 LEU A O 1
ATOM 2737 N N . GLU A 1 336 ? 5.904 -13.405 -7.047 1.00 98.31 336 GLU A N 1
ATOM 2738 C CA . GLU A 1 336 ? 6.708 -12.543 -6.175 1.00 98.31 336 GLU A CA 1
ATOM 2739 C C . GLU A 1 336 ? 8.121 -12.313 -6.730 1.00 98.31 336 GLU A C 1
ATOM 2741 O O . GLU A 1 336 ? 8.708 -11.249 -6.530 1.00 98.31 336 GLU A O 1
ATOM 2746 N N . GLY A 1 337 ? 8.654 -13.275 -7.485 1.00 97.44 337 GLY A N 1
ATOM 2747 C CA . GLY A 1 337 ? 9.878 -13.092 -8.250 1.00 97.44 337 GLY A CA 1
ATOM 2748 C C . GLY A 1 337 ? 11.129 -13.692 -7.620 1.00 97.44 337 GLY A C 1
ATOM 2749 O O . GLY A 1 337 ? 12.233 -13.189 -7.844 1.00 97.44 337 GLY A O 1
ATOM 2750 N N . PHE A 1 338 ? 10.994 -14.715 -6.774 1.00 96.44 338 PHE A N 1
ATOM 2751 C CA . PHE A 1 338 ? 12.135 -15.480 -6.244 1.00 96.44 338 PHE A CA 1
ATOM 2752 C C . PHE A 1 338 ? 12.488 -16.695 -7.104 1.00 96.44 338 PHE A C 1
ATOM 2754 O O . PHE A 1 338 ? 13.571 -17.263 -6.950 1.00 96.44 338 PHE A O 1
ATOM 2761 N N . VAL A 1 339 ? 11.574 -17.079 -7.990 1.00 93.94 339 VAL A N 1
ATOM 2762 C CA . VAL A 1 339 ? 11.622 -18.294 -8.793 1.00 93.94 339 VAL A CA 1
ATOM 2763 C C . VAL A 1 339 ? 11.431 -17.930 -10.258 1.00 93.94 339 VAL A C 1
ATOM 2765 O O . VAL A 1 339 ? 10.632 -17.056 -10.599 1.00 93.94 339 VAL A O 1
ATOM 2768 N N . ASP A 1 340 ? 12.170 -18.596 -11.138 1.00 93.50 340 ASP A N 1
ATOM 2769 C CA . ASP A 1 340 ? 11.998 -18.408 -12.570 1.00 93.50 340 ASP A CA 1
ATOM 2770 C C . ASP A 1 340 ? 10.622 -18.943 -13.029 1.00 93.50 340 ASP A C 1
ATOM 2772 O O . ASP A 1 340 ? 10.327 -20.117 -12.786 1.00 93.50 340 ASP A O 1
ATOM 2776 N N . PRO A 1 341 ? 9.793 -18.123 -13.710 1.00 91.75 341 PRO A N 1
ATOM 2777 C CA . PRO A 1 341 ? 8.423 -18.497 -14.066 1.00 91.75 341 PRO A CA 1
ATOM 2778 C C . PRO A 1 341 ? 8.315 -19.737 -14.955 1.00 91.75 341 PRO A C 1
ATOM 2780 O O . PRO A 1 341 ? 7.339 -20.473 -14.838 1.00 91.75 341 PRO A O 1
ATOM 2783 N N . SER A 1 342 ? 9.312 -19.984 -15.812 1.00 92.00 342 SER A N 1
ATOM 2784 C CA . SER A 1 342 ? 9.281 -21.075 -16.791 1.00 92.00 342 SER A CA 1
ATOM 2785 C C . SER A 1 342 ? 9.660 -22.427 -16.182 1.00 92.00 342 SER A C 1
ATOM 2787 O O . SER A 1 342 ? 9.092 -23.460 -16.530 1.00 92.00 342 SER A O 1
ATOM 2789 N N . SER A 1 343 ? 10.617 -22.430 -15.253 1.00 92.50 343 SER A N 1
ATOM 2790 C CA . SER A 1 343 ? 11.171 -23.656 -14.665 1.00 92.50 343 SER A CA 1
ATOM 2791 C C . SER A 1 343 ? 10.607 -23.986 -13.285 1.00 92.50 343 SER A C 1
ATOM 2793 O O . SER A 1 343 ? 10.601 -25.151 -12.887 1.00 92.50 343 SER A O 1
ATOM 2795 N N . GLY A 1 344 ? 10.134 -22.987 -12.536 1.00 89.88 344 GLY A N 1
ATOM 2796 C CA . GLY A 1 344 ? 9.740 -23.170 -11.140 1.00 89.88 344 GLY A CA 1
ATOM 2797 C C . GLY A 1 344 ? 10.934 -23.349 -10.195 1.00 89.88 344 GLY A C 1
ATOM 2798 O O . GLY A 1 344 ? 10.745 -23.775 -9.054 1.00 89.88 344 GLY A O 1
ATOM 2799 N N . GLU A 1 345 ? 12.145 -22.995 -10.644 1.00 93.19 345 GLU A N 1
ATOM 2800 C CA . GLU A 1 345 ? 13.405 -23.118 -9.904 1.00 93.19 345 GLU A CA 1
ATOM 2801 C C . GLU A 1 345 ? 13.981 -21.761 -9.452 1.00 93.19 345 GLU A C 1
ATOM 2803 O O . GLU A 1 345 ? 13.831 -20.734 -10.117 1.00 93.19 345 GLU A O 1
ATOM 2808 N N . VAL A 1 346 ? 14.688 -21.749 -8.315 1.00 88.62 346 VAL A N 1
ATOM 2809 C CA . VAL A 1 346 ? 15.313 -20.543 -7.726 1.00 88.62 346 VAL A CA 1
ATOM 2810 C C . VAL A 1 346 ? 16.620 -20.221 -8.464 1.00 88.62 346 VAL A C 1
ATOM 2812 O O . VAL A 1 346 ? 17.714 -20.496 -7.971 1.00 88.62 346 VAL A O 1
ATOM 2815 N N . THR A 1 347 ? 16.520 -19.694 -9.682 1.00 87.25 347 THR A N 1
ATOM 2816 C CA . THR A 1 347 ? 17.685 -19.432 -10.555 1.00 87.25 347 THR A CA 1
ATOM 2817 C C . THR A 1 347 ? 17.969 -17.950 -10.763 1.00 87.25 347 THR A C 1
ATOM 2819 O O . THR A 1 347 ? 19.121 -17.566 -10.958 1.00 87.25 347 THR A O 1
ATOM 2822 N N . ARG A 1 348 ? 16.940 -17.103 -10.699 1.00 89.44 348 ARG A N 1
ATOM 2823 C CA . ARG A 1 348 ? 17.043 -15.652 -10.873 1.00 89.44 348 ARG A CA 1
ATOM 2824 C C . ARG A 1 348 ? 15.898 -14.939 -10.169 1.00 89.44 348 ARG A C 1
ATOM 2826 O O . ARG A 1 348 ? 14.930 -15.561 -9.739 1.00 89.44 348 ARG A O 1
ATOM 2833 N N . ARG A 1 349 ? 16.002 -13.615 -10.096 1.00 93.31 349 ARG A N 1
ATOM 2834 C CA . ARG A 1 349 ? 14.856 -12.763 -9.791 1.00 93.31 349 ARG A CA 1
ATOM 2835 C C . ARG A 1 349 ? 14.050 -12.503 -11.060 1.00 93.31 349 ARG A C 1
ATOM 2837 O O . ARG A 1 349 ? 14.612 -12.399 -12.152 1.00 93.31 349 ARG A O 1
ATOM 2844 N N . SER A 1 350 ? 12.743 -12.424 -10.898 1.00 95.62 350 SER A N 1
ATOM 2845 C CA . SER A 1 350 ? 11.768 -12.313 -11.982 1.00 95.62 350 SER A CA 1
ATOM 2846 C C . SER A 1 350 ? 10.608 -11.415 -11.551 1.00 95.62 350 SER A C 1
ATOM 2848 O O . SER A 1 350 ? 10.555 -10.969 -10.402 1.00 95.62 350 SER A O 1
ATOM 2850 N N . LEU A 1 351 ? 9.717 -11.112 -12.487 1.00 97.38 351 LEU A N 1
ATOM 2851 C CA . LEU A 1 351 ? 8.414 -10.481 -12.303 1.00 97.38 351 LEU A CA 1
ATOM 2852 C C . LEU A 1 351 ? 8.427 -9.326 -11.285 1.00 97.38 351 LEU A C 1
ATOM 2854 O O . LEU A 1 351 ? 9.078 -8.308 -11.526 1.00 97.38 351 LEU A O 1
ATOM 2858 N N . HIS A 1 352 ? 7.737 -9.476 -10.151 1.00 98.56 352 HIS A N 1
ATOM 2859 C CA . HIS A 1 352 ? 7.636 -8.448 -9.114 1.00 98.56 352 HIS A CA 1
ATOM 2860 C C . HIS A 1 352 ? 9.007 -7.970 -8.608 1.00 98.56 352 HIS A C 1
ATOM 2862 O O . HIS A 1 352 ? 9.340 -6.787 -8.724 1.00 98.56 352 HIS A O 1
ATOM 2868 N N . ASN A 1 353 ? 9.847 -8.881 -8.107 1.00 98.12 353 ASN A N 1
ATOM 2869 C CA . ASN A 1 353 ? 11.167 -8.514 -7.588 1.00 98.12 353 ASN A CA 1
ATOM 2870 C C . ASN A 1 353 ? 12.059 -7.891 -8.668 1.00 98.12 353 ASN A C 1
ATOM 2872 O O . ASN A 1 353 ? 12.779 -6.930 -8.395 1.00 98.12 353 ASN A O 1
ATOM 2876 N N . LEU A 1 354 ? 12.016 -8.421 -9.895 1.00 98.00 354 LEU A N 1
ATOM 2877 C CA . LEU A 1 354 ? 12.776 -7.865 -11.013 1.00 98.00 354 LEU A CA 1
ATOM 2878 C C . LEU A 1 354 ? 12.343 -6.434 -11.323 1.00 98.00 354 LEU A C 1
ATOM 2880 O O . LEU A 1 354 ? 13.211 -5.591 -11.517 1.00 98.00 354 LEU A O 1
ATOM 2884 N N . PHE A 1 355 ? 11.045 -6.133 -11.319 1.00 98.38 355 PHE A N 1
ATOM 2885 C CA . PHE A 1 355 ? 10.557 -4.773 -11.541 1.00 98.38 355 PHE A CA 1
ATOM 2886 C C . PHE A 1 355 ? 11.064 -3.806 -10.463 1.00 98.38 355 PHE A C 1
ATOM 2888 O O . PHE A 1 355 ? 11.592 -2.740 -10.785 1.00 98.38 355 PHE A O 1
ATOM 2895 N N . HIS A 1 356 ? 10.966 -4.188 -9.186 1.00 98.38 356 HIS A N 1
ATOM 2896 C CA . HIS A 1 356 ? 11.485 -3.389 -8.072 1.00 98.38 356 HIS A CA 1
ATOM 2897 C C . HIS A 1 356 ? 12.981 -3.069 -8.235 1.00 98.38 356 HIS A C 1
ATOM 2899 O O . HIS A 1 356 ? 13.395 -1.921 -8.060 1.00 98.38 356 HIS A O 1
ATOM 2905 N N . MET A 1 357 ? 13.791 -4.059 -8.622 1.00 97.44 357 MET A N 1
ATOM 2906 C CA . MET A 1 357 ? 15.224 -3.869 -8.875 1.00 97.44 357 MET A CA 1
ATOM 2907 C C . MET A 1 357 ? 15.506 -3.071 -10.151 1.00 97.44 357 MET A C 1
ATOM 2909 O O . MET A 1 357 ? 16.374 -2.202 -10.134 1.00 97.44 357 MET A O 1
ATOM 2913 N N . TYR A 1 358 ? 14.766 -3.332 -11.234 1.00 97.81 358 TYR A N 1
ATOM 2914 C CA . TYR A 1 358 ? 14.879 -2.628 -12.512 1.00 97.81 358 TYR A CA 1
ATOM 2915 C C . TYR A 1 358 ? 14.691 -1.129 -12.313 1.00 97.81 358 TYR A C 1
ATOM 2917 O O . TYR A 1 358 ? 15.494 -0.348 -12.814 1.00 97.81 358 TYR A O 1
ATOM 2925 N N . MET A 1 359 ? 13.680 -0.722 -11.541 1.00 97.62 359 MET A N 1
ATOM 2926 C CA . MET A 1 359 ? 13.421 0.687 -11.239 1.00 97.62 359 MET A CA 1
ATOM 2927 C C . MET A 1 359 ? 14.551 1.348 -10.436 1.00 97.62 359 MET A C 1
ATOM 2929 O O . MET A 1 359 ? 14.763 2.560 -10.558 1.00 97.62 359 MET A O 1
ATOM 2933 N N . GLY A 1 360 ? 15.287 0.569 -9.636 1.00 95.62 360 GLY A N 1
ATOM 2934 C CA . GLY A 1 360 ? 16.347 1.060 -8.761 1.00 95.62 360 GLY A CA 1
ATOM 2935 C C . GLY A 1 360 ? 15.840 2.044 -7.698 1.00 95.62 360 GLY A C 1
ATOM 2936 O O . GLY A 1 360 ? 14.638 2.221 -7.494 1.00 95.62 360 GLY A O 1
ATOM 2937 N N . GLY A 1 361 ? 16.777 2.695 -7.003 1.00 95.19 361 GLY A N 1
ATOM 2938 C CA . GLY A 1 361 ? 16.482 3.767 -6.046 1.00 95.19 361 GLY A CA 1
ATOM 2939 C C . GLY A 1 361 ? 15.430 3.384 -4.997 1.00 95.19 361 GLY A C 1
ATOM 2940 O O . GLY A 1 361 ? 15.481 2.289 -4.435 1.00 95.19 361 GLY A O 1
ATOM 2941 N N . THR A 1 362 ? 14.463 4.270 -4.748 1.00 96.75 362 THR A N 1
ATOM 2942 C CA . THR A 1 362 ? 13.402 4.089 -3.745 1.00 96.75 362 THR A CA 1
ATOM 2943 C C . THR A 1 362 ? 12.612 2.797 -3.963 1.00 96.75 362 THR A C 1
ATOM 2945 O O . THR A 1 362 ? 12.353 2.089 -2.994 1.00 96.75 362 THR A O 1
ATOM 2948 N N . MET A 1 363 ? 12.294 2.437 -5.213 1.00 97.38 363 MET A N 1
ATOM 2949 C CA . MET A 1 363 ? 11.567 1.199 -5.535 1.00 97.38 363 MET A CA 1
ATOM 2950 C C . MET A 1 363 ? 12.356 -0.071 -5.204 1.00 97.38 363 MET A C 1
ATOM 2952 O O . MET A 1 363 ? 11.750 -1.074 -4.838 1.00 97.38 363 MET A O 1
ATOM 2956 N N . SER A 1 364 ? 13.687 -0.037 -5.281 1.00 95.75 364 SER A N 1
ATOM 2957 C CA . SER A 1 364 ? 14.533 -1.201 -4.969 1.00 95.75 364 SER A CA 1
ATOM 2958 C C . SER A 1 364 ? 14.761 -1.424 -3.469 1.00 95.75 364 SER A C 1
ATOM 2960 O O . SER A 1 364 ? 15.201 -2.495 -3.054 1.00 95.75 364 SER A O 1
ATOM 2962 N N . LEU A 1 365 ? 14.448 -0.426 -2.639 1.00 94.31 365 LEU A N 1
ATOM 2963 C CA . LEU A 1 365 ? 14.552 -0.514 -1.188 1.00 94.31 365 LEU A CA 1
ATOM 2964 C C . LEU A 1 365 ? 13.219 -0.995 -0.624 1.00 94.31 365 LEU A C 1
ATOM 2966 O O . LEU A 1 365 ? 12.307 -0.191 -0.454 1.00 94.31 365 LEU A O 1
ATOM 2970 N N . VAL A 1 366 ? 13.111 -2.287 -0.293 1.00 93.31 366 VAL A N 1
ATOM 2971 C CA . VAL A 1 366 ? 11.864 -2.895 0.211 1.00 93.31 366 VAL A CA 1
ATOM 2972 C C . VAL A 1 366 ? 11.134 -2.014 1.239 1.00 93.31 366 VAL A C 1
ATOM 2974 O O . VAL A 1 366 ? 10.013 -1.621 0.929 1.00 93.31 366 VAL A O 1
ATOM 2977 N N . PRO A 1 367 ? 11.737 -1.573 2.368 1.00 92.25 367 PRO A N 1
ATOM 2978 C CA . PRO A 1 367 ? 11.024 -0.774 3.375 1.00 92.25 367 PRO A CA 1
ATOM 2979 C C . PRO A 1 367 ? 10.550 0.603 2.891 1.00 92.25 367 PRO A C 1
ATOM 2981 O O . PRO A 1 367 ? 9.720 1.219 3.556 1.00 92.25 367 PRO A O 1
ATOM 2984 N N . LEU A 1 368 ? 11.098 1.122 1.788 1.00 94.94 368 LEU A N 1
ATOM 2985 C CA . LEU A 1 368 ? 10.781 2.450 1.263 1.00 94.94 368 LEU A CA 1
ATOM 2986 C C . LEU A 1 368 ? 10.002 2.410 -0.051 1.00 94.94 368 LEU A C 1
ATOM 2988 O O . LEU A 1 368 ? 9.470 3.446 -0.437 1.00 94.94 368 LEU A O 1
ATOM 2992 N N . SER A 1 369 ? 9.895 1.258 -0.711 1.00 97.38 369 SER A N 1
ATOM 2993 C CA . SER A 1 369 ? 9.320 1.127 -2.054 1.00 97.38 369 SER A CA 1
ATOM 2994 C C . SER A 1 369 ? 7.902 1.691 -2.172 1.00 97.38 369 SER A C 1
ATOM 2996 O O . SER A 1 369 ? 7.599 2.377 -3.146 1.00 97.38 369 SER A O 1
ATOM 2998 N N . GLY A 1 370 ? 7.070 1.534 -1.136 1.00 97.19 370 GLY A N 1
ATOM 2999 C CA . GLY A 1 370 ? 5.726 2.120 -1.071 1.00 97.19 370 GLY A CA 1
ATOM 3000 C C . GLY A 1 370 ? 5.676 3.657 -1.132 1.00 97.19 370 GLY A C 1
ATOM 3001 O O . GLY A 1 370 ? 4.605 4.218 -1.361 1.00 97.19 370 GLY A O 1
ATOM 3002 N N . ASN A 1 371 ? 6.802 4.359 -0.955 1.00 97.81 371 ASN A N 1
ATOM 3003 C CA . ASN A 1 371 ? 6.881 5.817 -1.095 1.00 97.81 371 ASN A CA 1
ATOM 3004 C C . ASN A 1 371 ? 6.831 6.293 -2.549 1.00 97.81 371 ASN A C 1
ATOM 3006 O O . ASN A 1 371 ? 6.404 7.423 -2.795 1.00 97.81 371 ASN A O 1
ATOM 3010 N N . ASP A 1 372 ? 7.270 5.464 -3.494 1.00 98.38 372 ASP A N 1
ATOM 3011 C CA . ASP A 1 372 ? 7.238 5.799 -4.910 1.00 98.38 372 ASP A CA 1
ATOM 3012 C C . ASP A 1 372 ? 5.857 5.461 -5.495 1.00 98.38 372 ASP A C 1
ATOM 3014 O O . ASP A 1 372 ? 5.429 4.310 -5.413 1.00 98.38 372 ASP A O 1
ATOM 3018 N N . PRO A 1 373 ? 5.136 6.411 -6.114 1.00 98.25 373 PRO A N 1
ATOM 3019 C CA . PRO A 1 373 ? 3.799 6.153 -6.649 1.00 98.25 373 PRO A CA 1
ATOM 3020 C C . PRO A 1 373 ? 3.761 5.133 -7.797 1.00 98.25 373 PRO A C 1
ATOM 3022 O O . PRO A 1 373 ? 2.688 4.598 -8.082 1.00 98.25 373 PRO A O 1
ATOM 3025 N N . ILE A 1 374 ? 4.897 4.802 -8.430 1.00 98.50 374 ILE A N 1
ATOM 3026 C CA . ILE A 1 374 ? 4.968 3.681 -9.388 1.00 98.50 374 ILE A CA 1
ATOM 3027 C C . ILE A 1 374 ? 4.655 2.338 -8.705 1.00 98.50 374 ILE A C 1
ATOM 3029 O O . ILE A 1 374 ? 4.122 1.443 -9.364 1.00 98.50 374 ILE A O 1
ATOM 3033 N N . PHE A 1 375 ? 4.882 2.212 -7.391 1.00 98.81 375 PHE A N 1
ATOM 3034 C CA . PHE A 1 375 ? 4.510 1.036 -6.600 1.00 98.81 375 PHE A CA 1
ATOM 3035 C C . PHE A 1 375 ? 3.051 0.630 -6.829 1.00 98.81 375 PHE A C 1
ATOM 3037 O O . PHE A 1 375 ? 2.767 -0.548 -7.019 1.00 98.81 375 PHE A O 1
ATOM 3044 N N . LEU A 1 376 ? 2.129 1.599 -6.854 1.00 98.75 376 LEU A N 1
ATOM 3045 C CA . LEU A 1 376 ? 0.694 1.346 -7.015 1.00 98.75 376 LEU A CA 1
ATOM 3046 C C . LEU A 1 376 ? 0.369 0.710 -8.360 1.00 98.75 376 LEU A C 1
ATOM 3048 O O . LEU A 1 376 ? -0.424 -0.222 -8.430 1.00 98.75 376 LEU A O 1
ATOM 3052 N N . LEU A 1 377 ? 0.999 1.217 -9.417 1.00 98.75 377 LEU A N 1
ATOM 3053 C CA . LEU A 1 377 ? 0.785 0.741 -10.775 1.00 98.75 377 LEU A CA 1
ATOM 3054 C C . LEU A 1 377 ? 1.373 -0.657 -10.961 1.00 98.75 377 LEU A C 1
ATOM 3056 O O . LEU A 1 377 ? 0.738 -1.519 -11.566 1.00 98.75 377 LEU A O 1
ATOM 3060 N N . HIS A 1 378 ? 2.567 -0.875 -10.404 1.00 98.81 378 HIS A N 1
ATOM 3061 C CA . HIS A 1 378 ? 3.240 -2.164 -10.408 1.00 98.81 378 HIS A CA 1
ATOM 3062 C C . HIS A 1 378 ? 2.433 -3.221 -9.651 1.00 98.81 378 HIS A C 1
ATOM 3064 O O . HIS A 1 378 ? 2.059 -4.241 -10.224 1.00 98.81 378 HIS A O 1
ATOM 3070 N N . HIS A 1 379 ? 2.101 -2.958 -8.385 1.00 98.88 379 HIS A N 1
ATOM 3071 C CA . HIS A 1 379 ? 1.322 -3.883 -7.561 1.00 98.88 379 HIS A CA 1
ATOM 3072 C C . HIS A 1 379 ? -0.109 -4.044 -8.070 1.00 98.88 379 HIS A C 1
ATOM 3074 O O . HIS A 1 379 ? -0.684 -5.113 -7.908 1.00 98.88 379 HIS A O 1
ATOM 3080 N N . GLY A 1 380 ? -0.670 -3.040 -8.751 1.00 98.69 380 GLY A N 1
ATOM 3081 C CA . GLY A 1 380 ? -1.935 -3.171 -9.472 1.00 98.69 380 GLY A CA 1
ATOM 3082 C C . GLY A 1 380 ? -1.877 -4.202 -10.603 1.00 98.69 380 GLY A C 1
ATOM 3083 O O . GLY A 1 380 ? -2.877 -4.868 -10.852 1.00 98.69 380 GLY A O 1
ATOM 3084 N N . PHE A 1 381 ? -0.720 -4.363 -11.256 1.00 98.75 381 PHE A N 1
ATOM 3085 C CA . PHE A 1 381 ? -0.508 -5.393 -12.274 1.00 98.75 381 PHE A CA 1
ATOM 3086 C C . PHE A 1 381 ? -0.203 -6.761 -11.660 1.00 98.75 381 PHE A C 1
ATOM 3088 O O . PHE A 1 381 ? -0.664 -7.758 -12.188 1.00 98.75 381 PHE A O 1
ATOM 3095 N N . ILE A 1 382 ? 0.499 -6.817 -10.524 1.00 98.62 382 ILE A N 1
ATOM 3096 C CA . ILE A 1 382 ? 0.693 -8.070 -9.767 1.00 98.62 382 ILE A CA 1
ATOM 3097 C C . ILE A 1 382 ? -0.631 -8.597 -9.185 1.00 98.62 382 ILE A C 1
ATOM 3099 O O . ILE A 1 382 ? -0.818 -9.802 -9.048 1.00 98.62 382 ILE A O 1
ATOM 3103 N N . ASP A 1 383 ? -1.548 -7.699 -8.817 1.00 98.38 383 ASP A N 1
ATOM 3104 C CA . ASP A 1 383 ? -2.876 -8.046 -8.301 1.00 98.38 383 ASP A CA 1
ATOM 3105 C C . ASP A 1 383 ? -3.851 -8.541 -9.388 1.00 98.38 383 ASP A C 1
ATOM 3107 O O . ASP A 1 383 ? -4.811 -9.248 -9.054 1.00 98.38 383 ASP A O 1
ATOM 3111 N N . LYS A 1 384 ? -3.622 -8.138 -10.647 1.00 96.25 384 LYS A N 1
ATOM 3112 C CA . LYS A 1 384 ? -4.379 -8.534 -11.845 1.00 96.25 384 LYS A CA 1
ATOM 3113 C C . LYS A 1 384 ? -3.986 -9.942 -12.272 1.00 96.25 384 LYS A C 1
ATOM 3115 O O . LYS A 1 384 ? -4.928 -10.738 -12.492 1.00 96.25 384 LYS A O 1
#

Sequence (384 aa):
MLTSFVLLSVFLRGVVGQFPTACTTAQALKDRRCCPQWKDGSMCGVDSGRGRCRFMHQTYSDKRSYTQPNDDRLDWPHEFYDSVCVCNGNCAGFDCGECKSGFRGAKCTEKKTIIRREIHELSRQERLTFFSYLSLAKLKTSARYKILITGNRYDRNTFRFVEASVYDVFAWMHFYSFAPFLQNNMFDATINLAHEGPNFLPWHRWYLLFLEREIQILTHDYDFALPYYDWSMDGRTCSICTDDMMGKSDNQGLLTSSSYFANWKSICSGFNYPNKYCTDAEDKCRMEPLHRNPGADPNNRQLDSAQQVEDVLQWKDYDTPPHNSTAKHSFRNCLEGFVDPSSGEVTRRSLHNLFHMYMGGTMSLVPLSGNDPIFLLHHGFIDK

pLDDT: mean 90.42, std 15.2, range [25.89, 98.88]

InterPro domains:
  IPR002227 Tyrosinase copper-binding domain [PF00264] (165-384)
  IPR002227 Tyrosinase copper-binding domain [PR00092] (195-212)
  IPR002227 Tyrosinase copper-binding domain [PR00092] (226-231)
  IPR002227 Tyrosinase copper-binding domain [PR00092] (351-362)
  IPR002227 Tyrosinase copper-binding domain [PR00092] (371-384)
  IPR002227 Tyrosinase copper-binding domain [PS00497] (195-212)
  IPR002227 Tyrosinase copper-binding domain [PS00498] (372-383)
  IPR008922 Di-copper centre-containing domain superfamily [G3DSA:1.10.1280.10] (110-384)
  IPR008922 Di-copper centre-containing domain superfamily [SSF48056] (72-383)
  IPR050316 Tyrosinase and Hemocyanin [PTHR11474] (49-384)

Radius of gyration: 21.45 Å; chains: 1; bounding box: 52×67×52 Å

Secondary structure (DSSP, 8-state):
-------------------BGGGSSHHHHHTTEE--B-TTSSBTTTTTTSEEEEEPPP------S-S-B--TTTTTTTTT-SEEEEE-TTEESTTS-EE-TTEESTTS-EE------BGGGS-HHHHHHHHHHHHHHHHSBPSSB-EEEES-TT-GGGEEEE--BHHHHHHHHHHHHHSPEEETTEEETT--SSSSSTTHHHHHHHHHHHHHHHHHHHHS-TT----B--GGG-TT--TT-STTTT--B-TTSBBPTTSTTTT-B-TTTT---TT-B-TTTT-TTTSPBPB--TT-STTS-SPPPHHHHHHHTT---S--TT-STT-SS-HHHHHHTSS-TTT-SSSS--HHHHHHHHH-HHHHSGGGGGGSTHHHHHHHHHH-